Protein AF-A0A0F8Z3S2-F1 (afdb_monomer)

Secondary structure (DSSP, 8-state):
--SSS-HHHHHTT--EEES-TTT----EEE--EEEETTEEEP---EE--TT-HHHHHHHHHHHHHH--TT--EE-SS-EES--EEE-BSS-B-HHHHHTT---TTEEEEEEE-----S----HHHHTT-----EEEEEEGGGGSBTT-SS----TT-SSB-HHHHTSTTSHHHHHHHHHHHHHHHHHHHHTT--GGGS-HHHHHHHHHHTTSS-THHHHPPP------HHHHHHHHHH--S-S-GGGGG---TT----S--HHHHHHHTGGGGHHHHHHHHHH--HHHHHHHHHHHHHTT-GGGHHHHHHHHHHHHTTSSPPP--S--TT--STTGGG---HHHHHHHHHHHTT-TTHHHHHHHHHHHHHT--HHHHHSS--S-HHHHHHHHH--S----PPPP--S-HHHHHHHHHHHHHHH-

Mean predicted aligned error: 8.07 Å

Organism: NCBI:txid412755

Sequence (424 aa):
DATGDGDVAAFAGADNVLGSDREHLVMYAYMPEAEKPGRYRNIKTSMLDVSNVEDYTRMILAERRRRKDGDHDHGVYLAPRESRHVFGEVTMTLTDQLLQRCWPDVVYIAFSNCDIKGDTTSDWHRMGLQCPNLEIEIPYRALLPRGLDGILVAGKAYSATHDAIAGPRMQPDLENLGGVVGHAAAMAVRNGTTPRRIDVQSLQAELVEKTLLPESALSRTLVPLRFDQNELQALIDSLDGEKPLHSYSNMQVGDYFEGRIPIVDILCAGPRVVGLLEKALAEATGPKQLLLARALAAVGSSAGVPVLVSAIERHLSAGRLPERTAEIRHAGLPPNQCAAPDAAYLLYSLGMARDDRALPVWRRVVDLLADTTEQDVVGRYVGDPRILIWDIMNEPSSMGMPKLAKGDPEFAYNFARDMADYVR

InterPro domains:
  IPR017853 Glycoside hydrolase superfamily [SSF51445] (375-424)
  IPR018087 Glycoside hydrolase, family 5, conserved site [PS00659] (388-397)
  IPR039650 H(2):CoB-CoM heterodisulfide,ferredoxin reductase subunit A-like [PTHR43498] (73-218)

Solvent-accessible surface area (backbone atoms only — not comparable to full-atom values): 23738 Å² total; per-residue (Å²): 62,73,77,40,48,32,57,61,47,44,76,73,67,32,56,64,38,58,30,26,83,90,74,64,46,43,23,28,20,35,50,36,38,16,56,41,94,96,42,71,47,92,65,88,70,38,66,60,53,86,88,39,69,66,48,46,50,48,48,56,55,50,48,69,68,67,62,56,95,74,50,67,50,62,50,98,53,75,48,59,74,46,48,27,23,32,43,21,73,37,65,46,40,46,66,45,49,71,66,57,50,82,52,98,50,44,62,38,67,26,77,33,55,58,54,48,45,19,64,72,82,44,68,54,45,41,54,33,36,35,62,39,23,38,67,39,59,41,38,52,46,20,26,31,40,41,97,58,79,76,56,49,39,29,52,69,7,26,15,34,38,50,63,28,46,25,27,65,52,46,72,71,40,31,54,52,46,41,51,46,51,50,52,48,50,50,51,7,60,76,69,76,48,41,58,90,67,50,62,62,66,62,49,40,51,56,31,30,77,66,69,59,38,63,69,60,76,79,72,63,83,88,72,84,90,78,74,58,73,67,55,47,48,52,44,59,67,68,54,60,42,76,76,58,52,45,57,53,35,66,63,60,93,90,52,66,67,83,85,82,52,56,71,59,58,50,60,71,60,42,77,81,40,50,70,59,47,53,55,49,37,74,75,42,59,71,49,28,23,52,48,40,18,38,52,34,7,70,73,51,36,61,84,19,46,69,58,43,51,56,53,40,51,62,51,46,65,80,77,40,80,58,64,45,80,73,90,56,68,92,44,63,71,64,33,19,61,48,51,48,16,68,55,54,24,46,51,45,20,45,58,49,22,74,47,77,81,46,54,66,57,50,52,52,52,48,61,39,50,61,77,55,49,48,61,54,55,72,71,62,28,57,38,52,62,74,53,60,57,52,68,74,64,70,67,98,71,89,78,96,71,82,92,79,84,84,86,48,63,70,51,57,38,53,49,49,47,53,49,44,63,68,74,103

Foldseek 3Di:
DAPQACVVVVVVPFDKAFAAPQQSWFAFKAWWFALDVPDTDDDLFDTAQPVDPVRVVLRVVVRVVVDDPNTDGTHPDTGGPTTMAGAFQDAAEVLCFQQVPDDLQFQAWFWFAQFLSTADPDLCVLLVQFAATTTHTDGQRQQHGPPDWQGGDAALHGRYHNRGSSTQHPPVSRVLRVVLVVLLNVQCVVVVHISVPGDSLVSQVVCCVVVRHPPCSNVDDDDDDDDDPVRLLVLLVPDPLPDGSLCSHVDDTVDHDDDHDSLSSLLVNAPVSLVSLLVSLVVDDDSSNQSSLLSNLLNQHCSSLVVLLVVLCVQCVVVAHHFQPDDRPPDDQPPGSPRARNSSSSLSSNVSNVDPSSVVSVVSVLVNLLPADLCCRGVGHDRDVVSVVVSVPDPPDDDDDDDDDPGDSVSSSVVSNVVSVVVD

pLDDT: mean 84.96, std 18.99, range [25.11, 98.69]

Nearest PDB structures (foldseek):
  5n3u-assembly1_B-2  TM=4.602E-01  e=9.125E-01  Nostoc sp. PCC 7120 = FACHB-418
  2xes-assembly1_A  TM=2.481E-01  e=9.444E-02  Homo sapiens
  6u1s-assembly1_A  TM=1.481E-01  e=7.390E-01  synthetic construct
  4zmh-assembly1_A  TM=2.020E-01  e=6.095E+00  Saccharophagus degradans 2-40

Structure (mmCIF, N/CA/C/O backbone):
data_AF-A0A0F8Z3S2-F1
#
_entry.id   AF-A0A0F8Z3S2-F1
#
loop_
_atom_site.group_PDB
_atom_site.id
_atom_site.type_symbol
_atom_site.label_atom_id
_atom_site.label_alt_id
_atom_site.label_comp_id
_atom_site.label_asym_id
_atom_site.label_entity_id
_atom_site.label_seq_id
_atom_site.pdbx_PDB_ins_code
_atom_site.Cartn_x
_atom_site.Cartn_y
_atom_site.Cartn_z
_atom_site.occupancy
_ato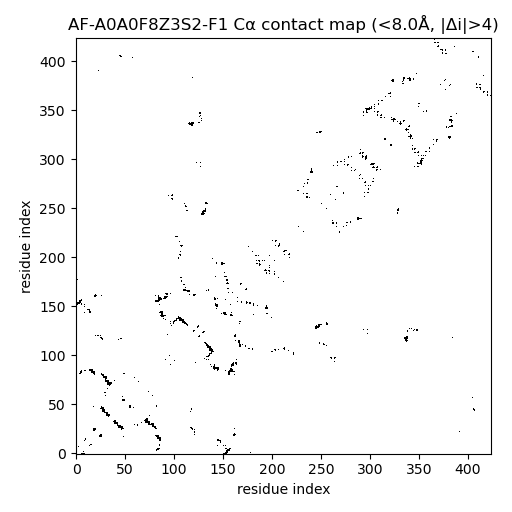m_site.B_iso_or_equiv
_atom_site.auth_seq_id
_atom_site.auth_comp_id
_atom_site.auth_asym_id
_atom_site.auth_atom_id
_atom_site.pdbx_PDB_model_num
ATOM 1 N N . ASP A 1 1 ? -12.580 -5.724 18.716 1.00 96.00 1 ASP A N 1
ATOM 2 C CA . ASP A 1 1 ? -11.514 -6.671 18.384 1.00 96.00 1 ASP A CA 1
ATOM 3 C C . ASP A 1 1 ? -10.185 -5.936 18.373 1.00 96.00 1 ASP A C 1
ATOM 5 O O . ASP A 1 1 ? -9.935 -5.129 17.487 1.00 96.00 1 ASP A O 1
ATOM 9 N N . ALA A 1 2 ? -9.381 -6.166 19.408 1.00 94.44 2 ALA A N 1
ATOM 10 C CA . ALA A 1 2 ? -8.023 -5.640 19.534 1.00 94.44 2 ALA A CA 1
ATOM 11 C C . ALA A 1 2 ? -7.011 -6.788 19.703 1.00 94.44 2 ALA A C 1
ATOM 13 O O . ALA A 1 2 ? -5.969 -6.614 20.324 1.00 94.44 2 ALA A O 1
ATOM 14 N N . THR A 1 3 ? -7.335 -7.977 19.179 1.00 92.56 3 THR A N 1
ATOM 15 C CA . THR A 1 3 ? -6.461 -9.165 19.236 1.00 92.56 3 THR A CA 1
ATOM 16 C C . THR A 1 3 ? -5.168 -8.989 18.440 1.00 92.56 3 THR A C 1
ATOM 18 O O . THR A 1 3 ? -4.205 -9.711 18.662 1.00 92.56 3 THR A O 1
ATOM 21 N N . GLY A 1 4 ? -5.134 -8.013 17.528 1.00 88.00 4 GLY A N 1
ATOM 22 C CA . GLY A 1 4 ? -4.025 -7.770 16.609 1.00 88.00 4 GLY A CA 1
ATOM 23 C C . GLY A 1 4 ? -4.174 -8.507 15.278 1.00 88.00 4 GLY A C 1
ATOM 24 O O . GLY A 1 4 ? -3.698 -7.977 14.277 1.00 88.00 4 GLY A O 1
ATOM 25 N N . ASP A 1 5 ? -4.895 -9.635 15.273 1.00 91.06 5 ASP A N 1
ATOM 26 C CA . ASP A 1 5 ? -5.076 -10.537 14.124 1.00 91.06 5 ASP A CA 1
ATOM 27 C C . ASP A 1 5 ? -6.537 -10.651 13.647 1.00 91.06 5 ASP A C 1
ATOM 29 O O . ASP A 1 5 ? -6.847 -11.444 12.756 1.00 91.06 5 ASP A O 1
ATOM 33 N N . GLY A 1 6 ? -7.440 -9.856 14.232 1.00 94.38 6 GLY A N 1
ATOM 34 C CA . GLY A 1 6 ? -8.851 -9.810 13.843 1.00 94.38 6 GLY A CA 1
ATOM 35 C C . GLY A 1 6 ? -9.634 -11.076 14.204 1.00 94.38 6 GLY A C 1
ATOM 36 O O . GLY A 1 6 ? -10.643 -11.365 13.562 1.00 94.38 6 GLY A O 1
ATOM 37 N N . ASP A 1 7 ? -9.175 -11.852 15.193 1.00 94.56 7 ASP A N 1
ATOM 38 C CA . ASP A 1 7 ? -9.728 -13.176 15.499 1.00 94.56 7 ASP A CA 1
ATOM 39 C C . ASP A 1 7 ? -11.192 -13.127 15.952 1.00 94.56 7 ASP A C 1
ATOM 41 O O . ASP A 1 7 ? -11.976 -14.001 15.591 1.00 94.56 7 ASP A O 1
ATOM 45 N N . VAL A 1 8 ? -11.597 -12.106 16.718 1.00 96.56 8 VAL A N 1
ATOM 46 C CA . VAL A 1 8 ? -12.992 -11.982 17.175 1.00 96.56 8 VAL A CA 1
ATOM 47 C C . VAL A 1 8 ? -13.906 -11.695 15.992 1.00 96.56 8 VAL A C 1
ATOM 49 O O . VAL A 1 8 ? -14.967 -12.305 15.884 1.00 96.56 8 VAL A O 1
ATOM 52 N N . ALA A 1 9 ? -13.505 -10.791 15.097 1.00 97.12 9 ALA A N 1
ATOM 53 C CA . ALA A 1 9 ? -14.273 -10.490 13.895 1.00 97.12 9 ALA A CA 1
ATOM 54 C C . ALA A 1 9 ? -14.326 -11.700 12.949 1.00 97.12 9 ALA A C 1
ATOM 56 O O . ALA A 1 9 ? -15.407 -12.064 12.488 1.00 97.12 9 ALA A O 1
ATOM 57 N N . ALA A 1 10 ? -13.191 -12.364 12.715 1.00 95.88 10 ALA A N 1
ATOM 58 C CA . ALA A 1 10 ? -13.114 -13.548 11.864 1.00 95.88 10 ALA A CA 1
ATOM 59 C C . ALA A 1 10 ? -13.969 -14.705 12.412 1.00 95.88 10 ALA A C 1
ATOM 61 O O . ALA A 1 10 ? -14.762 -15.285 11.673 1.00 95.88 10 ALA A O 1
ATOM 62 N N . PHE A 1 11 ? -13.892 -15.007 13.713 1.00 96.12 11 PHE A N 1
ATOM 63 C CA . PHE A 1 11 ? -14.729 -16.041 14.339 1.00 96.12 11 PHE A CA 1
ATOM 64 C C . PHE A 1 11 ? -16.210 -15.670 14.410 1.00 96.12 11 PHE A C 1
ATOM 66 O O . PHE A 1 11 ? -17.058 -16.560 14.421 1.00 96.12 11 PHE A O 1
ATOM 73 N N . ALA A 1 12 ? -16.538 -14.377 14.414 1.00 97.31 12 ALA A N 1
ATOM 74 C CA . ALA A 1 12 ? -17.909 -13.898 14.269 1.00 97.31 12 ALA A CA 1
ATOM 75 C C . ALA A 1 12 ? -18.426 -13.959 12.815 1.00 97.31 12 ALA A C 1
ATOM 77 O O . ALA A 1 12 ? -19.587 -13.631 12.579 1.00 97.31 12 ALA A O 1
ATOM 78 N N . GLY A 1 13 ? -17.600 -14.398 11.857 1.00 97.00 13 GLY A N 1
ATOM 79 C CA . GLY A 1 13 ? -17.979 -14.591 10.458 1.00 97.00 13 GLY A CA 1
ATOM 80 C C . GLY A 1 13 ? -17.691 -13.400 9.543 1.00 97.00 13 GLY A C 1
ATOM 81 O O . GLY A 1 13 ? -18.286 -13.325 8.473 1.00 97.00 13 GLY A O 1
ATOM 82 N N . ALA A 1 14 ? -16.821 -12.463 9.936 1.00 97.56 14 ALA A N 1
ATOM 83 C CA . ALA A 1 14 ? -16.386 -11.396 9.037 1.00 97.56 14 ALA A CA 1
ATOM 84 C C . ALA A 1 14 ? -15.488 -11.945 7.923 1.00 97.56 14 ALA A C 1
ATOM 86 O O . ALA A 1 14 ? -14.523 -12.669 8.196 1.00 97.56 14 ALA A O 1
ATOM 87 N N . ASP A 1 15 ? -15.740 -11.506 6.691 1.00 97.19 15 ASP A N 1
ATOM 88 C CA . ASP A 1 15 ? -14.824 -11.741 5.579 1.00 97.19 15 ASP A CA 1
ATOM 89 C C . ASP A 1 15 ? -13.464 -11.091 5.875 1.00 97.19 15 ASP A C 1
ATOM 91 O O . ASP A 1 15 ? -13.370 -9.974 6.397 1.00 97.19 15 ASP A O 1
ATOM 95 N N . ASN A 1 16 ? -12.390 -11.800 5.543 1.00 96.31 16 ASN A N 1
ATOM 96 C CA . ASN A 1 16 ? -11.022 -11.365 5.789 1.00 96.31 16 ASN A CA 1
ATOM 97 C C . ASN A 1 16 ? -10.054 -12.031 4.809 1.00 96.31 16 ASN A C 1
ATOM 99 O O . ASN A 1 16 ? -10.388 -13.030 4.173 1.00 96.31 16 ASN A O 1
ATOM 103 N N . VAL A 1 17 ? -8.847 -11.481 4.725 1.00 95.31 17 VAL A N 1
ATOM 104 C CA . VAL A 1 17 ? -7.742 -12.018 3.926 1.00 95.31 17 VAL A CA 1
ATOM 105 C C . VAL A 1 17 ? -6.452 -12.003 4.736 1.00 95.31 17 VAL A C 1
ATOM 107 O O . VAL A 1 17 ? -6.260 -11.118 5.564 1.00 95.31 17 VAL A O 1
ATOM 110 N N . LEU A 1 18 ? -5.566 -12.979 4.534 1.00 92.88 18 LEU A N 1
ATOM 111 C CA . LEU A 1 18 ? -4.241 -13.003 5.156 1.00 92.88 18 LEU A CA 1
ATOM 112 C C . LEU A 1 18 ? -3.212 -12.380 4.204 1.00 92.88 18 LEU A C 1
ATOM 114 O O . LEU A 1 18 ? -2.904 -12.971 3.172 1.00 92.88 18 LEU A O 1
ATOM 118 N N . GLY A 1 19 ? -2.669 -11.215 4.566 1.00 92.12 19 GLY A N 1
ATOM 119 C CA . GLY A 1 19 ? -1.708 -10.501 3.722 1.00 92.12 19 GLY A CA 1
ATOM 120 C C . GLY A 1 19 ? -2.318 -9.971 2.421 1.00 92.12 19 GLY A C 1
ATOM 121 O O . GLY A 1 19 ? -3.399 -9.378 2.433 1.00 92.12 19 GLY A O 1
ATOM 122 N N . SER A 1 20 ? -1.619 -10.151 1.299 1.00 91.00 20 SER A N 1
ATOM 123 C CA . SER A 1 20 ? -2.137 -9.814 -0.031 1.00 91.00 20 SER A CA 1
ATOM 124 C C . SER A 1 20 ? -3.195 -10.813 -0.489 1.00 91.00 20 SER A C 1
ATOM 126 O O . SER A 1 20 ? -2.997 -12.024 -0.428 1.00 91.00 20 SER A O 1
ATOM 128 N N . ASP A 1 21 ? -4.291 -10.289 -1.029 1.00 84.88 21 ASP A N 1
ATOM 129 C CA . ASP A 1 21 ? -5.360 -11.081 -1.638 1.00 84.88 21 ASP A CA 1
ATOM 130 C C . ASP A 1 21 ? -4.925 -11.752 -2.946 1.00 84.88 21 ASP A C 1
ATOM 132 O O . ASP A 1 21 ? -5.261 -12.906 -3.192 1.00 84.88 21 ASP A O 1
ATOM 136 N N . ARG A 1 22 ? -4.125 -11.056 -3.765 1.00 82.94 22 ARG A N 1
ATOM 137 C CA . ARG A 1 22 ? -3.726 -11.546 -5.092 1.00 82.94 22 ARG A CA 1
ATOM 138 C C . ARG A 1 22 ? -2.590 -12.570 -5.015 1.00 82.94 22 ARG A C 1
ATOM 140 O O . ARG A 1 22 ? -2.609 -13.538 -5.767 1.00 82.94 22 ARG A O 1
ATOM 147 N N . GLU A 1 23 ? -1.625 -12.381 -4.115 1.00 81.56 23 GLU A N 1
ATOM 148 C CA . GLU A 1 23 ? -0.404 -13.201 -4.054 1.00 81.56 23 GLU A CA 1
ATOM 149 C C . GLU A 1 23 ? -0.240 -14.009 -2.763 1.00 81.56 23 GLU A C 1
ATOM 151 O O . GLU A 1 23 ? 0.718 -14.770 -2.634 1.00 81.56 23 GLU A O 1
ATOM 156 N N . HIS A 1 24 ? -1.136 -13.850 -1.783 1.00 85.25 24 HIS A N 1
ATOM 157 C CA . HIS A 1 24 ? -1.041 -14.518 -0.476 1.00 85.25 24 HIS A CA 1
ATOM 158 C C . HIS A 1 24 ? 0.315 -14.295 0.222 1.00 85.25 24 HIS A C 1
ATOM 160 O O . HIS A 1 24 ? 0.845 -15.161 0.924 1.00 85.25 24 HIS A O 1
ATOM 166 N N . LEU A 1 25 ? 0.895 -13.110 0.008 1.00 86.25 25 LEU A N 1
ATOM 167 C CA . LEU A 1 25 ? 2.145 -12.673 0.619 1.00 86.25 25 LEU A CA 1
ATOM 168 C C . LEU A 1 25 ? 1.871 -11.878 1.887 1.00 86.25 25 LEU A C 1
ATOM 170 O O . LEU A 1 25 ? 0.937 -11.087 1.941 1.00 86.25 25 LEU A O 1
ATOM 174 N N . VAL A 1 26 ? 2.732 -12.061 2.885 1.00 90.50 26 VAL A N 1
ATOM 175 C CA . VAL A 1 26 ? 2.691 -11.312 4.142 1.00 90.50 26 VAL A CA 1
ATOM 176 C C . VAL A 1 26 ? 4.008 -10.586 4.387 1.00 90.50 26 VAL A C 1
ATOM 178 O O . VAL A 1 26 ? 5.061 -10.975 3.876 1.00 90.50 26 VAL A O 1
ATOM 181 N N . MET A 1 27 ? 3.979 -9.562 5.232 1.00 91.06 27 MET A N 1
ATOM 182 C CA . MET A 1 27 ? 5.187 -8.928 5.757 1.00 91.06 27 MET A CA 1
ATOM 183 C C . MET A 1 27 ? 5.992 -9.888 6.646 1.00 91.06 27 MET A C 1
ATOM 185 O O . MET A 1 27 ? 5.515 -10.920 7.123 1.00 91.06 27 MET A O 1
ATOM 189 N N . TYR A 1 28 ? 7.245 -9.531 6.914 1.00 89.38 28 TYR A N 1
ATOM 190 C CA . TYR A 1 28 ? 8.124 -10.299 7.783 1.00 89.38 28 TYR A CA 1
ATOM 191 C C . TYR A 1 28 ? 7.562 -10.411 9.200 1.00 89.38 28 TYR A C 1
ATOM 193 O O . TYR A 1 28 ? 7.096 -9.442 9.797 1.00 89.38 28 TYR A O 1
ATOM 201 N N . ALA A 1 29 ? 7.698 -11.597 9.764 1.00 88.88 29 ALA A N 1
ATOM 202 C CA . ALA A 1 29 ? 7.621 -11.875 11.181 1.00 88.88 29 ALA A CA 1
ATOM 203 C C . ALA A 1 29 ? 9.034 -12.101 11.727 1.00 88.88 29 ALA A C 1
ATOM 205 O O . ALA A 1 29 ? 9.968 -12.365 10.970 1.00 88.88 29 ALA A O 1
ATOM 206 N N . TYR A 1 30 ? 9.192 -12.004 13.042 1.00 86.62 30 TYR A N 1
ATOM 207 C CA . TYR A 1 30 ? 10.432 -12.378 13.716 1.00 86.62 30 TYR A CA 1
ATOM 208 C C . TYR A 1 30 ? 10.164 -12.773 15.164 1.00 86.62 30 TYR A C 1
ATOM 210 O O . TYR A 1 30 ? 9.189 -12.331 15.770 1.00 86.62 30 TYR A O 1
ATOM 218 N N . MET A 1 31 ? 11.041 -13.596 15.732 1.00 87.75 31 MET A N 1
ATOM 219 C CA . MET A 1 31 ? 11.064 -13.872 17.165 1.00 87.75 31 MET A CA 1
ATOM 220 C C . MET A 1 31 ? 12.256 -13.096 17.738 1.00 87.75 31 MET A C 1
ATOM 222 O O . MET A 1 31 ? 13.383 -13.345 17.318 1.00 87.75 31 MET A O 1
ATOM 226 N N . PRO A 1 32 ? 12.048 -12.099 18.613 1.00 85.62 32 PRO A N 1
ATOM 227 C CA . PRO A 1 32 ? 13.129 -11.202 19.012 1.00 85.62 32 PRO A CA 1
ATOM 228 C C . PRO A 1 32 ? 14.221 -11.959 19.775 1.00 85.62 32 PRO A C 1
ATOM 230 O O . PRO A 1 32 ? 13.948 -12.504 20.838 1.00 85.62 32 PRO A O 1
ATOM 233 N N . GLU A 1 33 ? 15.459 -11.969 19.284 1.00 86.38 33 GLU A N 1
ATOM 234 C CA . GLU A 1 33 ? 16.596 -12.509 20.047 1.00 86.38 33 GLU A CA 1
ATOM 235 C C . GLU A 1 33 ? 16.938 -11.567 21.207 1.00 86.38 33 GLU A C 1
ATOM 237 O O . GLU A 1 33 ? 16.945 -10.343 21.053 1.00 86.38 33 GLU A O 1
ATOM 242 N N . ALA A 1 34 ? 17.257 -12.124 22.368 1.00 86.12 34 ALA A N 1
ATOM 243 C CA . ALA A 1 34 ? 17.749 -11.397 23.526 1.00 86.12 34 ALA A CA 1
ATOM 244 C C . ALA A 1 34 ? 19.259 -11.613 23.650 1.00 86.12 34 ALA A C 1
ATOM 246 O O . ALA A 1 34 ? 19.711 -12.648 24.132 1.00 86.12 34 ALA A O 1
ATOM 247 N N . GLU A 1 35 ? 20.052 -10.617 23.253 1.00 82.62 35 GLU A N 1
ATOM 248 C CA . GLU A 1 35 ? 21.515 -10.668 23.402 1.00 82.62 35 GLU A CA 1
ATOM 249 C C . GLU A 1 35 ? 21.916 -10.702 24.885 1.00 82.62 35 GLU A C 1
ATOM 251 O O . GLU A 1 35 ? 22.868 -11.363 25.284 1.00 82.62 35 GLU A O 1
ATOM 256 N N . LYS A 1 36 ? 21.168 -9.975 25.721 1.00 84.19 36 LYS A N 1
ATOM 257 C CA . LYS A 1 36 ? 21.302 -9.947 27.182 1.00 84.19 36 LYS A CA 1
ATOM 258 C C . LYS A 1 36 ? 19.908 -9.865 27.805 1.00 84.19 36 LYS A C 1
ATOM 260 O O . LYS A 1 36 ? 18.992 -9.372 27.140 1.00 84.19 36 LYS A O 1
ATOM 265 N N . PRO A 1 37 ? 19.734 -10.269 29.077 1.00 84.12 37 PRO A N 1
ATOM 266 C CA . PRO A 1 37 ? 18.466 -10.100 29.780 1.00 84.12 37 PRO A CA 1
ATOM 267 C C . PRO A 1 37 ? 17.912 -8.676 29.627 1.00 84.12 37 PRO A C 1
ATOM 269 O O . PRO A 1 37 ? 18.609 -7.698 29.897 1.00 84.12 37 PRO A O 1
ATOM 272 N N . GLY A 1 38 ? 16.671 -8.563 29.151 1.00 80.75 38 GLY A N 1
ATOM 273 C CA . GLY A 1 38 ? 15.978 -7.284 28.963 1.00 80.75 38 GLY A CA 1
ATOM 274 C C . GLY A 1 38 ? 16.370 -6.473 27.721 1.00 80.75 38 GLY A C 1
ATOM 275 O O . GLY A 1 38 ? 15.790 -5.411 27.506 1.00 80.75 38 GLY A O 1
ATOM 276 N N . ARG A 1 39 ? 17.309 -6.938 26.882 1.00 82.00 39 ARG A N 1
ATOM 277 C CA . ARG A 1 39 ? 17.698 -6.244 25.643 1.00 82.00 39 ARG A CA 1
ATOM 278 C C . ARG A 1 39 ? 17.466 -7.120 24.418 1.00 82.00 39 ARG A C 1
ATOM 280 O O . ARG A 1 39 ? 18.250 -8.024 24.134 1.00 82.00 39 ARG A O 1
ATOM 287 N N . TYR A 1 40 ? 16.428 -6.778 23.660 1.00 81.25 40 TYR A N 1
ATOM 288 C CA . TYR A 1 40 ? 16.098 -7.449 22.409 1.00 81.25 40 TYR A CA 1
ATOM 289 C C . TYR A 1 40 ? 16.818 -6.832 21.210 1.00 81.25 40 TYR A C 1
ATOM 291 O O . TYR A 1 40 ? 16.981 -5.612 21.110 1.00 81.25 40 TYR A O 1
ATOM 299 N N . ARG A 1 41 ? 17.213 -7.691 20.274 1.00 79.44 41 ARG A N 1
ATOM 300 C CA . ARG A 1 41 ? 17.695 -7.330 18.946 1.00 79.44 41 ARG A CA 1
ATOM 301 C C . ARG A 1 41 ? 16.507 -7.323 17.990 1.00 79.44 41 ARG A C 1
ATOM 303 O O . ARG A 1 41 ? 15.692 -8.240 17.979 1.00 79.44 41 ARG A O 1
ATOM 310 N N . ASN A 1 42 ? 16.410 -6.277 17.177 1.00 71.12 42 ASN A N 1
ATOM 311 C CA . ASN A 1 42 ? 15.440 -6.236 16.092 1.00 71.12 42 ASN A CA 1
ATOM 312 C C . ASN A 1 42 ? 16.008 -7.000 14.893 1.00 71.12 42 ASN A C 1
ATOM 314 O O . ASN A 1 42 ? 17.070 -6.639 14.381 1.00 71.12 42 ASN A O 1
ATOM 318 N N . ILE A 1 43 ? 15.308 -8.043 14.458 1.00 70.38 43 ILE A N 1
ATOM 319 C CA . ILE A 1 43 ? 15.748 -8.931 13.383 1.00 70.38 43 ILE A CA 1
ATOM 320 C C . ILE A 1 43 ? 14.641 -8.986 12.350 1.00 70.38 43 ILE A C 1
ATOM 322 O O . ILE A 1 43 ? 13.463 -9.037 12.681 1.00 70.38 43 ILE A O 1
ATOM 326 N N . LYS A 1 44 ? 15.024 -8.902 11.082 1.00 67.88 44 LYS A N 1
ATOM 327 C CA . LYS A 1 44 ? 14.103 -8.838 9.948 1.00 67.88 44 LYS A CA 1
ATOM 328 C C . LYS A 1 44 ? 14.318 -10.105 9.143 1.00 67.88 44 LYS A C 1
ATOM 330 O O . LYS A 1 44 ? 15.271 -10.157 8.370 1.00 67.88 44 LYS A O 1
ATOM 335 N N . THR A 1 45 ? 13.522 -11.133 9.404 1.00 67.81 45 THR A N 1
ATOM 336 C CA . THR A 1 45 ? 13.910 -12.490 9.022 1.00 67.81 45 THR A CA 1
ATOM 337 C C . THR A 1 45 ? 13.071 -13.081 7.906 1.00 67.81 45 THR A C 1
ATOM 339 O O . THR A 1 45 ? 13.610 -13.360 6.836 1.00 67.81 45 THR A O 1
ATOM 342 N N . SER A 1 46 ? 11.792 -13.383 8.136 1.00 79.69 46 SER A N 1
ATOM 343 C CA . SER A 1 46 ? 11.036 -14.228 7.204 1.00 79.69 46 SER A CA 1
ATOM 344 C C . SER A 1 46 ? 9.533 -14.007 7.281 1.00 79.69 46 SER A C 1
ATOM 346 O O . SER A 1 46 ? 9.008 -13.530 8.277 1.00 79.69 46 SER A O 1
ATOM 348 N N . MET A 1 47 ? 8.838 -14.385 6.215 1.00 86.12 47 MET A N 1
ATOM 349 C CA . MET A 1 47 ? 7.377 -14.429 6.167 1.00 86.12 47 MET A CA 1
ATOM 350 C C . MET A 1 47 ? 6.851 -15.656 6.921 1.00 86.12 47 MET A C 1
ATOM 352 O O . MET A 1 47 ? 7.557 -16.665 7.045 1.00 86.12 47 MET A O 1
ATOM 356 N N . LEU A 1 48 ? 5.617 -15.555 7.405 1.00 88.00 48 LEU A N 1
ATOM 357 C CA . LEU A 1 48 ? 4.948 -16.573 8.206 1.00 88.00 48 LEU A CA 1
ATOM 358 C C . LEU A 1 48 ? 3.445 -16.551 7.930 1.00 88.00 48 LEU A C 1
ATOM 360 O O . LEU A 1 48 ? 2.805 -15.521 8.123 1.00 88.00 48 LEU A O 1
ATOM 364 N N . ASP A 1 49 ? 2.873 -17.704 7.613 1.00 88.94 49 ASP A N 1
ATOM 365 C CA . ASP A 1 49 ? 1.430 -17.900 7.665 1.00 88.94 49 ASP A CA 1
ATOM 366 C C . ASP A 1 49 ? 0.986 -1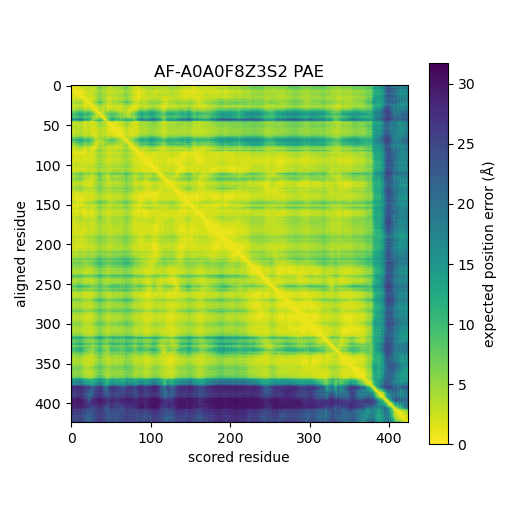8.171 9.113 1.00 88.94 49 ASP A C 1
ATOM 368 O O . ASP A 1 49 ? 1.175 -19.261 9.659 1.00 88.94 49 ASP A O 1
ATOM 372 N N . VAL A 1 50 ? 0.376 -17.164 9.747 1.00 89.00 50 VAL A N 1
ATOM 373 C CA . VAL A 1 50 ? -0.109 -17.259 11.136 1.00 89.00 50 VAL A CA 1
ATOM 374 C C . VAL A 1 50 ? -1.308 -18.195 11.304 1.00 89.00 50 VAL A C 1
ATOM 376 O O . VAL A 1 50 ? -1.600 -18.611 12.422 1.00 89.00 50 VAL A O 1
ATOM 379 N N . SER A 1 51 ? -2.000 -18.546 10.217 1.00 85.81 51 SER A N 1
ATOM 380 C CA . SER A 1 51 ? -3.131 -19.478 10.247 1.00 85.81 51 SER A CA 1
ATOM 381 C C . SER A 1 51 ? -2.692 -20.947 10.212 1.00 85.81 51 SER A C 1
ATOM 383 O O . SER A 1 51 ? -3.468 -21.842 10.549 1.00 85.81 51 SER A O 1
ATOM 385 N N . ASN A 1 52 ? -1.432 -21.204 9.853 1.00 90.38 52 ASN A N 1
ATOM 386 C CA . ASN A 1 52 ? -0.876 -22.538 9.703 1.00 90.38 52 ASN A CA 1
ATOM 387 C C . ASN A 1 52 ? 0.055 -22.879 10.874 1.00 90.38 52 ASN A C 1
ATOM 389 O O . ASN A 1 52 ? 1.204 -22.444 10.942 1.00 90.38 52 ASN A O 1
ATOM 393 N N . VAL A 1 53 ? -0.425 -23.733 11.781 1.00 92.69 53 VAL A N 1
ATOM 394 C CA . VAL A 1 53 ? 0.321 -24.150 12.982 1.00 92.69 53 VAL A CA 1
ATOM 395 C C . VAL A 1 53 ? 1.666 -24.817 12.667 1.00 92.69 53 VAL A C 1
ATOM 397 O O . VAL A 1 53 ? 2.619 -24.670 13.436 1.00 92.69 53 VAL A O 1
ATOM 400 N N . GLU A 1 54 ? 1.782 -25.517 11.535 1.00 95.31 54 GLU A N 1
ATOM 401 C CA . GLU A 1 54 ? 3.050 -26.117 11.108 1.00 95.31 54 GLU A CA 1
ATOM 402 C C . GLU A 1 54 ? 4.044 -25.035 10.684 1.00 95.31 54 GLU A C 1
ATOM 404 O O . GLU A 1 54 ? 5.218 -25.118 11.042 1.00 95.31 54 GLU A O 1
ATOM 409 N N . ASP A 1 55 ? 3.580 -23.998 9.978 1.00 91.38 55 ASP A N 1
ATOM 410 C CA . ASP A 1 55 ? 4.431 -22.886 9.543 1.00 91.38 55 ASP A CA 1
ATOM 411 C C . ASP A 1 55 ? 4.856 -22.005 10.726 1.00 91.38 55 ASP A C 1
ATOM 413 O O . ASP A 1 55 ? 6.027 -21.639 10.850 1.00 91.38 55 ASP A O 1
ATOM 417 N N . TYR A 1 56 ? 3.941 -21.774 11.671 1.00 91.75 56 TYR A N 1
ATOM 418 C CA . TYR A 1 56 ? 4.227 -21.109 12.943 1.00 91.75 56 TYR A CA 1
ATOM 419 C C . TYR A 1 56 ? 5.282 -21.868 13.754 1.00 91.75 56 TYR A C 1
ATOM 421 O O . TYR A 1 56 ? 6.272 -21.289 14.211 1.00 91.75 56 TYR A O 1
ATOM 429 N N . THR A 1 57 ? 5.130 -23.192 13.866 1.00 93.00 57 THR A N 1
ATOM 430 C CA . THR A 1 57 ? 6.100 -24.060 14.550 1.00 93.00 57 THR A CA 1
ATOM 431 C C . THR A 1 57 ? 7.446 -24.064 13.824 1.00 93.00 57 THR A C 1
ATOM 433 O O . THR A 1 57 ? 8.489 -23.906 14.464 1.00 93.00 57 THR A O 1
ATOM 436 N N . ARG A 1 58 ? 7.447 -24.184 12.488 1.00 93.12 58 ARG A N 1
ATOM 437 C CA . ARG A 1 58 ? 8.654 -24.101 11.653 1.00 93.12 58 ARG A CA 1
ATOM 438 C C . ARG A 1 58 ? 9.399 -22.799 11.918 1.00 93.12 58 ARG A C 1
ATOM 440 O O . ARG A 1 58 ? 10.614 -22.834 12.104 1.00 93.12 58 ARG A O 1
ATOM 447 N N . MET A 1 59 ? 8.693 -21.672 11.944 1.00 90.12 59 MET A N 1
ATOM 448 C CA . MET A 1 59 ? 9.300 -20.360 12.138 1.00 90.12 59 MET A CA 1
ATOM 449 C C . MET A 1 59 ? 9.934 -20.228 13.527 1.00 90.12 59 MET A C 1
ATOM 451 O O . MET A 1 59 ? 11.086 -19.817 13.615 1.00 90.12 59 MET A O 1
ATOM 455 N N . ILE A 1 60 ? 9.268 -20.673 14.600 1.00 90.38 60 ILE A N 1
ATOM 456 C CA . ILE A 1 60 ? 9.865 -20.697 15.952 1.00 90.38 60 ILE A CA 1
ATOM 457 C C . ILE A 1 60 ? 11.165 -21.513 15.971 1.00 90.38 60 ILE A C 1
ATOM 459 O O . ILE A 1 60 ? 12.172 -21.082 16.537 1.00 90.38 60 ILE A O 1
ATOM 463 N N . LEU A 1 61 ? 11.161 -22.701 15.359 1.00 90.56 61 LEU A N 1
ATOM 464 C CA . LEU A 1 61 ? 12.349 -23.553 15.297 1.00 90.56 61 LEU A CA 1
ATOM 465 C C . LEU A 1 61 ? 13.466 -22.915 14.464 1.00 90.56 61 LEU A C 1
ATOM 467 O O . LEU A 1 61 ? 14.632 -23.018 14.843 1.00 90.56 61 LEU A O 1
ATOM 471 N N . ALA A 1 62 ? 13.124 -22.258 13.353 1.00 88.25 62 ALA A N 1
ATOM 472 C CA . ALA A 1 62 ? 14.079 -21.565 12.498 1.00 88.25 62 ALA A CA 1
ATOM 473 C C . ALA A 1 62 ? 14.735 -20.385 13.227 1.00 88.25 62 ALA A C 1
ATOM 475 O O . ALA A 1 62 ? 15.959 -20.301 13.243 1.00 88.25 62 ALA A O 1
ATOM 476 N N . GLU A 1 63 ? 13.953 -19.528 13.886 1.00 86.50 63 GLU A N 1
ATOM 477 C CA . GLU A 1 63 ? 14.473 -18.398 14.669 1.00 86.50 63 GLU A CA 1
ATOM 478 C C . GLU A 1 63 ? 15.415 -18.872 15.781 1.00 86.50 63 GLU A C 1
ATOM 480 O O . GLU A 1 63 ? 16.551 -18.421 15.864 1.00 86.50 63 GLU A O 1
ATOM 485 N N . ARG A 1 64 ? 15.029 -19.899 16.551 1.00 86.00 64 ARG A N 1
ATOM 486 C CA . ARG A 1 64 ? 15.894 -20.456 17.610 1.00 86.00 64 ARG A CA 1
ATOM 487 C C . ARG A 1 64 ? 17.219 -21.028 17.099 1.00 86.00 64 ARG A C 1
ATOM 489 O O . ARG A 1 64 ? 18.189 -21.089 17.856 1.00 86.00 64 ARG A O 1
ATOM 496 N N . ARG A 1 65 ? 17.264 -21.484 15.842 1.00 86.44 65 ARG A N 1
ATOM 497 C CA . ARG A 1 65 ? 18.494 -21.956 15.183 1.00 86.44 65 ARG A CA 1
ATOM 498 C C . ARG A 1 65 ? 19.356 -20.811 14.649 1.00 86.44 65 ARG A C 1
ATOM 500 O O . ARG A 1 65 ? 20.555 -21.015 14.510 1.00 86.44 65 ARG A O 1
ATOM 507 N N . ARG A 1 66 ? 18.773 -19.638 14.371 1.00 81.88 66 ARG A N 1
ATOM 508 C CA . ARG A 1 66 ? 19.484 -18.432 13.898 1.00 81.88 66 ARG A CA 1
ATOM 509 C C . ARG A 1 66 ? 20.242 -17.692 15.002 1.00 81.88 66 ARG A C 1
ATOM 511 O O . ARG A 1 66 ? 21.015 -16.790 14.682 1.00 81.88 66 ARG A O 1
ATOM 518 N N . ARG A 1 67 ? 20.072 -18.117 16.261 1.00 80.44 67 ARG A N 1
ATOM 519 C CA . ARG A 1 67 ? 20.811 -17.609 17.422 1.00 80.44 67 ARG A CA 1
ATOM 520 C C . ARG A 1 67 ? 22.307 -17.488 17.134 1.00 80.44 67 ARG A C 1
ATOM 522 O O . ARG A 1 67 ? 22.913 -18.382 16.539 1.00 80.44 67 ARG A O 1
ATOM 529 N N . LYS A 1 68 ? 22.919 -16.421 17.630 1.00 82.31 68 LYS A N 1
ATOM 530 C CA . LYS A 1 68 ? 24.368 -16.217 17.569 1.00 82.31 68 LYS A CA 1
ATOM 531 C C . LYS A 1 68 ? 25.025 -16.652 18.871 1.00 82.31 68 LYS A C 1
ATOM 533 O O . LYS A 1 68 ? 24.389 -16.716 19.926 1.00 82.31 68 LYS A O 1
ATOM 538 N N . ASP A 1 69 ? 26.322 -16.933 18.803 1.00 82.31 69 ASP A N 1
ATOM 539 C CA . ASP A 1 69 ? 27.114 -17.191 20.001 1.00 82.31 69 ASP A CA 1
ATOM 540 C C . ASP A 1 69 ? 27.051 -15.981 20.941 1.00 82.31 69 ASP A C 1
ATOM 542 O O . ASP A 1 69 ? 27.357 -14.852 20.555 1.00 82.31 69 ASP A O 1
ATOM 546 N N . GLY A 1 70 ? 26.632 -16.229 22.182 1.00 81.94 70 GLY A N 1
ATOM 547 C CA . GLY A 1 70 ? 26.444 -15.198 23.201 1.00 81.94 70 GLY A CA 1
ATOM 548 C C . GLY A 1 70 ? 25.016 -14.665 23.344 1.00 81.94 70 GLY A C 1
ATOM 549 O O . GLY A 1 70 ? 24.774 -13.941 24.306 1.00 81.94 70 GLY A O 1
ATOM 550 N N . ASP A 1 71 ? 24.070 -15.039 22.473 1.00 84.12 71 ASP A N 1
ATOM 551 C CA . ASP A 1 71 ? 22.656 -14.714 22.700 1.00 84.12 71 ASP A CA 1
ATOM 552 C C . ASP A 1 71 ? 22.121 -15.480 23.925 1.00 84.12 71 ASP A C 1
ATOM 554 O O . ASP A 1 71 ? 22.369 -16.677 24.097 1.00 84.12 71 ASP A O 1
ATOM 558 N N . HIS A 1 72 ? 21.404 -14.772 24.800 1.00 85.62 72 HIS A N 1
ATOM 559 C CA . HIS A 1 72 ? 20.894 -15.296 26.065 1.00 85.62 72 HIS A CA 1
ATOM 560 C C . HIS A 1 72 ? 19.598 -16.092 25.887 1.00 85.62 72 HIS A C 1
ATOM 562 O O . HIS A 1 72 ? 19.461 -17.169 26.462 1.00 85.62 72 HIS A O 1
ATOM 568 N N . ASP A 1 73 ? 18.647 -15.552 25.117 1.00 86.94 73 ASP A N 1
ATOM 569 C CA . ASP A 1 73 ? 17.326 -16.156 24.903 1.00 86.94 73 ASP A CA 1
ATOM 570 C C . ASP A 1 73 ? 16.643 -15.598 23.636 1.00 86.94 73 ASP A C 1
ATOM 572 O O . ASP A 1 73 ? 17.244 -14.840 22.878 1.00 86.94 73 ASP A O 1
ATOM 576 N N . HIS A 1 74 ? 15.382 -15.960 23.404 1.00 86.75 74 HIS A N 1
ATOM 577 C CA . HIS A 1 74 ? 14.469 -15.361 22.432 1.00 86.75 74 HIS A CA 1
ATOM 578 C C . HIS A 1 74 ? 13.176 -14.939 23.142 1.00 86.75 74 HIS A C 1
ATOM 580 O O . HIS A 1 74 ? 12.775 -15.536 24.138 1.00 86.75 74 HIS A O 1
ATOM 586 N N . GLY A 1 75 ? 12.479 -13.930 22.627 1.00 83.12 75 GLY A N 1
ATOM 587 C CA . GLY A 1 75 ? 11.185 -13.524 23.162 1.00 83.12 75 GLY A CA 1
ATOM 588 C C . GLY A 1 75 ? 10.127 -14.604 22.969 1.00 83.12 75 GLY A C 1
ATOM 589 O O . GLY A 1 75 ? 10.173 -15.385 22.029 1.00 83.12 75 GLY A O 1
ATOM 590 N N . VAL A 1 76 ? 9.139 -14.629 23.856 1.00 83.19 76 VAL A N 1
ATOM 591 C CA . VAL A 1 76 ? 8.123 -15.695 23.925 1.00 83.19 76 VAL A CA 1
ATOM 592 C C . VAL A 1 76 ? 7.069 -15.649 22.813 1.00 83.19 76 VAL A C 1
ATOM 594 O O . VAL A 1 76 ? 6.289 -16.587 22.675 1.00 83.19 76 VAL A O 1
ATOM 597 N N . TYR A 1 77 ? 7.036 -14.569 22.034 1.00 86.06 77 TYR A N 1
ATOM 598 C CA . TYR A 1 77 ? 6.050 -14.322 20.990 1.00 86.06 77 TYR A CA 1
ATOM 599 C C . TYR A 1 77 ? 6.747 -14.161 19.641 1.00 86.06 77 TYR A C 1
ATOM 601 O O . TYR A 1 77 ? 7.687 -13.373 19.502 1.00 86.06 77 TYR A O 1
ATOM 609 N N . LEU A 1 78 ? 6.264 -14.902 18.648 1.00 88.50 78 LEU A N 1
ATOM 610 C CA . LEU A 1 78 ? 6.604 -14.668 17.256 1.00 88.50 78 LEU A CA 1
ATOM 611 C C . LEU A 1 78 ? 5.791 -13.458 16.801 1.00 88.50 78 LEU A C 1
ATOM 613 O O . LEU A 1 78 ? 4.567 -13.500 16.842 1.00 88.50 78 LEU A O 1
ATOM 617 N N . ALA A 1 79 ? 6.479 -12.382 16.429 1.00 88.38 79 ALA A N 1
ATOM 618 C CA . ALA A 1 79 ? 5.898 -11.077 16.154 1.00 88.38 79 ALA A CA 1
ATOM 619 C C . ALA A 1 79 ? 5.691 -10.867 14.645 1.00 88.38 79 ALA A C 1
ATOM 621 O O . ALA A 1 79 ? 6.599 -10.363 13.972 1.00 88.38 79 ALA A O 1
ATOM 622 N N . PRO A 1 80 ? 4.523 -11.236 14.082 1.00 89.94 80 PRO A N 1
ATOM 623 C CA . PRO A 1 80 ? 4.184 -10.906 12.709 1.00 89.94 80 PRO A CA 1
ATOM 624 C C . PRO A 1 80 ? 3.971 -9.399 12.558 1.00 89.94 80 PRO A C 1
ATOM 626 O O . PRO A 1 80 ? 3.260 -8.767 13.347 1.00 89.94 80 PRO A O 1
ATOM 629 N N . ARG A 1 81 ? 4.549 -8.799 11.514 1.00 90.44 81 ARG A N 1
ATOM 630 C CA . ARG A 1 81 ? 4.236 -7.408 11.136 1.00 90.44 81 ARG A CA 1
ATOM 631 C C . ARG A 1 81 ? 2.878 -7.275 10.468 1.00 90.44 81 ARG A C 1
ATOM 633 O O . ARG A 1 81 ? 2.324 -6.184 10.453 1.00 90.44 81 ARG A O 1
ATOM 640 N N . GLU A 1 82 ? 2.340 -8.380 9.981 1.00 92.50 82 GLU A N 1
ATOM 641 C CA . GLU A 1 82 ? 1.067 -8.450 9.289 1.00 92.50 82 GLU A CA 1
ATOM 642 C C . GLU A 1 82 ? 0.412 -9.805 9.532 1.00 92.50 82 GLU A C 1
ATOM 644 O O . GLU A 1 82 ? 1.090 -10.822 9.661 1.00 92.50 82 GLU A O 1
ATOM 649 N N . SER A 1 83 ? -0.908 -9.788 9.605 1.00 90.75 83 SER A N 1
ATOM 650 C CA . SER A 1 83 ? -1.750 -10.965 9.734 1.00 90.75 83 SER A CA 1
ATOM 651 C C . SER A 1 83 ? -3.002 -10.748 8.883 1.00 90.75 83 SER A C 1
ATOM 653 O O . SER A 1 83 ? -2.877 -10.392 7.709 1.00 90.75 83 SER A O 1
ATOM 655 N N . ARG A 1 84 ? -4.200 -10.983 9.423 1.00 93.81 84 ARG A N 1
ATOM 656 C CA . ARG A 1 84 ? -5.435 -10.793 8.663 1.00 93.81 84 ARG A CA 1
ATOM 657 C C . ARG A 1 84 ? -5.758 -9.319 8.494 1.00 93.81 84 ARG A C 1
ATOM 659 O O . ARG A 1 84 ? -5.589 -8.547 9.430 1.00 93.81 84 ARG A O 1
ATOM 666 N N . HIS A 1 85 ? -6.353 -8.996 7.357 1.00 96.62 85 HIS A N 1
ATOM 667 C CA . HIS A 1 85 ? -7.094 -7.768 7.107 1.00 96.62 85 HIS A CA 1
ATOM 668 C C . HIS A 1 85 ? -8.577 -8.105 7.064 1.00 96.62 85 HIS A C 1
ATOM 670 O O . HIS A 1 85 ? -9.022 -8.868 6.205 1.00 96.62 85 HIS A O 1
ATOM 676 N N . VAL A 1 86 ? -9.349 -7.567 8.006 1.00 97.94 86 VAL A N 1
ATOM 677 C CA . VAL A 1 86 ? -10.806 -7.742 8.039 1.00 97.94 86 VAL A CA 1
ATOM 678 C C . VAL A 1 86 ? -11.438 -6.772 7.045 1.00 97.94 86 VAL A C 1
ATOM 680 O O . VAL A 1 86 ? -11.153 -5.572 7.066 1.00 97.94 86 VAL A O 1
ATOM 683 N N . PHE A 1 87 ? -12.317 -7.262 6.169 1.00 98.25 87 PHE A N 1
ATOM 684 C CA . PHE A 1 87 ? -13.004 -6.397 5.216 1.00 98.25 87 PHE A CA 1
ATOM 685 C C . PHE A 1 87 ? -14.046 -5.539 5.931 1.00 98.25 87 PHE A C 1
ATOM 687 O O . PHE A 1 87 ? -15.015 -6.035 6.508 1.00 98.25 87 PHE A O 1
ATOM 694 N N . GLY A 1 88 ? -13.836 -4.226 5.890 1.00 97.94 88 GLY A N 1
ATOM 695 C CA . GLY A 1 88 ? -14.732 -3.239 6.458 1.00 97.94 88 GLY A CA 1
ATOM 696 C C . GLY A 1 88 ? -15.737 -2.693 5.447 1.00 97.94 88 GLY A C 1
ATOM 697 O O . GLY A 1 88 ? -15.846 -3.148 4.301 1.00 97.94 88 GLY A O 1
ATOM 698 N N . GLU A 1 89 ? -16.458 -1.656 5.861 1.00 98.06 89 GLU A N 1
ATOM 699 C CA . GLU A 1 89 ? -17.307 -0.866 4.958 1.00 98.06 89 GLU A CA 1
ATOM 700 C C . GLU A 1 89 ? -16.484 -0.115 3.900 1.00 98.06 89 GLU A C 1
ATOM 702 O O . GLU A 1 89 ? -16.969 0.162 2.805 1.00 98.06 89 GLU A O 1
ATOM 707 N N . VAL A 1 90 ? -15.223 0.189 4.214 1.00 98.25 90 VAL A N 1
ATOM 708 C CA . VAL A 1 90 ? -14.220 0.722 3.286 1.00 98.25 90 VAL A CA 1
ATOM 709 C C . VAL A 1 90 ? -12.921 -0.041 3.504 1.00 98.25 90 VAL A C 1
ATOM 711 O O . VAL A 1 90 ? -12.522 -0.219 4.647 1.00 98.25 90 VAL A O 1
ATOM 714 N N . THR A 1 91 ? -12.247 -0.430 2.423 1.00 98.19 91 THR A N 1
ATOM 715 C CA . THR A 1 91 ? -10.883 -0.974 2.466 1.00 98.19 91 THR A CA 1
ATOM 716 C C . THR A 1 91 ? -9.924 0.068 1.918 1.00 98.19 91 THR A C 1
ATOM 718 O O . THR A 1 91 ? -10.050 0.472 0.763 1.00 98.19 91 THR A O 1
ATOM 721 N N . MET A 1 92 ? -8.988 0.521 2.749 1.00 97.88 92 MET A N 1
ATOM 722 C CA . MET A 1 92 ? -7.972 1.486 2.332 1.00 97.88 92 MET A CA 1
ATOM 723 C C . MET A 1 92 ? -6.943 0.831 1.412 1.00 97.88 92 MET A C 1
ATOM 725 O O . MET A 1 92 ? -6.440 -0.249 1.714 1.00 97.88 92 MET A O 1
ATOM 729 N N . THR A 1 93 ? -6.584 1.507 0.326 1.00 97.25 93 THR A N 1
ATOM 730 C CA . THR A 1 93 ? -5.565 1.042 -0.623 1.00 97.25 93 THR A CA 1
ATOM 731 C C . THR A 1 93 ? -4.319 1.923 -0.586 1.00 97.25 93 THR A C 1
ATOM 733 O O . THR A 1 93 ? -4.369 3.075 -0.150 1.00 97.25 93 THR A O 1
ATOM 736 N N . LEU A 1 94 ? -3.191 1.420 -1.102 1.00 96.62 94 LEU A N 1
ATOM 737 C CA . LEU A 1 94 ? -2.004 2.260 -1.293 1.00 96.62 94 LEU A CA 1
ATOM 738 C C . LEU A 1 94 ? -2.303 3.428 -2.249 1.00 96.62 94 LEU A C 1
ATOM 740 O O . LEU A 1 94 ? -1.783 4.522 -2.065 1.00 96.62 94 LEU A O 1
ATOM 744 N N . THR A 1 95 ? -3.186 3.230 -3.232 1.00 96.94 95 THR A N 1
ATOM 745 C CA . THR A 1 95 ? -3.630 4.300 -4.135 1.00 96.94 95 THR A CA 1
ATOM 746 C C . THR A 1 95 ? -4.328 5.429 -3.376 1.00 96.94 95 THR A C 1
ATOM 748 O O . THR A 1 95 ? -4.044 6.592 -3.648 1.00 96.94 95 THR A O 1
ATOM 751 N N . ASP A 1 96 ? -5.186 5.120 -2.394 1.00 97.12 96 ASP A N 1
ATOM 752 C CA . ASP A 1 96 ? -5.810 6.150 -1.548 1.00 97.12 96 ASP A CA 1
ATOM 753 C C . ASP A 1 96 ? -4.748 6.972 -0.798 1.00 97.12 96 ASP A C 1
ATOM 755 O O . ASP A 1 96 ? -4.883 8.189 -0.686 1.00 97.12 96 ASP A O 1
ATOM 759 N N . GLN A 1 97 ? -3.671 6.329 -0.335 1.00 96.62 97 GLN A N 1
ATOM 760 C CA . GLN A 1 97 ? -2.567 6.996 0.365 1.00 96.62 97 GLN A CA 1
ATOM 761 C C . GLN A 1 97 ? -1.723 7.857 -0.577 1.00 96.62 97 GLN A C 1
ATOM 763 O O . GLN A 1 97 ? -1.474 9.021 -0.281 1.00 96.62 97 GLN A O 1
ATOM 768 N N . LEU A 1 98 ? -1.336 7.335 -1.745 1.00 97.06 98 LEU A N 1
ATOM 769 C CA . LEU A 1 98 ? -0.565 8.085 -2.745 1.00 97.06 98 LEU A CA 1
ATOM 770 C C . LEU A 1 98 ? -1.342 9.290 -3.296 1.00 97.06 98 LEU A C 1
ATOM 772 O O . LEU A 1 98 ? -0.745 10.319 -3.611 1.00 97.06 98 LEU A O 1
ATOM 776 N N . LEU A 1 99 ? -2.672 9.183 -3.378 1.00 95.94 99 LEU A N 1
ATOM 777 C CA . LEU A 1 99 ? -3.570 10.294 -3.697 1.00 95.94 99 LEU A CA 1
ATOM 778 C C . LEU A 1 99 ? -3.832 11.225 -2.502 1.00 95.94 99 LEU A C 1
ATOM 780 O O . LEU A 1 99 ? -4.547 12.210 -2.692 1.00 95.94 99 LEU A O 1
ATOM 784 N N . GLN A 1 100 ? -3.301 10.925 -1.311 1.00 95.00 100 GLN A N 1
ATOM 785 C CA . GLN A 1 100 ? -3.562 11.632 -0.051 1.00 95.00 100 GLN A CA 1
ATOM 786 C C . GLN A 1 100 ? -5.061 11.866 0.160 1.00 95.00 100 GLN A C 1
ATOM 788 O O . GLN A 1 100 ? -5.536 12.987 0.343 1.00 95.00 100 GLN A O 1
ATOM 793 N N . ARG A 1 101 ? -5.841 10.790 0.026 1.00 95.69 101 ARG A N 1
ATOM 794 C CA . ARG A 1 101 ? -7.295 10.850 0.100 1.00 95.69 101 ARG A CA 1
ATOM 795 C C . ARG A 1 101 ? -7.746 11.287 1.490 1.00 95.69 101 ARG A C 1
ATOM 797 O O . ARG A 1 101 ? -7.480 10.610 2.477 1.00 95.69 101 ARG A O 1
ATOM 804 N N . CYS A 1 102 ? -8.539 12.352 1.520 1.00 96.31 102 CYS A N 1
ATOM 805 C CA . CYS A 1 102 ? -9.240 12.788 2.718 1.00 96.31 102 CYS A CA 1
ATOM 806 C C . CYS A 1 102 ? -10.607 12.095 2.845 1.00 96.31 102 CYS A C 1
ATOM 808 O O . CYS A 1 102 ? -11.345 11.969 1.858 1.00 96.31 102 CYS A O 1
ATOM 810 N N . TRP A 1 103 ? -10.982 11.692 4.058 1.00 97.31 103 TRP A N 1
ATOM 811 C CA . TRP A 1 103 ? -12.228 10.979 4.342 1.00 97.31 103 TRP A CA 1
ATOM 812 C C . TRP A 1 103 ? -13.227 11.836 5.126 1.00 97.31 103 TRP A C 1
ATOM 814 O O . TRP A 1 103 ? -12.860 12.462 6.122 1.00 97.31 103 TRP A O 1
ATOM 824 N N . PRO A 1 104 ? -14.520 11.851 4.751 1.00 96.56 104 PRO A N 1
ATOM 825 C CA . PRO A 1 104 ? -15.528 12.591 5.516 1.00 96.56 104 PRO A CA 1
ATOM 826 C C . PRO A 1 104 ? -15.673 12.046 6.944 1.00 96.56 104 PRO A C 1
ATOM 828 O O . PRO A 1 104 ? -15.971 12.788 7.871 1.00 96.56 104 PRO A O 1
ATOM 831 N N . ASP A 1 105 ? -15.410 10.755 7.121 1.00 97.94 105 ASP A N 1
ATOM 832 C CA . ASP A 1 105 ? -15.466 10.022 8.376 1.00 97.94 105 ASP A CA 1
ATOM 833 C C . ASP A 1 105 ? -14.072 9.728 8.952 1.00 97.94 105 ASP A C 1
ATOM 835 O O . ASP A 1 105 ? -13.886 8.691 9.581 1.00 97.94 105 ASP A O 1
ATOM 839 N N . VAL A 1 106 ? -13.076 10.596 8.726 1.00 98.56 106 VAL A N 1
ATOM 840 C CA . VAL A 1 106 ? -11.747 10.449 9.349 1.00 98.56 106 VAL A CA 1
ATOM 841 C C . VAL A 1 106 ? -11.864 10.414 10.873 1.00 98.56 106 VAL A C 1
ATOM 843 O O . VAL A 1 106 ? -12.582 11.221 11.462 1.00 98.56 106 VAL A O 1
ATOM 846 N N . VAL A 1 107 ? -11.155 9.488 11.512 1.00 98.00 107 VAL A N 1
ATOM 847 C CA . VAL A 1 107 ? -11.091 9.384 12.981 1.00 98.00 107 VAL A CA 1
ATOM 848 C C . VAL A 1 107 ? -9.665 9.293 13.509 1.00 98.00 107 VAL A C 1
ATOM 850 O O . VAL A 1 107 ? -9.449 9.375 14.711 1.00 98.00 107 VAL A O 1
ATOM 853 N N . TYR A 1 108 ? -8.683 9.142 12.624 1.00 96.62 108 TYR A N 1
ATOM 854 C CA . TYR A 1 108 ? -7.274 9.174 12.978 1.00 96.62 10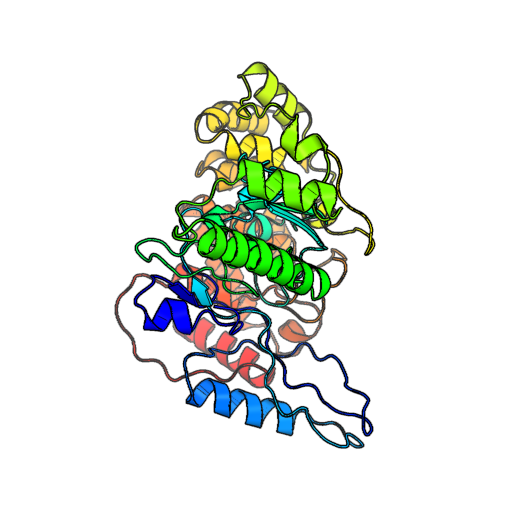8 TYR A CA 1
ATOM 855 C C . TYR A 1 108 ? -6.436 9.597 11.768 1.00 96.62 108 TYR A C 1
ATOM 857 O O . TYR A 1 108 ? -6.807 9.298 10.632 1.00 96.62 108 TYR A O 1
ATOM 865 N N . ILE A 1 109 ? -5.317 10.277 12.014 1.00 96.50 109 ILE A N 1
ATOM 866 C CA . ILE A 1 109 ? -4.318 10.616 10.998 1.00 96.50 109 ILE A CA 1
ATOM 867 C C . ILE A 1 109 ? -3.003 9.982 11.440 1.00 96.50 109 ILE A C 1
ATOM 869 O O . ILE A 1 109 ? -2.401 10.407 12.425 1.00 96.50 109 ILE A O 1
ATOM 873 N N . ALA A 1 110 ? -2.595 8.932 10.736 1.00 94.62 110 ALA A N 1
ATOM 874 C CA . ALA A 1 110 ? -1.320 8.272 10.958 1.00 94.62 110 ALA A CA 1
ATOM 875 C C . ALA A 1 110 ? -0.194 9.058 10.284 1.00 94.62 110 ALA A C 1
ATOM 877 O O . ALA A 1 110 ? -0.388 9.644 9.215 1.00 94.62 110 ALA A O 1
ATOM 878 N N . PHE A 1 111 ? 0.992 9.015 10.885 1.00 91.00 111 PHE A N 1
ATOM 879 C CA . PHE A 1 111 ? 2.190 9.653 10.354 1.00 91.00 111 PHE A CA 1
ATOM 880 C C . PHE A 1 111 ? 3.327 8.645 10.345 1.00 91.00 111 PHE A C 1
ATOM 882 O O . PHE A 1 111 ? 3.863 8.290 11.397 1.00 91.00 111 PHE A O 1
ATOM 889 N N . SER A 1 112 ? 3.695 8.151 9.166 1.00 84.69 112 SER A N 1
ATOM 890 C CA . SER A 1 112 ? 4.660 7.059 9.107 1.00 84.69 112 SER A CA 1
ATOM 891 C C . SER A 1 112 ? 5.334 6.929 7.747 1.00 84.69 112 SER A C 1
ATOM 893 O O . SER A 1 112 ? 4.803 7.312 6.701 1.00 84.69 112 SER A O 1
ATOM 895 N N . ASN A 1 113 ? 6.534 6.354 7.771 1.00 87.88 113 ASN A N 1
ATOM 896 C CA . ASN A 1 113 ? 7.200 5.882 6.571 1.00 87.88 113 ASN A CA 1
ATOM 897 C C . ASN A 1 113 ? 6.563 4.568 6.097 1.00 87.88 113 ASN A C 1
ATOM 899 O O . ASN A 1 113 ? 6.187 3.725 6.911 1.00 87.88 113 ASN A O 1
ATOM 903 N N . CYS A 1 114 ? 6.525 4.333 4.784 1.00 87.31 114 CYS A N 1
ATOM 904 C CA . CYS A 1 114 ? 6.122 3.026 4.271 1.00 87.31 114 CYS A CA 1
ATOM 905 C C . CYS A 1 114 ? 7.155 1.960 4.680 1.00 87.31 114 CYS A C 1
ATOM 907 O O . CYS A 1 114 ? 8.330 1.996 4.292 1.00 87.31 114 CYS A O 1
ATOM 909 N N . ASP A 1 115 ? 6.735 1.019 5.524 1.00 87.75 115 ASP A N 1
ATOM 910 C CA . ASP A 1 115 ? 7.611 0.032 6.145 1.00 87.75 115 ASP A CA 1
ATOM 911 C C . ASP A 1 115 ? 7.200 -1.399 5.787 1.00 87.75 115 ASP A C 1
ATOM 913 O O . ASP A 1 115 ? 7.041 -2.222 6.682 1.00 87.75 115 ASP A O 1
ATOM 917 N N . ILE A 1 116 ? 7.030 -1.724 4.499 1.00 87.12 116 ILE A N 1
ATOM 918 C CA . ILE A 1 116 ? 6.480 -3.024 4.058 1.00 87.12 116 ILE A CA 1
ATOM 919 C C . ILE A 1 116 ? 7.235 -4.224 4.649 1.00 87.12 116 ILE A C 1
ATOM 921 O O . ILE A 1 116 ? 6.609 -5.189 5.060 1.00 87.12 116 ILE A O 1
ATOM 925 N N . LYS A 1 117 ? 8.569 -4.146 4.801 1.00 85.31 117 LYS A N 1
ATOM 926 C CA . LYS A 1 117 ? 9.396 -5.209 5.420 1.00 85.31 117 LYS A CA 1
ATOM 927 C C . LYS A 1 117 ? 9.000 -6.603 4.942 1.00 85.31 117 LYS A C 1
ATOM 929 O O . LYS A 1 117 ? 8.513 -7.422 5.707 1.00 85.31 117 LYS A O 1
ATOM 934 N N . GLY A 1 118 ? 9.225 -6.842 3.668 1.00 81.06 118 GLY A N 1
ATOM 935 C CA . GLY A 1 118 ? 8.733 -7.990 2.931 1.00 81.06 118 GLY A CA 1
ATOM 936 C C . GLY A 1 118 ? 8.798 -7.648 1.457 1.00 81.06 118 GLY A C 1
ATOM 937 O O . GLY A 1 118 ? 9.489 -6.689 1.092 1.00 81.06 118 GLY A O 1
ATOM 938 N N . ASP A 1 119 ? 8.069 -8.410 0.654 1.00 82.88 119 ASP A N 1
ATOM 939 C CA . ASP A 1 119 ? 7.767 -7.980 -0.704 1.00 82.88 119 ASP A CA 1
ATOM 940 C C . ASP A 1 119 ? 6.453 -7.192 -0.736 1.00 82.88 119 ASP A C 1
ATOM 942 O O . ASP A 1 119 ? 5.693 -7.223 0.225 1.00 82.88 119 ASP A O 1
ATOM 946 N N . THR A 1 120 ? 6.235 -6.461 -1.821 1.00 86.12 120 THR A N 1
ATOM 947 C CA . THR A 1 120 ? 5.017 -5.703 -2.116 1.00 86.12 120 THR A CA 1
ATOM 948 C C . THR A 1 120 ? 4.173 -6.443 -3.143 1.00 86.12 120 THR A C 1
ATOM 950 O O . THR A 1 120 ? 4.671 -7.194 -3.986 1.00 86.12 120 THR A O 1
ATOM 953 N N . THR A 1 121 ? 2.889 -6.129 -3.152 1.00 85.94 121 THR A N 1
ATOM 954 C CA . THR A 1 121 ? 1.959 -6.599 -4.182 1.00 85.94 121 THR A CA 1
ATOM 955 C C . THR A 1 121 ? 1.367 -5.461 -4.994 1.00 85.94 121 THR A C 1
ATOM 957 O O . THR A 1 121 ? 0.605 -5.673 -5.930 1.00 85.94 121 THR A O 1
ATOM 960 N N . SER A 1 122 ? 1.758 -4.225 -4.694 1.00 90.69 122 SER A N 1
ATOM 961 C CA . SER A 1 122 ? 1.236 -3.068 -5.392 1.00 90.69 122 SER A CA 1
ATOM 962 C C . SER A 1 122 ? 1.910 -2.875 -6.741 1.00 90.69 122 SER A C 1
ATOM 964 O O . SER A 1 122 ? 3.137 -2.800 -6.843 1.00 90.69 122 SER A O 1
ATOM 966 N N . ASP A 1 123 ? 1.087 -2.655 -7.762 1.00 91.25 123 ASP A N 1
ATOM 967 C CA . ASP A 1 123 ? 1.554 -2.270 -9.088 1.00 91.25 123 ASP A CA 1
ATOM 968 C C . ASP A 1 123 ? 2.374 -0.965 -9.049 1.00 91.25 123 ASP A C 1
ATOM 970 O O . ASP A 1 123 ? 3.322 -0.835 -9.817 1.00 91.25 123 ASP A O 1
ATOM 974 N N . TRP A 1 124 ? 2.125 -0.060 -8.089 1.00 94.69 124 TRP A N 1
ATOM 975 C CA . TRP A 1 124 ? 2.935 1.147 -7.868 1.00 94.69 124 TRP A CA 1
ATOM 976 C C . TRP A 1 124 ? 4.394 0.817 -7.542 1.00 94.69 124 TRP A C 1
ATOM 978 O O . TRP A 1 124 ? 5.309 1.287 -8.219 1.00 94.69 124 TRP A O 1
ATOM 988 N N . HIS A 1 125 ? 4.623 -0.038 -6.544 1.00 90.62 125 HIS A N 1
ATOM 989 C CA . HIS A 1 125 ? 5.975 -0.438 -6.164 1.00 90.62 125 HIS A CA 1
ATOM 990 C C . HIS A 1 125 ? 6.631 -1.314 -7.237 1.00 90.62 125 HIS A C 1
ATOM 992 O O . HIS A 1 125 ? 7.821 -1.157 -7.507 1.00 90.62 125 HIS A O 1
ATOM 998 N N . ARG A 1 126 ? 5.859 -2.180 -7.907 1.00 88.44 126 ARG A N 1
ATOM 999 C CA . ARG A 1 126 ? 6.333 -3.012 -9.027 1.00 88.44 126 ARG A CA 1
ATOM 1000 C C . ARG A 1 126 ? 6.746 -2.180 -10.234 1.00 88.44 126 ARG A C 1
ATOM 1002 O O . ARG A 1 126 ? 7.737 -2.492 -10.884 1.00 88.44 126 ARG A O 1
ATOM 1009 N N . MET A 1 127 ? 6.067 -1.064 -10.488 1.00 89.31 127 MET A N 1
ATOM 1010 C CA . MET A 1 127 ? 6.523 -0.054 -11.439 1.00 89.31 127 MET A CA 1
ATOM 1011 C C . MET A 1 127 ? 7.538 0.914 -10.820 1.00 89.31 127 MET A C 1
ATOM 1013 O O . MET A 1 127 ? 7.762 1.977 -11.382 1.00 89.31 127 MET A O 1
ATOM 1017 N N . GLY A 1 128 ? 8.176 0.589 -9.696 1.00 89.69 128 GLY A N 1
ATOM 1018 C CA . GLY A 1 128 ? 9.276 1.337 -9.086 1.00 89.69 128 GLY A CA 1
ATOM 1019 C C . GLY A 1 128 ? 8.892 2.593 -8.306 1.00 89.69 128 GLY A C 1
ATOM 1020 O O . GLY A 1 128 ? 9.794 3.266 -7.812 1.00 89.69 128 GLY A O 1
ATOM 1021 N N . LEU A 1 129 ? 7.606 2.934 -8.177 1.00 93.88 129 LEU A N 1
ATOM 1022 C CA . LEU A 1 129 ? 7.154 4.005 -7.288 1.00 93.88 129 LEU A CA 1
ATOM 10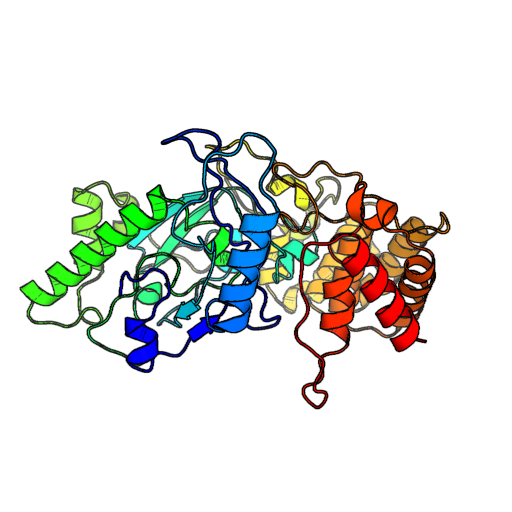23 C C . LEU A 1 129 ? 7.130 3.497 -5.854 1.00 93.88 129 LEU A C 1
ATOM 1025 O O . LEU A 1 129 ? 6.191 2.835 -5.421 1.00 93.88 129 LEU A O 1
ATOM 1029 N N . GLN A 1 130 ? 8.178 3.839 -5.115 1.00 89.62 130 GLN A N 1
ATOM 1030 C CA . GLN A 1 130 ? 8.210 3.573 -3.690 1.00 89.62 130 GLN A CA 1
ATOM 1031 C C . GLN A 1 130 ? 7.490 4.669 -2.926 1.00 89.62 130 GLN A C 1
ATOM 1033 O O . GLN A 1 130 ? 7.742 5.855 -3.145 1.00 89.62 130 GLN A O 1
ATOM 1038 N N . CYS A 1 131 ? 6.592 4.254 -2.036 1.00 91.12 131 CYS A N 1
ATOM 1039 C CA . CYS A 1 131 ? 5.757 5.179 -1.291 1.00 91.12 131 CYS A CA 1
ATOM 1040 C C . CYS A 1 131 ? 6.615 6.141 -0.442 1.00 91.12 131 CYS A C 1
ATOM 1042 O O . CYS A 1 131 ? 7.498 5.674 0.289 1.00 91.12 131 CYS A O 1
ATOM 1044 N N . PRO A 1 132 ? 6.369 7.463 -0.515 1.00 93.56 132 PRO A N 1
ATOM 1045 C CA . PRO A 1 132 ? 6.969 8.420 0.406 1.00 93.56 132 PRO A CA 1
ATOM 1046 C C . PRO A 1 132 ? 6.445 8.234 1.837 1.00 93.56 132 PRO A C 1
ATOM 1048 O O . PRO A 1 132 ? 5.526 7.450 2.089 1.00 93.56 132 PRO A O 1
ATOM 1051 N N . ASN A 1 133 ? 7.010 8.990 2.778 1.00 94.06 133 ASN A N 1
ATOM 1052 C CA . ASN A 1 133 ? 6.388 9.179 4.085 1.00 94.06 133 ASN A CA 1
ATOM 1053 C C . ASN A 1 133 ? 5.150 10.064 3.913 1.00 94.06 133 ASN A C 1
ATOM 1055 O O . ASN A 1 133 ? 5.236 11.115 3.274 1.00 94.06 133 ASN A O 1
ATOM 1059 N N . LEU A 1 134 ? 4.014 9.649 4.467 1.00 94.50 134 LEU A N 1
ATOM 1060 C CA . LEU A 1 134 ? 2.725 10.299 4.237 1.00 94.50 134 LEU A CA 1
ATOM 1061 C C . LEU A 1 134 ? 1.969 10.516 5.545 1.00 94.50 134 LEU A C 1
ATOM 1063 O O . LEU A 1 134 ? 2.084 9.726 6.486 1.00 94.50 134 LEU A O 1
ATOM 1067 N N . GLU A 1 135 ? 1.135 11.552 5.543 1.00 94.25 135 GLU A N 1
ATOM 1068 C CA . GLU A 1 135 ? -0.014 11.651 6.436 1.00 94.25 135 GLU A CA 1
ATOM 1069 C C . GLU A 1 135 ? -1.160 10.818 5.859 1.00 94.25 135 GLU A C 1
ATOM 1071 O O . GLU A 1 135 ? -1.535 10.966 4.693 1.00 94.25 135 GLU A O 1
ATOM 1076 N N . ILE A 1 136 ? -1.688 9.897 6.661 1.00 96.31 136 ILE A N 1
ATOM 1077 C CA . ILE A 1 136 ? -2.648 8.896 6.201 1.00 96.31 136 ILE A CA 1
ATOM 1078 C C . ILE A 1 136 ? -3.889 8.955 7.076 1.00 96.31 136 ILE A C 1
ATOM 1080 O O . ILE A 1 136 ? -3.877 8.569 8.244 1.00 96.31 136 ILE A O 1
ATOM 1084 N N . GLU A 1 137 ? -4.992 9.391 6.487 1.00 97.31 137 GLU A N 1
ATOM 1085 C CA . GLU A 1 137 ? -6.275 9.405 7.170 1.00 97.31 137 GLU A CA 1
ATOM 1086 C C . GLU A 1 137 ? -6.907 8.017 7.228 1.00 97.31 137 GLU A C 1
ATOM 1088 O O . GLU A 1 137 ? -7.118 7.375 6.197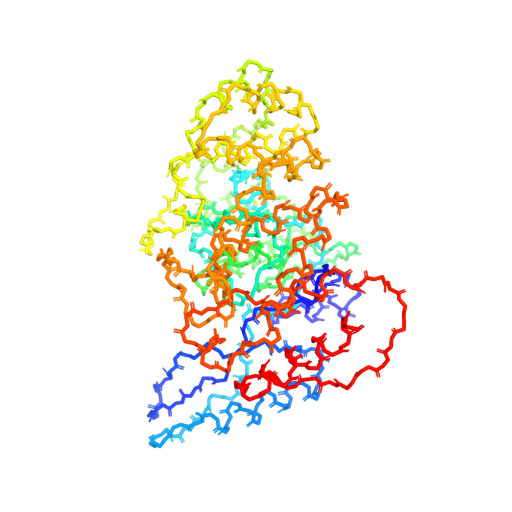 1.00 97.31 137 GLU A O 1
ATOM 1093 N N . ILE A 1 138 ? -7.284 7.595 8.433 1.00 98.06 138 ILE A N 1
ATOM 1094 C CA . ILE A 1 138 ? -8.035 6.365 8.670 1.00 98.06 138 ILE A CA 1
ATOM 1095 C C . ILE A 1 138 ? -9.523 6.713 8.833 1.00 98.06 138 ILE A C 1
ATOM 1097 O O . ILE A 1 138 ? -9.892 7.398 9.799 1.00 98.06 138 ILE A O 1
ATOM 1101 N N . PRO A 1 139 ? -10.400 6.262 7.915 1.00 98.38 139 PRO A N 1
ATOM 1102 C CA . PRO A 1 139 ? -11.836 6.459 8.037 1.00 98.38 139 PRO A CA 1
ATOM 1103 C C . PRO A 1 139 ? -12.440 5.500 9.064 1.00 98.38 139 PRO A C 1
ATOM 1105 O O . PRO A 1 139 ? -12.059 4.332 9.150 1.00 98.38 139 PRO A O 1
ATOM 1108 N N . TYR A 1 140 ? -13.470 5.952 9.777 1.00 98.69 140 TYR A N 1
ATOM 1109 C CA . TYR A 1 140 ? -14.213 5.143 10.742 1.00 98.69 140 TYR A CA 1
ATOM 1110 C C . TYR A 1 140 ? -14.759 3.855 10.117 1.00 98.69 140 TYR A C 1
ATOM 1112 O O . TYR A 1 140 ? -14.717 2.785 10.722 1.00 98.69 140 TYR A O 1
ATOM 1120 N N . ARG A 1 141 ? -15.213 3.933 8.862 1.00 98.56 141 ARG A N 1
ATOM 1121 C CA . ARG A 1 141 ? -15.710 2.781 8.101 1.00 98.56 141 ARG A CA 1
ATOM 1122 C C . ARG A 1 141 ? -14.678 1.680 7.849 1.00 98.56 141 ARG A C 1
ATOM 1124 O O . ARG A 1 141 ? -15.091 0.540 7.645 1.00 98.56 141 ARG A O 1
ATOM 1131 N N . ALA A 1 142 ? -13.376 1.965 7.911 1.00 98.50 142 ALA A N 1
ATOM 1132 C CA . ALA A 1 142 ? -12.347 0.921 7.846 1.00 98.50 142 ALA A CA 1
ATOM 1133 C C . ALA A 1 142 ? -12.270 0.081 9.135 1.00 98.50 142 ALA A C 1
ATOM 1135 O O . ALA A 1 142 ? -11.731 -1.024 9.124 1.00 98.50 142 ALA A O 1
ATOM 1136 N N . LEU A 1 143 ? -12.840 0.579 10.238 1.00 98.50 143 LEU A N 1
ATOM 1137 C CA . LEU A 1 143 ? -12.854 -0.077 11.549 1.00 98.50 143 LEU A CA 1
ATOM 1138 C C . LEU A 1 143 ? -14.118 -0.919 11.776 1.00 98.50 143 LEU A C 1
ATOM 1140 O O . LEU A 1 143 ? -14.213 -1.619 12.782 1.00 98.50 143 LEU A O 1
ATOM 1144 N N . LEU A 1 144 ? -15.097 -0.836 10.868 1.00 98.44 144 LEU A N 1
ATOM 1145 C CA . LEU A 1 144 ? -16.390 -1.518 10.943 1.00 98.44 144 LEU A CA 1
ATOM 1146 C C . LEU A 1 144 ? -16.392 -2.741 10.016 1.00 98.44 144 LEU A C 1
ATOM 1148 O O . LEU A 1 144 ? -16.536 -2.545 8.808 1.00 98.44 144 LEU A O 1
ATOM 1152 N N . PRO A 1 145 ? -16.287 -3.984 10.527 1.00 98.12 145 PRO A N 1
ATOM 1153 C CA . PRO A 1 145 ? -16.370 -5.186 9.697 1.00 98.12 145 PRO A CA 1
ATOM 1154 C C . PRO A 1 145 ? -17.673 -5.225 8.905 1.00 98.12 145 PRO A C 1
ATOM 1156 O O . PRO A 1 145 ? -18.751 -4.998 9.463 1.00 98.12 145 PRO A O 1
ATOM 1159 N N . ARG A 1 146 ? -17.599 -5.516 7.608 1.00 97.44 146 ARG A N 1
ATOM 1160 C CA . ARG A 1 146 ? -18.781 -5.605 6.748 1.00 97.44 146 ARG A CA 1
ATOM 1161 C C . ARG A 1 146 ? -19.698 -6.725 7.233 1.00 97.44 146 ARG A C 1
ATOM 1163 O O . ARG A 1 146 ? -19.243 -7.811 7.572 1.00 97.44 146 ARG A O 1
ATOM 1170 N N . GLY A 1 147 ? -21.001 -6.460 7.266 1.00 95.12 147 GLY A N 1
ATOM 1171 C CA . GLY A 1 147 ? -22.010 -7.474 7.597 1.00 95.12 147 GLY A CA 1
ATOM 1172 C C . GLY A 1 147 ? -22.118 -7.850 9.080 1.00 95.12 147 GLY A C 1
ATOM 1173 O O . GLY A 1 147 ? -23.062 -8.547 9.439 1.00 95.12 147 GLY A O 1
ATOM 1174 N N . LEU A 1 148 ? -21.234 -7.354 9.954 1.00 95.88 148 LEU A N 1
ATOM 1175 C CA . LEU A 1 148 ? -21.337 -7.541 11.405 1.00 95.88 148 LEU A CA 1
ATOM 1176 C C . LEU A 1 148 ? -21.738 -6.246 12.106 1.00 95.88 148 LEU A C 1
ATOM 1178 O O . LEU A 1 148 ? -21.368 -5.156 11.684 1.00 95.88 148 LEU A O 1
ATOM 1182 N N . ASP A 1 149 ? -22.463 -6.344 13.213 1.00 94.94 149 ASP A N 1
ATOM 1183 C CA . ASP A 1 149 ? -22.719 -5.199 14.088 1.00 94.94 149 ASP A CA 1
ATOM 1184 C C . ASP A 1 149 ? -22.207 -5.485 15.505 1.00 94.94 149 ASP A C 1
ATOM 1186 O O . ASP A 1 149 ? -22.008 -6.637 15.886 1.00 94.94 149 ASP A O 1
ATOM 1190 N N . GLY A 1 150 ? -21.941 -4.435 16.281 1.00 95.75 150 GLY A N 1
ATOM 1191 C CA . GLY A 1 150 ? -21.410 -4.563 17.645 1.00 95.75 150 GLY A CA 1
ATOM 1192 C C . GLY A 1 150 ? -19.904 -4.843 17.747 1.00 95.75 150 GLY A C 1
ATOM 1193 O O . GLY A 1 150 ? -19.392 -4.947 18.860 1.00 95.75 150 GLY A O 1
ATOM 1194 N N . ILE A 1 151 ? -19.176 -4.922 16.627 1.00 97.00 151 ILE A N 1
ATOM 1195 C CA . ILE A 1 151 ? -17.723 -5.152 16.595 1.00 97.00 151 ILE A CA 1
ATOM 1196 C C . ILE A 1 151 ? -17.025 -3.979 15.899 1.00 97.00 151 ILE A C 1
ATOM 1198 O O . ILE A 1 151 ? -17.411 -3.574 14.808 1.00 97.00 151 ILE A O 1
ATOM 1202 N N . LEU A 1 152 ? -15.970 -3.464 16.533 1.00 98.19 152 LEU A N 1
ATOM 1203 C CA . LEU A 1 152 ? -14.962 -2.591 15.922 1.00 98.19 152 LEU A CA 1
ATOM 1204 C C . LEU A 1 152 ? -13.640 -3.347 15.837 1.00 98.19 152 LEU A C 1
ATOM 1206 O O . LEU A 1 152 ? -13.318 -4.075 16.777 1.00 98.19 152 LEU A O 1
ATOM 1210 N N . VAL A 1 153 ? -12.866 -3.163 14.773 1.00 98.06 153 VAL A N 1
ATOM 1211 C CA . VAL A 1 153 ? -11.532 -3.763 14.617 1.00 98.06 153 VAL A CA 1
ATOM 1212 C C . VAL A 1 153 ? -10.461 -2.689 14.775 1.00 98.06 153 VAL A C 1
ATOM 1214 O O . VAL A 1 153 ? -10.537 -1.628 14.163 1.00 98.06 153 VAL A O 1
ATOM 1217 N N . ALA A 1 154 ? -9.474 -2.978 15.619 1.00 94.38 154 ALA A N 1
ATOM 1218 C CA . ALA A 1 154 ? -8.310 -2.142 15.891 1.00 94.38 154 ALA A CA 1
ATOM 1219 C C . ALA A 1 154 ? -7.011 -2.934 15.649 1.00 94.38 154 ALA A C 1
ATOM 1221 O O . ALA A 1 154 ? -7.031 -4.104 15.261 1.00 94.38 154 ALA A O 1
ATOM 1222 N N . GLY A 1 155 ? -5.863 -2.313 15.924 1.00 92.50 155 GLY A N 1
ATOM 1223 C CA . GLY A 1 155 ? -4.561 -2.943 15.716 1.00 92.50 155 GLY A CA 1
ATOM 1224 C C . GLY A 1 155 ? -4.193 -2.971 14.236 1.00 92.50 155 GLY A C 1
ATOM 1225 O O . GLY A 1 155 ? -4.464 -2.017 13.523 1.00 92.50 155 GLY A O 1
ATOM 1226 N N . LYS A 1 156 ? -3.559 -4.046 13.767 1.00 93.81 156 LYS A N 1
ATOM 1227 C CA . LYS A 1 156 ? -3.107 -4.160 12.369 1.00 93.81 156 LYS A CA 1
ATOM 1228 C C . LYS A 1 156 ? -4.160 -4.767 11.436 1.00 93.81 156 LYS A C 1
ATOM 1230 O O . LYS A 1 156 ? -3.927 -4.803 10.239 1.00 93.81 156 LYS A O 1
ATOM 1235 N N . ALA A 1 157 ? -5.273 -5.252 11.993 1.00 96.31 157 ALA A N 1
ATOM 1236 C CA . ALA A 1 157 ? -6.252 -6.065 11.276 1.00 96.31 157 ALA A CA 1
ATOM 1237 C C . ALA A 1 157 ? -7.455 -5.287 10.722 1.00 96.31 157 ALA A C 1
ATOM 1239 O O . ALA A 1 157 ? -8.371 -5.894 10.164 1.00 96.31 157 ALA A O 1
ATOM 1240 N N . TYR A 1 158 ? -7.499 -3.961 10.908 1.00 97.25 158 TYR A N 1
ATOM 1241 C CA . TYR A 1 158 ? -8.559 -3.138 10.321 1.00 97.25 158 TYR A CA 1
ATOM 1242 C C . TYR A 1 158 ? -8.448 -3.112 8.793 1.00 97.25 158 TYR A C 1
ATOM 1244 O O . TYR A 1 158 ? -7.464 -3.567 8.214 1.00 97.25 158 TYR A O 1
ATOM 1252 N N . SER A 1 159 ? -9.474 -2.592 8.123 1.00 97.88 159 SER A N 1
ATOM 1253 C CA . SER A 1 159 ? -9.605 -2.764 6.681 1.00 97.88 159 SER A CA 1
ATOM 1254 C C . SER A 1 159 ? -8.647 -1.895 5.861 1.00 97.88 159 SER A C 1
ATOM 1256 O O . SER A 1 159 ? -8.947 -0.756 5.492 1.00 97.88 159 SER A O 1
ATOM 1258 N N . ALA A 1 160 ? -7.505 -2.479 5.516 1.00 97.31 160 ALA A N 1
ATOM 1259 C CA . ALA A 1 160 ? -6.512 -1.943 4.599 1.00 97.31 160 ALA A CA 1
ATOM 1260 C C . ALA A 1 160 ? -5.934 -3.082 3.742 1.00 97.31 160 ALA A C 1
ATOM 1262 O O . ALA A 1 160 ? -5.945 -4.239 4.149 1.00 97.31 160 ALA A O 1
ATOM 1263 N N . THR A 1 161 ? -5.445 -2.782 2.540 1.00 97.06 161 THR A N 1
ATOM 1264 C CA . THR A 1 161 ? -4.708 -3.769 1.737 1.00 97.06 161 THR A CA 1
ATOM 1265 C C . THR A 1 161 ? -3.310 -3.999 2.311 1.00 97.06 161 THR A C 1
ATOM 1267 O O . THR A 1 161 ? -2.769 -3.122 2.989 1.00 97.06 161 THR A O 1
ATOM 1270 N N . HIS A 1 162 ? -2.684 -5.124 1.952 1.00 94.94 162 HIS A N 1
ATOM 1271 C CA . HIS A 1 162 ? -1.299 -5.466 2.302 1.00 94.94 162 HIS A CA 1
ATOM 1272 C C . HIS A 1 162 ? -0.324 -4.286 2.183 1.00 94.94 162 HIS A C 1
ATOM 1274 O O . HIS A 1 162 ? 0.360 -3.907 3.132 1.00 94.94 162 HIS A O 1
ATOM 1280 N N . ASP A 1 163 ? -0.323 -3.629 1.024 1.00 95.06 163 ASP A N 1
ATOM 1281 C CA . ASP A 1 163 ? 0.581 -2.507 0.781 1.00 95.06 163 ASP A CA 1
ATOM 1282 C C . ASP A 1 163 ? 0.169 -1.217 1.503 1.00 95.06 163 ASP A C 1
ATOM 1284 O O . ASP A 1 163 ? 1.017 -0.378 1.794 1.00 95.06 163 ASP A O 1
ATOM 1288 N N . ALA A 1 164 ? -1.121 -1.048 1.804 1.00 96.12 164 ALA A N 1
ATOM 1289 C CA . ALA A 1 164 ? -1.635 0.138 2.478 1.00 96.12 164 ALA A CA 1
ATOM 1290 C C . ALA A 1 164 ? -1.308 0.102 3.972 1.00 96.12 164 ALA A C 1
ATOM 1292 O O . ALA A 1 164 ? -0.886 1.108 4.533 1.00 96.12 164 ALA A O 1
ATOM 1293 N N . ILE A 1 165 ? -1.453 -1.051 4.629 1.00 95.56 165 ILE A N 1
ATOM 1294 C CA . ILE A 1 165 ? -1.214 -1.168 6.074 1.00 95.56 165 ILE A CA 1
ATOM 1295 C C . ILE A 1 165 ? 0.263 -0.953 6.447 1.00 95.56 165 ILE A C 1
ATOM 1297 O O . ILE A 1 165 ? 0.579 -0.732 7.610 1.00 95.56 165 ILE A O 1
ATOM 1301 N N . ALA A 1 166 ? 1.180 -0.982 5.473 1.00 93.12 166 ALA A N 1
ATOM 1302 C CA . ALA A 1 166 ? 2.619 -0.814 5.670 1.00 93.12 166 ALA A CA 1
ATOM 1303 C C . ALA A 1 166 ? 3.017 0.538 6.284 1.00 93.12 166 ALA A C 1
ATOM 1305 O O . ALA A 1 166 ? 4.063 0.615 6.932 1.00 93.12 166 ALA A O 1
ATOM 1306 N N . GLY A 1 167 ? 2.212 1.580 6.066 1.00 92.69 167 GLY A N 1
ATOM 1307 C CA . GLY A 1 167 ? 2.377 2.901 6.677 1.00 92.69 167 GLY A CA 1
ATOM 1308 C C . GLY A 1 167 ? 1.743 2.999 8.074 1.00 92.69 167 GLY A C 1
ATOM 1309 O O . GLY A 1 167 ? 2.478 3.066 9.062 1.00 92.69 167 GLY A O 1
ATOM 1310 N N . PRO A 1 168 ? 0.399 2.985 8.180 1.00 94.69 168 PRO A N 1
ATOM 1311 C CA . PRO A 1 168 ? -0.377 3.333 9.375 1.00 94.69 168 PRO A CA 1
ATOM 1312 C C . PRO A 1 168 ? -0.480 2.176 10.387 1.00 94.69 168 PRO A C 1
ATOM 1314 O O . PRO A 1 168 ? -1.575 1.735 10.756 1.00 94.69 168 PRO A O 1
ATOM 1317 N N . ARG A 1 169 ? 0.671 1.637 10.802 1.00 93.31 169 ARG A N 1
ATOM 1318 C CA . ARG A 1 169 ? 0.759 0.505 11.741 1.00 93.31 169 ARG A CA 1
ATOM 1319 C C . ARG A 1 169 ? 1.925 0.575 12.723 1.00 93.31 169 ARG A C 1
ATOM 1321 O O . ARG A 1 169 ? 2.264 -0.440 13.343 1.00 93.31 169 ARG A O 1
ATOM 1328 N N . MET A 1 170 ? 2.612 1.708 12.817 1.00 90.06 170 MET A N 1
ATOM 1329 C CA . MET A 1 170 ? 3.668 1.867 13.812 1.00 90.06 170 MET A CA 1
ATOM 1330 C C . MET A 1 170 ? 3.059 1.849 15.213 1.00 90.06 170 MET A C 1
ATOM 1332 O O . MET A 1 170 ? 1.863 2.062 15.383 1.00 90.06 170 MET A O 1
ATOM 1336 N N . GLN A 1 171 ? 3.868 1.566 16.236 1.00 91.06 171 GLN A N 1
ATOM 1337 C CA . GLN A 1 171 ? 3.358 1.453 17.609 1.00 91.06 171 GLN A CA 1
ATOM 1338 C C . GLN A 1 171 ? 2.528 2.680 18.041 1.00 91.06 171 GLN A C 1
ATOM 1340 O O . GLN A 1 171 ? 1.405 2.462 18.494 1.00 91.06 171 GLN A O 1
ATOM 1345 N N . PRO A 1 172 ? 2.971 3.935 17.795 1.00 91.81 172 PRO A N 1
ATOM 1346 C CA . PRO A 1 172 ? 2.148 5.106 18.097 1.00 91.81 172 PRO A CA 1
ATOM 1347 C C . PRO A 1 172 ? 0.829 5.134 17.315 1.00 91.81 172 PRO A C 1
ATOM 1349 O O . PRO A 1 172 ? -0.193 5.540 17.861 1.00 91.81 172 PRO A O 1
ATOM 1352 N N . ASP A 1 173 ? 0.823 4.671 16.060 1.00 93.19 173 ASP A N 1
ATOM 1353 C CA . ASP A 1 173 ? -0.395 4.620 15.244 1.00 93.19 173 ASP A CA 1
ATOM 1354 C C . ASP A 1 173 ? -1.429 3.675 15.860 1.00 93.19 173 ASP A C 1
ATOM 1356 O O . ASP A 1 173 ? -2.601 4.019 16.010 1.00 93.19 173 ASP A O 1
ATOM 1360 N N . LEU A 1 174 ? -0.986 2.483 16.266 1.00 93.31 174 LEU A N 1
ATOM 1361 C CA . LEU A 1 174 ? -1.861 1.458 16.830 1.00 93.31 174 LEU A CA 1
ATOM 1362 C C . LEU A 1 174 ? -2.379 1.835 18.223 1.00 93.31 174 LEU A C 1
ATOM 1364 O O . LEU A 1 174 ? -3.536 1.552 18.538 1.00 93.31 174 LEU A O 1
ATOM 1368 N N . GLU A 1 175 ? -1.546 2.478 19.043 1.00 94.12 175 GLU A N 1
ATOM 1369 C CA . GLU A 1 175 ? -1.935 2.992 20.361 1.00 94.12 175 GLU A CA 1
ATOM 1370 C C . GLU A 1 175 ? -3.032 4.058 20.235 1.00 94.12 175 GLU A C 1
ATOM 1372 O O . GLU A 1 175 ? -4.083 3.950 20.877 1.00 94.12 175 GLU A O 1
ATOM 1377 N N . ASN A 1 176 ? -2.833 5.040 19.351 1.00 94.31 176 ASN A N 1
ATOM 1378 C CA . ASN A 1 176 ? -3.809 6.102 19.110 1.00 94.31 176 ASN A CA 1
ATOM 1379 C C . ASN A 1 176 ? -5.106 5.559 18.501 1.00 94.31 176 ASN A C 1
ATOM 1381 O O . ASN A 1 176 ? -6.197 5.905 18.964 1.00 94.31 176 ASN A O 1
ATOM 1385 N N . LEU A 1 177 ? -5.010 4.651 17.523 1.00 95.75 177 LEU A N 1
ATOM 1386 C CA . LEU A 1 177 ? -6.178 4.003 16.930 1.00 95.75 177 LEU A CA 1
ATOM 1387 C C . LEU A 1 177 ? -6.976 3.201 17.972 1.00 95.75 177 LEU A C 1
ATOM 1389 O O . LEU A 1 177 ? -8.208 3.219 17.960 1.00 95.75 177 LEU A O 1
ATOM 1393 N N . GLY A 1 178 ? -6.293 2.534 18.907 1.00 96.31 178 GLY A N 1
ATOM 1394 C CA . GLY A 1 178 ? -6.929 1.860 20.039 1.00 96.31 178 GLY A CA 1
ATOM 1395 C C . GLY A 1 178 ? -7.731 2.824 20.919 1.00 96.31 178 GLY A C 1
ATOM 1396 O O . GLY A 1 178 ? -8.873 2.524 21.275 1.00 96.31 178 GLY A O 1
ATOM 1397 N N . GLY A 1 179 ? -7.176 4.006 21.207 1.00 96.06 179 GLY A N 1
ATOM 1398 C CA . GLY A 1 179 ? -7.881 5.085 21.905 1.00 96.06 179 GLY A CA 1
ATOM 1399 C C . GLY A 1 179 ? -9.138 5.540 21.160 1.00 96.06 179 GLY A C 1
ATOM 1400 O O . GLY A 1 179 ? -10.225 5.567 21.740 1.00 96.06 179 GLY A O 1
ATOM 1401 N N . VAL A 1 180 ? -9.018 5.811 19.857 1.00 97.50 180 VAL A N 1
ATOM 1402 C CA . VAL A 1 180 ? -10.135 6.196 18.973 1.00 97.50 180 VAL A CA 1
ATOM 1403 C C . VAL A 1 180 ? -11.260 5.157 18.996 1.00 97.50 180 VAL A C 1
ATOM 1405 O O . VAL A 1 180 ? -12.427 5.499 19.207 1.00 97.50 180 VAL A O 1
ATOM 1408 N N . VAL A 1 181 ? -10.920 3.874 18.840 1.00 97.81 181 VAL A N 1
ATOM 1409 C CA . VAL A 1 181 ? -11.886 2.766 18.907 1.00 97.81 181 VAL A CA 1
ATOM 1410 C C . VAL A 1 181 ? -12.543 2.683 20.286 1.00 97.81 181 VAL A C 1
ATOM 1412 O O . VAL A 1 181 ? -13.750 2.451 20.374 1.00 97.81 181 VAL A O 1
ATOM 1415 N N . GLY A 1 182 ? -11.787 2.926 21.360 1.00 97.44 182 GLY A N 1
ATOM 1416 C CA . GLY A 1 182 ? -12.312 3.007 22.723 1.00 97.44 182 GLY A CA 1
ATOM 1417 C C . GLY A 1 182 ? -13.355 4.115 22.897 1.00 97.44 182 GLY A C 1
ATOM 1418 O O . GLY A 1 182 ? -14.427 3.862 23.451 1.00 97.44 182 GLY A O 1
ATOM 1419 N N . HIS A 1 183 ? -13.092 5.315 22.372 1.00 98.00 183 HIS A N 1
ATOM 1420 C CA . HIS A 1 183 ? -1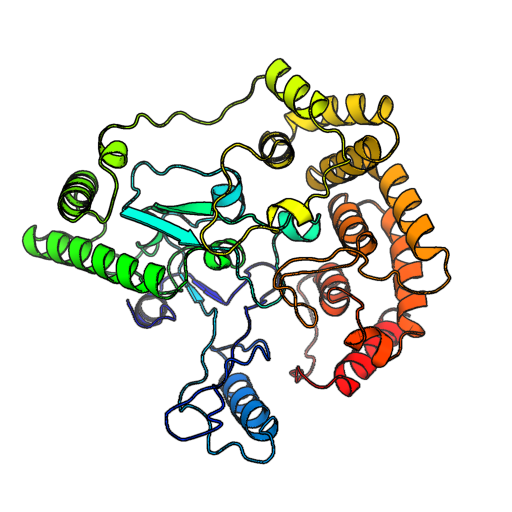4.044 6.433 22.391 1.00 98.00 183 HIS A CA 1
ATOM 1421 C C . HIS A 1 183 ? -15.319 6.118 21.604 1.00 98.00 183 HIS A C 1
ATOM 1423 O O . HIS A 1 183 ? -16.425 6.303 22.119 1.00 98.00 183 HIS A O 1
ATOM 1429 N N . ALA A 1 184 ? -15.177 5.561 20.400 1.00 98.38 184 ALA A N 1
ATOM 1430 C CA . ALA A 1 184 ? -16.308 5.145 19.577 1.00 98.38 184 ALA A CA 1
ATOM 1431 C C . ALA A 1 184 ? -17.174 4.078 20.274 1.00 98.38 184 ALA A C 1
ATOM 1433 O O . ALA A 1 184 ? -18.402 4.185 20.303 1.00 98.38 184 ALA A O 1
ATOM 1434 N N . ALA A 1 185 ? -16.545 3.072 20.889 1.00 98.12 185 ALA A N 1
ATOM 1435 C CA . ALA A 1 185 ? -17.243 2.037 21.648 1.00 98.12 185 ALA A CA 1
ATOM 1436 C C . ALA A 1 185 ? -17.968 2.617 22.874 1.00 98.12 185 ALA A C 1
ATOM 1438 O O . ALA A 1 185 ? -19.129 2.287 23.124 1.00 98.12 185 ALA A O 1
ATOM 1439 N N . ALA A 1 186 ? -17.322 3.520 23.617 1.00 97.94 186 ALA A N 1
ATOM 1440 C CA . ALA A 1 186 ? -17.934 4.178 24.765 1.00 97.94 186 ALA A CA 1
ATOM 1441 C C . ALA A 1 186 ? -19.134 5.048 24.353 1.00 97.94 186 ALA A C 1
ATOM 1443 O O . ALA A 1 186 ? -20.160 5.033 25.032 1.00 97.94 186 ALA A O 1
ATOM 1444 N N . MET A 1 187 ? -19.038 5.763 23.229 1.00 98.44 187 MET A N 1
ATOM 1445 C CA . MET A 1 187 ? -20.150 6.527 22.659 1.00 98.44 187 MET A CA 1
ATOM 1446 C C . MET A 1 187 ? -21.329 5.622 22.287 1.00 98.44 187 MET A C 1
ATOM 1448 O O . MET A 1 187 ? -22.467 5.941 22.633 1.00 98.44 187 MET A O 1
ATOM 1452 N N . ALA A 1 188 ? -21.064 4.478 21.648 1.00 98.31 188 ALA A N 1
ATOM 1453 C CA . ALA A 1 188 ? -22.098 3.504 21.306 1.00 98.31 188 ALA A CA 1
ATOM 1454 C C . ALA A 1 188 ? -22.863 3.033 22.555 1.00 98.31 188 ALA A C 1
ATOM 1456 O O . ALA A 1 188 ? -24.091 3.119 22.604 1.00 98.31 188 ALA A O 1
ATOM 1457 N N . VAL A 1 189 ? -22.133 2.637 23.604 1.00 98.12 189 VAL A N 1
ATOM 1458 C CA . VAL A 1 189 ? -22.720 2.183 24.875 1.00 98.12 189 VAL A CA 1
ATOM 1459 C C . VAL A 1 189 ? -23.527 3.289 25.560 1.00 98.12 189 VAL A C 1
ATOM 1461 O O . VAL A 1 189 ? -24.671 3.048 25.943 1.00 98.12 189 VAL A O 1
ATOM 1464 N N . ARG A 1 190 ? -22.974 4.505 25.694 1.00 98.06 190 ARG A N 1
ATOM 1465 C CA . ARG A 1 190 ? -23.663 5.638 26.347 1.00 98.06 190 ARG A CA 1
ATOM 1466 C C . ARG A 1 190 ? -24.978 5.996 25.659 1.00 98.06 190 ARG A C 1
ATOM 1468 O O . ARG A 1 190 ? -25.948 6.323 26.335 1.00 98.06 190 ARG A O 1
ATOM 1475 N N . ASN A 1 191 ? -25.006 5.908 24.333 1.00 97.50 191 ASN A N 1
ATOM 1476 C CA . ASN A 1 191 ? -26.167 6.277 23.531 1.00 97.50 191 ASN A CA 1
ATOM 1477 C C . ASN A 1 191 ? -27.141 5.106 23.312 1.00 97.50 191 ASN A C 1
ATOM 1479 O O . ASN A 1 191 ? -28.124 5.268 22.593 1.00 97.50 191 ASN A O 1
ATOM 1483 N N . GLY A 1 192 ? -26.878 3.925 23.891 1.00 97.31 192 GLY A N 1
ATOM 1484 C CA . GLY A 1 192 ? -27.708 2.735 23.687 1.00 97.31 192 GLY A CA 1
ATOM 1485 C C . GLY A 1 192 ? -27.788 2.307 22.218 1.00 97.31 192 GLY A C 1
ATOM 1486 O O . GLY A 1 192 ? -28.828 1.831 21.767 1.00 97.31 192 GLY A O 1
ATOM 1487 N N . THR A 1 193 ? -26.710 2.521 21.462 1.00 97.50 193 THR A N 1
ATOM 1488 C CA . THR A 1 193 ? -26.627 2.254 20.023 1.00 97.50 193 THR A CA 1
ATOM 1489 C C . THR A 1 193 ? -25.484 1.287 19.712 1.00 97.50 193 THR A C 1
ATOM 1491 O O . THR A 1 193 ? -24.724 0.887 20.594 1.00 97.50 193 THR A O 1
ATOM 1494 N N . THR A 1 194 ? -25.359 0.874 18.455 1.00 97.75 194 THR A N 1
ATOM 1495 C CA . THR A 1 194 ? -24.251 0.028 17.996 1.00 97.75 194 THR A CA 1
ATOM 1496 C C . THR A 1 194 ? -23.128 0.881 17.402 1.00 97.75 194 THR A C 1
ATOM 1498 O O . THR A 1 194 ? -23.391 2.014 16.992 1.00 97.75 194 THR A O 1
ATOM 1501 N N . PRO A 1 195 ? -21.876 0.383 17.318 1.00 97.38 195 PRO A N 1
ATOM 1502 C CA . PRO A 1 195 ? -20.770 1.138 16.724 1.00 97.38 195 PRO A CA 1
ATOM 1503 C C . PRO A 1 195 ? -21.099 1.696 15.336 1.00 97.38 195 PRO A C 1
ATOM 1505 O O . PRO A 1 195 ? -20.825 2.850 15.037 1.00 97.38 195 PRO A O 1
ATOM 1508 N N . ARG A 1 196 ? -21.803 0.921 14.509 1.00 97.25 196 ARG A N 1
ATOM 1509 C CA . ARG A 1 196 ? -22.231 1.333 13.167 1.00 97.25 196 ARG A CA 1
ATOM 1510 C C . ARG A 1 196 ? -23.196 2.524 13.150 1.00 97.25 196 ARG A C 1
ATOM 1512 O O . ARG A 1 196 ? -23.368 3.160 12.116 1.00 97.25 196 ARG A O 1
ATOM 1519 N N . ARG A 1 197 ? -23.867 2.789 14.269 1.00 97.31 197 ARG A N 1
ATOM 1520 C CA . ARG A 1 197 ? -24.941 3.776 14.415 1.00 97.31 197 ARG A CA 1
ATOM 1521 C C . ARG A 1 197 ? -24.547 4.964 15.293 1.00 97.31 197 ARG A C 1
ATOM 1523 O O . ARG A 1 197 ? -25.429 5.721 15.699 1.00 97.31 197 ARG A O 1
ATOM 1530 N N . ILE A 1 198 ? -23.269 5.116 15.634 1.00 97.88 198 ILE A N 1
ATOM 1531 C CA . ILE A 1 198 ? -22.816 6.324 16.328 1.00 97.88 198 ILE A CA 1
ATOM 1532 C C . ILE A 1 198 ? -22.835 7.525 15.382 1.00 97.88 198 ILE A C 1
ATOM 1534 O O . ILE A 1 198 ? -22.710 7.382 14.165 1.00 97.88 198 ILE A O 1
ATOM 1538 N N . ASP A 1 199 ? -22.948 8.717 15.958 1.00 97.94 199 ASP A N 1
ATOM 1539 C CA . ASP A 1 199 ? -22.721 9.951 15.220 1.00 97.94 199 ASP A CA 1
ATOM 1540 C C . ASP A 1 199 ? -21.213 10.209 15.099 1.00 97.94 199 ASP A C 1
ATOM 1542 O O . ASP A 1 199 ? -20.549 10.617 16.054 1.00 97.94 199 ASP A O 1
ATOM 1546 N N . VAL A 1 200 ? -20.669 9.951 13.908 1.00 98.06 200 VAL A N 1
ATOM 1547 C CA . VAL A 1 200 ? -19.239 10.125 13.628 1.00 98.06 200 VAL A CA 1
ATOM 1548 C C . VAL A 1 200 ? -18.816 11.591 13.744 1.00 98.06 200 VAL A C 1
ATOM 1550 O O . VAL A 1 200 ? -17.686 11.843 14.147 1.00 98.06 200 VAL A O 1
ATOM 1553 N N . GLN A 1 201 ? -19.701 12.560 13.483 1.00 97.50 201 GLN A N 1
ATOM 1554 C CA . GLN A 1 201 ? -19.363 13.979 13.651 1.00 97.50 201 GLN A CA 1
ATOM 1555 C C . GLN A 1 201 ? -19.177 14.330 15.129 1.00 97.50 201 GLN A C 1
ATOM 1557 O O . GLN A 1 201 ? -18.206 14.994 15.492 1.00 97.50 201 GLN A O 1
ATOM 1562 N N . SER A 1 202 ? -20.051 13.815 15.999 1.00 98.12 202 SER A N 1
ATOM 1563 C CA . SER A 1 202 ? -19.867 13.920 17.450 1.00 98.12 202 SER A CA 1
ATOM 1564 C C . SER A 1 202 ? -18.575 13.239 17.913 1.00 98.12 202 SER A C 1
ATOM 1566 O O . SER A 1 202 ? -17.873 13.781 18.767 1.00 98.12 202 SER A O 1
ATOM 1568 N N . LEU A 1 203 ? -18.221 12.078 17.342 1.00 98.56 203 LEU A N 1
ATOM 1569 C CA . LEU A 1 203 ? -16.943 11.419 17.640 1.00 98.56 203 LEU A CA 1
ATOM 1570 C C . LEU A 1 203 ? -15.759 12.288 17.204 1.00 98.56 203 LEU A C 1
ATOM 1572 O O . LEU A 1 203 ? -14.840 12.489 17.987 1.00 98.56 203 LEU A O 1
ATOM 1576 N N . GLN A 1 204 ? -15.784 12.837 15.990 1.00 98.62 204 GLN A N 1
ATOM 1577 C CA . GLN A 1 204 ? -14.745 13.741 15.495 1.00 98.62 204 GLN A CA 1
ATOM 1578 C C . GLN A 1 204 ? -14.587 14.964 16.404 1.00 98.62 204 GLN A C 1
ATOM 1580 O O . GLN A 1 204 ? -13.460 15.335 16.715 1.00 98.62 204 GLN A O 1
ATOM 1585 N N . ALA A 1 205 ? -15.686 15.548 16.889 1.00 98.50 205 ALA A N 1
ATOM 1586 C CA . ALA A 1 205 ? -15.636 16.666 17.828 1.00 98.50 205 ALA A CA 1
ATOM 1587 C C . ALA A 1 205 ? -14.962 16.276 19.156 1.00 98.50 205 ALA A C 1
ATOM 1589 O O . ALA A 1 205 ? -14.084 16.997 19.630 1.00 98.50 205 ALA A O 1
ATOM 1590 N N . GLU A 1 206 ? -15.297 15.103 19.712 1.00 98.12 206 GLU A N 1
ATOM 1591 C CA . GLU A 1 206 ? -14.646 14.561 20.916 1.00 98.12 206 GLU A CA 1
ATOM 1592 C C . GLU A 1 206 ? -13.141 14.306 20.686 1.00 98.12 206 GLU A C 1
ATOM 1594 O O . GLU A 1 206 ? -12.319 14.563 21.567 1.00 98.12 206 GLU A O 1
ATOM 1599 N N . LEU A 1 207 ? -12.757 13.826 19.499 1.00 98.19 207 LEU A N 1
ATOM 1600 C CA . LEU A 1 207 ? -11.356 13.582 19.140 1.00 98.19 207 LEU A CA 1
ATOM 1601 C C . LEU A 1 207 ? -10.563 14.883 18.941 1.00 98.19 207 LEU A C 1
ATOM 1603 O O . LEU A 1 207 ? -9.396 14.938 19.334 1.00 98.19 207 LEU A O 1
ATOM 1607 N N . VAL A 1 208 ? -11.186 15.933 18.395 1.00 98.00 208 VAL A N 1
ATOM 1608 C CA . VAL A 1 208 ? -10.587 17.274 18.284 1.00 98.00 208 VAL A CA 1
ATOM 1609 C C . VAL A 1 208 ? -10.356 17.887 19.663 1.00 98.00 208 VAL A C 1
ATOM 1611 O O . VAL A 1 208 ? -9.255 18.358 19.939 1.00 98.00 208 VAL A O 1
ATOM 1614 N N . GLU A 1 209 ? -11.338 17.812 20.566 1.00 97.50 209 GLU A N 1
ATOM 1615 C CA . GLU A 1 209 ? -11.187 18.277 21.956 1.00 97.50 209 GLU A CA 1
ATOM 1616 C C . GLU A 1 209 ? -10.016 17.576 22.667 1.00 97.50 209 GLU A C 1
ATOM 1618 O O . GLU A 1 209 ? -9.299 18.176 23.467 1.00 97.50 209 GLU A O 1
ATOM 1623 N N . LYS A 1 210 ? -9.783 16.302 22.332 1.00 95.25 210 LYS A N 1
ATOM 1624 C CA . LYS A 1 210 ? -8.693 15.478 22.871 1.00 95.25 210 LYS A CA 1
ATOM 1625 C C . LYS A 1 210 ? -7.375 15.622 22.126 1.00 95.25 210 LYS A C 1
ATOM 1627 O O . LYS A 1 210 ? -6.430 14.911 22.459 1.00 95.25 210 LYS A O 1
ATOM 1632 N N . THR A 1 211 ? -7.284 16.514 21.141 1.00 93.94 211 THR A N 1
ATOM 1633 C CA . THR A 1 211 ? -6.087 16.737 20.311 1.00 93.94 211 THR A CA 1
ATOM 1634 C C . THR A 1 211 ? -5.633 15.507 19.505 1.00 93.94 211 THR A C 1
ATOM 1636 O O . THR A 1 211 ? -4.495 15.447 19.054 1.00 93.94 211 THR A O 1
ATOM 1639 N N . LEU A 1 212 ? -6.526 14.528 19.301 1.00 93.25 212 LEU A N 1
ATOM 1640 C CA . LEU A 1 212 ? -6.282 13.322 18.492 1.00 93.25 212 LEU A CA 1
ATOM 1641 C C . LEU A 1 212 ? -6.583 13.535 17.002 1.00 93.25 212 LEU A C 1
ATOM 1643 O O . LEU A 1 212 ? -6.178 12.733 16.162 1.00 93.25 212 LEU A O 1
ATOM 1647 N N . LEU A 1 213 ? -7.313 14.601 16.681 1.00 96.56 213 LEU A N 1
ATOM 1648 C CA . LEU A 1 213 ? -7.682 14.992 15.328 1.00 96.56 213 LEU A CA 1
ATOM 1649 C C . LEU A 1 213 ? -7.569 16.524 15.210 1.00 96.56 213 LEU A C 1
ATOM 1651 O O . LEU A 1 213 ? -7.880 17.221 16.178 1.00 96.56 213 LEU A O 1
ATOM 1655 N N . PRO A 1 214 ? -7.125 17.085 14.073 1.00 95.94 214 PRO A N 1
ATOM 1656 C CA . PRO A 1 214 ? -7.075 18.534 13.899 1.00 95.94 214 PRO A CA 1
ATOM 1657 C C . PRO A 1 214 ? -8.478 19.136 13.725 1.00 95.94 214 PRO A C 1
ATOM 1659 O O . PRO A 1 214 ? -9.362 18.520 13.132 1.00 95.94 214 PRO A O 1
ATOM 1662 N N . GLU A 1 215 ? -8.668 20.388 14.155 1.00 96.31 215 GLU A N 1
ATOM 1663 C CA . GLU A 1 215 ? -9.939 21.128 14.005 1.00 96.31 215 GLU A CA 1
ATOM 1664 C C . GLU A 1 215 ? -10.389 21.250 12.535 1.00 96.31 215 GLU A C 1
ATOM 1666 O O . GLU A 1 215 ? -11.585 21.282 12.229 1.00 96.31 215 GLU A O 1
ATOM 1671 N N . SER A 1 216 ? -9.435 21.241 11.598 1.00 94.56 216 SER A N 1
ATOM 1672 C CA . SER A 1 216 ? -9.711 21.226 10.159 1.00 94.56 216 SER A CA 1
ATOM 1673 C C . SER A 1 216 ? -10.565 20.028 9.729 1.00 94.56 216 SER A C 1
ATOM 1675 O O . SER A 1 216 ? -11.309 20.141 8.756 1.00 94.56 216 SER A O 1
ATOM 1677 N N . ALA A 1 217 ? -10.538 18.906 10.457 1.00 95.19 217 ALA A N 1
ATOM 1678 C CA . ALA A 1 217 ? -11.370 17.745 10.155 1.00 95.19 217 ALA A CA 1
ATOM 1679 C C . ALA A 1 217 ? -12.878 18.030 10.291 1.00 95.19 217 ALA A C 1
ATOM 1681 O O . ALA A 1 217 ? -13.664 17.425 9.565 1.00 95.19 217 ALA A O 1
ATOM 1682 N N . LEU A 1 218 ? -13.273 18.975 11.156 1.00 95.19 218 LEU A N 1
ATOM 1683 C CA . LEU A 1 218 ? -14.673 19.373 11.367 1.00 95.19 218 LEU A CA 1
ATOM 1684 C C . LEU A 1 218 ? -15.161 20.426 10.368 1.00 95.19 218 LEU A C 1
ATOM 1686 O O . LEU A 1 218 ? -16.355 20.511 10.089 1.00 95.19 218 LEU A O 1
ATOM 1690 N N . SER A 1 219 ? -14.252 21.262 9.865 1.00 92.88 219 SER A N 1
ATOM 1691 C CA . SER A 1 219 ? -14.588 22.463 9.086 1.00 92.88 219 SER A CA 1
ATOM 1692 C C . SER A 1 219 ? -14.289 22.346 7.591 1.00 92.88 219 SER A C 1
ATOM 1694 O O . SER A 1 219 ? -14.764 23.158 6.794 1.00 92.88 219 SER A O 1
ATOM 1696 N N . ARG A 1 220 ? -13.506 21.345 7.177 1.00 94.00 220 ARG A N 1
ATOM 1697 C CA . ARG A 1 220 ? -13.119 21.163 5.776 1.00 94.00 220 ARG A CA 1
ATOM 1698 C C . ARG A 1 220 ? -14.292 20.807 4.870 1.00 94.00 220 ARG A C 1
ATOM 1700 O O . ARG A 1 220 ? -15.186 20.045 5.223 1.00 94.00 220 ARG A O 1
ATOM 1707 N N . THR A 1 221 ? -14.207 21.279 3.630 1.00 94.44 221 THR A N 1
ATOM 1708 C CA . THR A 1 221 ? -15.074 20.838 2.534 1.00 94.44 221 THR A CA 1
ATOM 1709 C C . THR A 1 221 ? -14.288 19.902 1.628 1.00 94.44 221 THR A C 1
ATOM 1711 O O . THR A 1 221 ? -13.270 20.294 1.063 1.00 94.44 221 THR A O 1
ATOM 1714 N N . LEU A 1 222 ? -14.754 18.661 1.489 1.00 95.19 222 LEU A N 1
ATOM 1715 C CA . LEU A 1 222 ? -14.129 17.681 0.604 1.00 95.19 222 LEU A CA 1
ATOM 1716 C C . LEU A 1 222 ? -14.705 17.803 -0.806 1.00 95.19 222 LEU A C 1
ATOM 1718 O O . LEU A 1 222 ? -15.921 17.763 -0.993 1.00 95.19 222 LEU A O 1
ATOM 1722 N N . VAL A 1 223 ? -13.824 17.909 -1.799 1.00 94.06 223 VAL A N 1
ATOM 1723 C CA . VAL A 1 223 ? -14.193 17.932 -3.218 1.00 94.06 223 VAL A CA 1
ATOM 1724 C C . VAL A 1 223 ? -13.611 16.709 -3.926 1.00 94.06 223 VAL A C 1
ATOM 1726 O O . VAL A 1 223 ? -12.473 16.328 -3.645 1.00 94.06 223 VAL A O 1
ATOM 1729 N N . PRO A 1 224 ? -14.358 16.060 -4.838 1.00 91.50 224 PRO A N 1
ATOM 1730 C CA . PRO A 1 224 ? -13.799 14.994 -5.652 1.00 91.50 224 PRO A CA 1
ATOM 1731 C C . PRO A 1 224 ? -12.618 15.507 -6.473 1.00 91.50 224 PRO A C 1
ATOM 1733 O O . PRO A 1 224 ? -12.750 16.496 -7.194 1.00 91.50 224 PRO A O 1
ATOM 1736 N N . LEU A 1 225 ? -11.495 14.798 -6.415 1.00 90.44 225 LEU A N 1
ATOM 1737 C CA . LEU A 1 225 ? -10.361 15.081 -7.279 1.00 90.44 225 LEU A CA 1
ATOM 1738 C C . LEU A 1 225 ? -10.725 14.731 -8.727 1.00 90.44 225 LEU A C 1
ATOM 1740 O O . LEU A 1 225 ? -11.006 13.574 -9.047 1.00 90.44 225 LEU A O 1
ATOM 1744 N N . ARG A 1 226 ? -10.750 15.738 -9.598 1.00 91.38 226 ARG A N 1
ATOM 1745 C CA . ARG A 1 226 ? -11.030 15.588 -11.026 1.00 91.38 226 ARG A CA 1
ATOM 1746 C C . ARG A 1 226 ? -10.095 16.494 -11.799 1.00 91.38 226 ARG A C 1
ATOM 1748 O O . ARG A 1 226 ? -9.971 17.658 -11.451 1.00 91.38 226 ARG A O 1
ATOM 1755 N N . PHE A 1 227 ? -9.520 15.947 -12.859 1.00 94.69 227 PHE A N 1
ATOM 1756 C CA . PHE A 1 227 ? -8.748 16.705 -13.830 1.00 94.69 227 PHE A CA 1
ATOM 1757 C C . PHE A 1 227 ? -9.543 16.800 -15.125 1.00 94.69 227 PHE A C 1
ATOM 1759 O O . PHE A 1 227 ? -10.177 15.818 -15.538 1.00 94.69 227 PHE A O 1
ATOM 1766 N N . ASP A 1 228 ? -9.523 17.945 -15.789 1.00 95.44 228 ASP A N 1
ATOM 1767 C CA . ASP A 1 228 ? -9.957 18.082 -17.175 1.00 95.44 228 ASP A CA 1
ATOM 1768 C C . ASP A 1 228 ? -8.853 17.626 -18.154 1.00 95.44 228 ASP A C 1
ATOM 1770 O O . ASP A 1 228 ? -7.833 17.059 -17.759 1.00 95.44 228 ASP A O 1
ATOM 1774 N N . GLN A 1 229 ? -9.093 17.735 -19.460 1.00 96.06 229 GLN A N 1
ATOM 1775 C CA . GLN A 1 229 ? -8.119 17.290 -20.459 1.00 96.06 229 GLN A CA 1
ATOM 1776 C C . GLN A 1 229 ? -6.859 18.171 -20.494 1.00 96.06 229 GLN A C 1
ATOM 1778 O O . GLN A 1 229 ? -5.769 17.644 -20.709 1.00 96.06 229 GLN A O 1
ATOM 1783 N N . ASN A 1 230 ? -6.996 19.479 -20.273 1.00 97.12 230 ASN A N 1
ATOM 1784 C CA . ASN A 1 230 ? -5.878 20.420 -20.288 1.00 97.12 230 ASN A CA 1
ATOM 1785 C C . ASN A 1 230 ? -5.000 20.235 -19.048 1.00 97.12 230 ASN A C 1
ATOM 1787 O O . ASN A 1 230 ? -3.778 20.243 -19.158 1.00 97.12 230 ASN A O 1
ATOM 1791 N N . GLU A 1 231 ? -5.612 20.007 -17.887 1.00 97.50 231 GLU A N 1
ATOM 1792 C CA . GLU A 1 231 ? -4.907 19.711 -16.639 1.00 97.50 231 GLU A CA 1
ATOM 1793 C C . GLU A 1 231 ? -4.140 18.386 -16.730 1.00 97.50 231 GLU A C 1
ATOM 1795 O O . GLU A 1 231 ? -2.971 18.327 -16.352 1.00 97.50 231 GLU A O 1
ATOM 1800 N N . LEU A 1 232 ? -4.745 17.334 -17.299 1.00 97.56 232 LEU A N 1
ATOM 1801 C CA . LEU A 1 232 ? -4.031 16.076 -17.550 1.00 97.56 232 LEU A CA 1
ATOM 1802 C C . LEU A 1 232 ? -2.872 16.256 -18.531 1.00 97.56 232 LEU A C 1
ATOM 1804 O O . LEU A 1 232 ? -1.801 15.698 -18.304 1.00 97.56 232 LEU A O 1
ATOM 1808 N N . GLN A 1 233 ? -3.066 17.031 -19.601 1.00 97.88 233 GLN A N 1
ATOM 1809 C CA . GLN A 1 233 ? -1.986 17.334 -20.537 1.00 97.88 233 GLN A CA 1
ATOM 1810 C C . GLN A 1 233 ? -0.847 18.077 -19.828 1.00 97.88 233 GLN A C 1
ATOM 1812 O O . GLN A 1 233 ? 0.301 17.671 -19.959 1.00 97.88 233 GLN A O 1
ATOM 1817 N N . ALA A 1 234 ? -1.153 19.079 -19.000 1.00 98.00 234 ALA A N 1
ATOM 1818 C CA . ALA A 1 234 ? -0.152 19.810 -18.226 1.00 98.00 234 ALA A CA 1
ATOM 1819 C C . ALA A 1 234 ? 0.615 18.902 -17.245 1.00 98.00 234 ALA A C 1
ATOM 1821 O O . ALA A 1 234 ? 1.833 19.026 -17.112 1.00 98.00 234 ALA A O 1
ATOM 1822 N N . LEU A 1 235 ? -0.068 17.950 -16.597 1.00 97.75 235 LEU A N 1
ATOM 1823 C CA . LEU A 1 235 ? 0.584 16.944 -15.753 1.00 97.75 235 LEU A CA 1
ATOM 1824 C C . LEU A 1 235 ? 1.536 16.057 -16.569 1.00 97.75 235 LEU A C 1
ATOM 1826 O O . LEU A 1 235 ? 2.666 15.838 -16.139 1.00 97.75 235 LEU A O 1
ATOM 1830 N N . ILE A 1 236 ? 1.122 15.581 -17.747 1.00 98.12 236 ILE A N 1
ATOM 1831 C CA . ILE A 1 236 ? 1.968 14.775 -18.649 1.00 98.12 236 ILE A CA 1
ATOM 1832 C C . ILE A 1 236 ? 3.171 15.590 -19.145 1.00 98.12 236 ILE A C 1
ATOM 1834 O O . ILE A 1 236 ? 4.299 15.089 -19.196 1.00 98.12 236 ILE A O 1
ATOM 1838 N N . ASP A 1 237 ? 2.958 16.862 -19.470 1.00 97.12 237 ASP A N 1
ATOM 1839 C CA . ASP A 1 237 ? 4.006 17.773 -19.919 1.00 97.12 237 ASP A CA 1
ATOM 1840 C C . ASP A 1 237 ? 5.037 18.014 -18.807 1.00 97.12 237 ASP A C 1
ATOM 1842 O O . ASP A 1 237 ? 6.234 18.050 -19.099 1.00 97.12 237 ASP A O 1
ATOM 1846 N N . SER A 1 238 ? 4.595 18.059 -17.542 1.00 96.44 238 SER A N 1
ATOM 1847 C CA . SER A 1 238 ? 5.458 18.214 -16.361 1.00 96.44 238 SER A CA 1
ATOM 1848 C C . SER A 1 238 ? 6.357 17.010 -16.057 1.00 96.44 238 SER A C 1
ATOM 1850 O O . SER A 1 238 ? 7.318 17.147 -15.303 1.00 96.44 238 SER A O 1
ATOM 1852 N N . LEU A 1 239 ? 6.080 15.834 -16.633 1.00 96.44 239 LEU A N 1
ATOM 1853 C CA . LEU A 1 239 ? 6.943 14.665 -16.469 1.00 96.44 239 LEU A CA 1
ATOM 1854 C C . LEU A 1 239 ? 8.249 14.865 -17.251 1.00 96.44 239 LEU A C 1
ATOM 1856 O O . LEU A 1 239 ? 8.217 15.004 -18.475 1.00 96.44 239 LEU A O 1
ATOM 1860 N N . ASP A 1 240 ? 9.390 14.818 -16.564 1.00 92.00 240 ASP A N 1
ATOM 1861 C CA . ASP A 1 240 ? 10.729 14.829 -17.177 1.00 92.00 240 ASP A CA 1
ATOM 1862 C C . ASP A 1 240 ? 11.348 13.421 -17.289 1.00 92.00 240 ASP A C 1
ATOM 1864 O O . ASP A 1 240 ? 12.140 13.154 -18.189 1.00 92.00 240 ASP A O 1
ATOM 1868 N N . GLY A 1 241 ? 10.946 12.494 -16.413 1.00 91.44 241 GLY A N 1
ATOM 1869 C CA . GLY A 1 241 ? 11.545 11.164 -16.292 1.00 91.44 241 GLY A CA 1
ATOM 1870 C C . GLY A 1 241 ? 12.926 11.148 -15.625 1.00 91.44 241 GLY A C 1
ATOM 1871 O O . GLY A 1 241 ? 13.474 10.066 -15.434 1.00 91.44 241 GLY A O 1
ATOM 1872 N N . GLU A 1 242 ? 13.466 12.308 -15.247 1.00 92.38 242 GLU A N 1
ATOM 1873 C CA . GLU A 1 242 ? 14.781 12.460 -14.615 1.00 92.38 242 GLU A CA 1
ATOM 1874 C C . GLU A 1 242 ? 14.731 12.083 -13.136 1.00 92.38 242 GLU A C 1
ATOM 1876 O O . GLU A 1 242 ? 15.659 11.465 -12.619 1.00 92.38 242 GLU A O 1
ATOM 1881 N N . LYS A 1 243 ? 13.629 12.411 -12.447 1.00 91.44 243 LYS A N 1
ATOM 1882 C CA . LYS A 1 243 ? 13.407 11.982 -11.061 1.00 91.44 243 LYS A CA 1
ATOM 1883 C C . LYS A 1 243 ? 13.002 10.498 -11.027 1.00 91.44 243 LYS A C 1
ATOM 1885 O O . LYS A 1 243 ? 11.878 10.173 -11.422 1.00 91.44 243 LYS A O 1
ATOM 1890 N N . PRO A 1 244 ? 13.829 9.580 -10.485 1.00 91.50 244 PRO A N 1
ATOM 1891 C CA . PRO A 1 244 ? 13.456 8.171 -10.397 1.00 91.50 244 PRO A CA 1
ATOM 1892 C C . PRO A 1 244 ? 12.270 7.980 -9.449 1.00 91.50 244 PRO A C 1
ATOM 1894 O O . PRO A 1 244 ? 12.242 8.558 -8.362 1.00 91.50 244 PRO A O 1
ATOM 1897 N N . LEU A 1 245 ? 11.308 7.129 -9.808 1.00 93.88 245 LEU A N 1
ATOM 1898 C CA . LEU A 1 245 ? 10.098 6.917 -9.000 1.00 93.88 245 LEU A CA 1
ATOM 1899 C C . LEU A 1 245 ? 10.397 6.377 -7.590 1.00 93.88 245 LEU A C 1
ATOM 1901 O O . LEU A 1 245 ? 9.704 6.719 -6.637 1.00 93.88 245 LEU A O 1
ATOM 1905 N N . HIS A 1 246 ? 11.466 5.601 -7.416 1.00 91.50 246 HIS A N 1
ATOM 1906 C CA . HIS A 1 246 ? 11.834 5.089 -6.095 1.00 91.50 246 HIS A CA 1
ATOM 1907 C C . HIS A 1 246 ? 12.376 6.197 -5.176 1.00 91.50 246 HIS A C 1
ATOM 1909 O O . HIS A 1 246 ? 12.439 6.014 -3.969 1.00 91.50 246 HIS A O 1
ATOM 1915 N N . SER A 1 247 ? 12.772 7.355 -5.720 1.00 92.31 247 SER A N 1
ATOM 1916 C CA . SER A 1 247 ? 13.332 8.453 -4.922 1.00 92.31 247 SER A CA 1
ATOM 1917 C C . SER A 1 247 ? 12.305 9.131 -4.012 1.00 92.31 247 SER A C 1
ATOM 1919 O O . SER A 1 247 ? 12.705 9.806 -3.068 1.00 92.31 247 SER A O 1
ATOM 1921 N N . TYR A 1 248 ? 11.000 8.935 -4.244 1.00 93.50 248 TYR A N 1
ATOM 1922 C CA . TYR A 1 248 ? 9.956 9.456 -3.358 1.00 93.50 248 TYR A CA 1
ATOM 1923 C C . TYR A 1 248 ? 10.064 8.888 -1.933 1.00 93.50 248 TYR A C 1
ATOM 1925 O O . TYR A 1 248 ? 9.758 9.603 -0.987 1.00 93.50 248 TYR A O 1
ATOM 1933 N N . SER A 1 249 ? 10.585 7.670 -1.749 1.00 91.38 249 SER A N 1
ATOM 1934 C CA . SER A 1 249 ? 10.792 7.070 -0.421 1.00 91.38 249 SER A CA 1
ATOM 1935 C C . SER A 1 249 ? 12.080 7.525 0.284 1.00 91.38 249 SER A C 1
ATOM 1937 O O . SER A 1 249 ? 12.304 7.186 1.448 1.00 91.38 249 SER A O 1
ATOM 1939 N N . ASN A 1 250 ? 12.948 8.305 -0.376 1.00 91.00 250 ASN A N 1
ATOM 1940 C CA . ASN A 1 250 ? 14.242 8.728 0.171 1.00 91.00 250 ASN A CA 1
ATOM 1941 C C . ASN A 1 250 ? 14.112 9.916 1.148 1.00 91.00 250 ASN A C 1
ATOM 1943 O O . ASN A 1 250 ? 14.761 10.946 0.982 1.00 91.00 250 ASN A O 1
ATOM 1947 N N . MET A 1 251 ? 13.314 9.745 2.201 1.00 91.19 251 MET A N 1
ATOM 1948 C CA . MET A 1 251 ? 12.982 10.766 3.205 1.00 91.19 251 MET A CA 1
ATOM 1949 C C . MET A 1 251 ? 13.550 10.407 4.585 1.00 91.19 251 MET A C 1
ATOM 1951 O O . MET A 1 251 ? 13.782 9.230 4.871 1.00 91.19 251 MET A O 1
ATOM 1955 N N . GLN A 1 252 ? 13.817 11.387 5.454 1.00 88.31 252 GLN A N 1
ATOM 1956 C CA . GLN A 1 252 ? 14.213 11.077 6.832 1.00 88.31 252 GLN A CA 1
ATOM 1957 C C . GLN A 1 252 ? 12.998 10.630 7.646 1.00 88.31 252 GLN A C 1
ATOM 1959 O O . GLN A 1 252 ? 11.855 10.971 7.349 1.00 88.31 252 GLN A O 1
ATOM 1964 N N . VAL A 1 253 ? 13.244 9.856 8.702 1.00 81.69 253 VAL A N 1
ATOM 1965 C CA . VAL A 1 253 ? 12.198 9.555 9.685 1.00 81.69 253 VAL A CA 1
ATOM 1966 C C . VAL A 1 253 ? 11.790 10.869 10.352 1.00 81.69 253 VAL A C 1
ATOM 1968 O O . VAL A 1 253 ? 12.649 11.563 10.890 1.00 81.69 253 VAL A O 1
ATOM 1971 N N . GLY A 1 254 ? 10.498 11.193 10.309 1.00 82.62 254 GLY A N 1
ATOM 1972 C CA . GLY A 1 254 ? 9.964 12.475 10.779 1.00 82.62 254 GLY A CA 1
ATOM 1973 C C . GLY A 1 254 ? 9.632 13.463 9.658 1.00 82.62 254 GLY A C 1
ATOM 1974 O O . GLY A 1 254 ? 8.855 14.379 9.899 1.00 82.62 254 GLY A O 1
ATOM 1975 N N . ASP A 1 255 ? 10.145 13.259 8.440 1.00 90.12 255 ASP A N 1
ATOM 1976 C CA . ASP A 1 255 ? 9.720 14.029 7.266 1.00 90.12 255 ASP A CA 1
ATOM 1977 C C . ASP A 1 255 ? 8.421 13.446 6.695 1.00 90.12 255 ASP A C 1
ATOM 1979 O O . ASP A 1 255 ? 8.213 12.229 6.757 1.00 90.12 255 ASP A O 1
ATOM 1983 N N . TYR A 1 256 ? 7.606 14.282 6.049 1.00 90.06 256 TYR A N 1
ATOM 1984 C CA . TYR A 1 256 ? 6.469 13.859 5.230 1.00 90.06 256 TYR A CA 1
ATOM 1985 C C . TYR A 1 256 ? 6.459 14.562 3.882 1.00 90.06 256 TYR A C 1
ATOM 1987 O O . TYR A 1 256 ? 7.006 15.652 3.711 1.00 90.06 256 TYR A O 1
ATOM 1995 N N . PHE A 1 257 ? 5.898 13.879 2.891 1.00 94.69 257 PHE A N 1
ATOM 1996 C CA . PHE A 1 257 ? 5.806 14.391 1.539 1.00 94.69 257 PHE A CA 1
ATOM 1997 C C . PHE A 1 257 ? 4.621 15.341 1.414 1.00 94.69 257 PHE A C 1
ATOM 1999 O O . PHE A 1 257 ? 3.474 14.949 1.619 1.00 94.69 257 PHE A O 1
ATOM 2006 N N . GLU A 1 258 ? 4.916 16.573 1.015 1.00 90.88 258 GLU A N 1
ATOM 2007 C CA . GLU A 1 258 ? 3.917 17.569 0.655 1.00 90.88 258 GLU A CA 1
ATOM 2008 C C . GLU A 1 258 ? 3.734 17.626 -0.865 1.00 90.88 258 GLU A C 1
ATOM 2010 O O . GLU A 1 258 ? 4.697 17.607 -1.637 1.00 90.88 258 GLU A O 1
ATOM 2015 N N . GLY A 1 259 ? 2.482 17.747 -1.304 1.00 92.12 259 GLY A N 1
ATOM 2016 C CA . GLY A 1 259 ? 2.133 17.934 -2.711 1.00 92.12 259 GLY A CA 1
ATOM 2017 C C . GLY A 1 259 ? 1.616 16.670 -3.391 1.00 92.12 259 GLY A C 1
ATOM 2018 O O . GLY A 1 259 ? 1.142 15.741 -2.748 1.00 92.12 259 GLY A O 1
ATOM 2019 N N . ARG A 1 260 ? 1.649 16.654 -4.725 1.00 93.06 260 ARG A N 1
ATOM 2020 C CA . ARG A 1 260 ? 1.099 15.573 -5.559 1.00 93.06 260 ARG A CA 1
ATOM 2021 C C . ARG A 1 260 ? 2.215 14.800 -6.248 1.00 93.06 260 ARG A C 1
ATOM 2023 O O . ARG A 1 260 ? 3.289 15.339 -6.510 1.00 93.06 260 ARG A O 1
ATOM 2030 N N . ILE A 1 261 ? 1.936 13.549 -6.599 1.00 96.25 261 ILE A N 1
ATOM 2031 C CA . ILE A 1 261 ? 2.803 12.736 -7.453 1.00 96.25 261 ILE A CA 1
ATOM 2032 C C . ILE A 1 261 ? 2.148 12.691 -8.842 1.00 96.25 261 ILE A C 1
ATOM 2034 O O . ILE A 1 261 ? 1.187 11.943 -9.012 1.00 96.25 261 ILE A O 1
ATOM 2038 N N . PRO A 1 262 ? 2.624 13.460 -9.845 1.00 96.50 262 PRO A N 1
ATOM 2039 C CA . PRO A 1 262 ? 1.905 13.627 -11.112 1.00 96.50 262 PRO A CA 1
ATOM 2040 C C . PRO A 1 262 ? 1.565 12.312 -11.816 1.00 96.50 262 PRO A C 1
ATOM 2042 O O . PRO A 1 262 ? 0.465 12.156 -12.334 1.00 96.50 262 PRO A O 1
ATOM 2045 N N . ILE A 1 263 ? 2.472 11.327 -11.786 1.00 97.31 263 ILE A N 1
ATOM 2046 C CA . ILE A 1 263 ? 2.212 10.017 -12.396 1.00 97.31 263 ILE A CA 1
ATOM 2047 C C . ILE A 1 263 ? 1.050 9.273 -11.717 1.00 97.31 263 ILE A C 1
ATOM 2049 O O . ILE A 1 263 ? 0.300 8.578 -12.396 1.00 97.31 263 ILE A O 1
ATOM 2053 N N . VAL A 1 264 ? 0.851 9.454 -10.406 1.00 97.56 264 VAL A N 1
ATOM 2054 C CA . VAL A 1 264 ? -0.281 8.855 -9.685 1.00 97.56 264 VAL A CA 1
ATOM 2055 C C . VAL A 1 264 ? -1.589 9.473 -10.170 1.00 97.56 264 VAL A C 1
ATOM 2057 O O . VAL A 1 264 ? -2.528 8.746 -10.489 1.00 97.56 264 VAL A O 1
ATOM 2060 N N . ASP A 1 265 ? -1.620 10.797 -10.313 1.00 97.12 265 ASP A N 1
ATOM 2061 C CA . ASP A 1 265 ? -2.790 11.559 -10.770 1.00 97.12 265 ASP A CA 1
ATOM 2062 C C . ASP A 1 265 ? -3.184 11.191 -12.201 1.00 97.12 265 ASP A C 1
ATOM 2064 O O . ASP A 1 265 ? -4.356 10.940 -12.490 1.00 97.12 265 ASP A O 1
ATOM 2068 N N . ILE A 1 266 ? -2.184 11.090 -13.079 1.00 97.38 266 ILE A N 1
ATOM 2069 C CA . ILE A 1 266 ? -2.329 10.682 -14.479 1.00 97.38 266 ILE A CA 1
ATOM 2070 C C . ILE A 1 266 ? -2.931 9.276 -14.570 1.00 97.38 266 ILE A C 1
ATOM 2072 O O . ILE A 1 266 ? -3.930 9.089 -15.262 1.00 97.38 266 ILE A O 1
ATOM 2076 N N . LEU A 1 267 ? -2.363 8.286 -13.872 1.00 96.56 267 LEU A N 1
ATOM 2077 C CA . LEU A 1 267 ? -2.835 6.899 -13.966 1.00 96.56 267 LEU A CA 1
ATOM 2078 C C . LEU A 1 267 ? -4.204 6.706 -13.293 1.00 96.56 267 LEU A C 1
ATOM 2080 O O . LEU A 1 267 ? -5.035 5.948 -13.795 1.00 96.56 267 LEU A O 1
ATOM 2084 N N . CYS A 1 268 ? -4.498 7.453 -12.224 1.00 95.69 268 CYS A N 1
ATOM 2085 C CA . CYS A 1 268 ? -5.814 7.435 -11.576 1.00 95.69 268 CYS A CA 1
ATOM 2086 C C . CYS A 1 268 ? -6.910 8.136 -12.396 1.00 95.69 268 CYS A C 1
ATOM 2088 O O . CYS A 1 268 ? -8.094 7.951 -12.111 1.00 95.69 268 CYS A O 1
ATOM 2090 N N . ALA A 1 269 ? -6.557 8.895 -13.440 1.00 94.12 269 ALA A N 1
ATOM 2091 C CA . ALA A 1 269 ? -7.534 9.406 -14.398 1.00 94.12 269 ALA A CA 1
ATOM 2092 C C . ALA A 1 269 ? -8.154 8.291 -15.265 1.00 94.12 269 ALA A C 1
ATOM 2094 O O . ALA A 1 269 ? -9.198 8.511 -15.884 1.00 94.12 269 ALA A O 1
ATOM 2095 N N . GLY A 1 270 ? -7.547 7.098 -15.292 1.00 89.81 270 GLY A N 1
ATOM 2096 C CA . GLY A 1 270 ? -8.067 5.920 -15.981 1.00 89.81 270 GLY A CA 1
ATOM 2097 C C . GLY A 1 270 ? -7.941 5.991 -17.512 1.00 89.81 270 GLY A C 1
ATOM 2098 O O . GLY A 1 270 ? -7.140 6.762 -18.038 1.00 89.81 270 GLY A O 1
ATOM 2099 N N . PRO A 1 271 ? -8.748 5.223 -18.270 1.00 90.50 271 PRO A N 1
ATOM 2100 C CA . PRO A 1 271 ? -8.546 5.007 -19.712 1.00 90.50 271 PRO A CA 1
ATOM 2101 C C . PRO A 1 271 ? -8.530 6.269 -20.591 1.00 90.50 271 PRO A C 1
ATOM 2103 O O . PRO A 1 271 ? -7.934 6.268 -21.665 1.00 90.50 271 PRO A O 1
ATOM 2106 N N . ARG A 1 272 ? -9.142 7.375 -20.146 1.00 93.25 272 ARG A N 1
ATOM 2107 C CA . ARG A 1 272 ? -9.147 8.661 -20.878 1.00 93.25 272 ARG A CA 1
ATOM 2108 C C . ARG A 1 272 ? -7.754 9.260 -21.083 1.00 93.25 272 ARG A C 1
ATOM 2110 O O . ARG A 1 272 ? -7.595 10.127 -21.936 1.00 93.25 272 ARG A O 1
ATOM 2117 N N . VAL A 1 273 ? -6.766 8.835 -20.297 1.00 96.62 273 VAL A N 1
ATOM 2118 C CA . VAL A 1 273 ? -5.395 9.349 -20.381 1.00 96.62 273 VAL A CA 1
ATOM 2119 C C . VAL A 1 273 ? -4.573 8.662 -21.475 1.00 96.62 273 VAL A C 1
ATOM 2121 O O . VAL A 1 273 ? -3.571 9.218 -21.914 1.00 96.62 273 VAL A O 1
ATOM 2124 N N . VAL A 1 274 ? -5.016 7.496 -21.967 1.00 97.31 274 VAL A N 1
ATOM 2125 C CA . VAL A 1 274 ? -4.273 6.665 -22.931 1.00 97.31 274 VAL A CA 1
ATOM 2126 C C . VAL A 1 274 ? -3.906 7.458 -24.184 1.00 97.31 274 VAL A C 1
ATOM 2128 O O . VAL A 1 274 ? -2.729 7.559 -24.509 1.00 97.31 274 VAL A O 1
ATOM 2131 N N . GLY A 1 275 ? -4.876 8.111 -24.834 1.00 97.81 275 GLY A N 1
ATOM 2132 C CA . GLY A 1 275 ? -4.608 8.881 -26.056 1.00 97.81 275 GLY A CA 1
ATOM 2133 C C . GLY A 1 275 ? -3.656 10.067 -25.846 1.00 97.81 275 GLY A C 1
ATOM 2134 O O . GLY A 1 275 ? -2.871 10.392 -26.736 1.00 97.81 275 GLY A O 1
ATOM 2135 N N . LEU A 1 276 ? -3.678 10.693 -24.661 1.00 98.25 276 LEU A N 1
ATOM 2136 C CA . LEU A 1 276 ? -2.745 11.773 -24.315 1.00 98.25 276 LEU A CA 1
ATOM 2137 C C . LEU A 1 276 ? -1.327 11.228 -24.104 1.00 98.25 276 LEU A C 1
ATOM 2139 O O . LEU A 1 276 ? -0.362 11.807 -24.600 1.00 98.25 276 LEU A O 1
ATOM 2143 N N . LEU A 1 277 ? -1.202 10.092 -23.412 1.00 98.44 277 LEU A N 1
ATOM 2144 C CA . LEU A 1 277 ? 0.078 9.424 -23.183 1.00 98.44 277 LEU A CA 1
ATOM 2145 C C . LEU A 1 277 ? 0.694 8.887 -24.478 1.00 98.44 277 LEU A C 1
ATOM 2147 O O . LEU A 1 277 ? 1.900 9.012 -24.656 1.00 98.44 277 LEU A O 1
ATOM 2151 N N . GLU A 1 278 ? -0.100 8.319 -25.389 1.00 98.44 278 GLU A N 1
ATOM 2152 C CA . GLU A 1 278 ? 0.385 7.824 -26.687 1.00 98.44 278 GLU A CA 1
ATOM 2153 C C . GLU A 1 278 ? 0.934 8.959 -27.549 1.00 98.44 278 GLU A C 1
ATOM 2155 O O . GLU A 1 278 ? 2.024 8.839 -28.115 1.00 98.44 278 GLU A O 1
ATOM 2160 N N . LYS A 1 279 ? 0.225 10.095 -27.588 1.00 98.19 279 LYS A N 1
ATOM 2161 C CA . LYS A 1 279 ? 0.714 11.299 -28.263 1.00 98.19 279 LYS A CA 1
ATOM 2162 C C . LYS A 1 279 ? 2.021 11.792 -27.635 1.00 98.19 279 LYS A C 1
ATOM 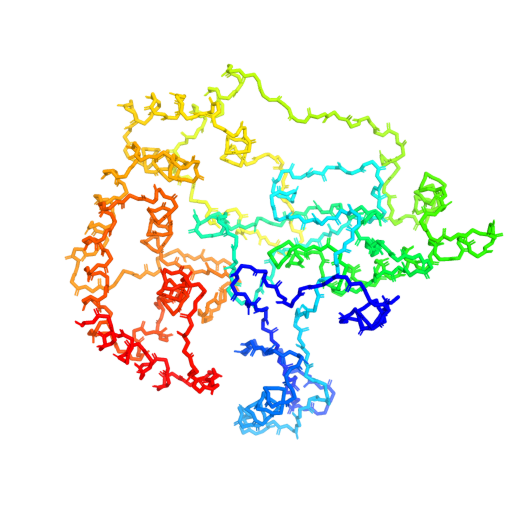2164 O O . LYS A 1 279 ? 2.987 12.031 -28.353 1.00 98.19 279 LYS A O 1
ATOM 2169 N N . ALA A 1 280 ? 2.074 11.893 -26.307 1.00 98.31 280 ALA A N 1
ATOM 2170 C CA . ALA A 1 280 ? 3.278 12.326 -25.602 1.00 98.31 280 ALA A CA 1
ATOM 2171 C C . ALA A 1 280 ? 4.458 11.357 -25.806 1.00 98.31 280 ALA A C 1
ATOM 2173 O O . ALA A 1 280 ? 5.596 11.799 -25.949 1.00 98.31 280 ALA A O 1
ATOM 2174 N N . LEU A 1 281 ? 4.207 10.044 -25.860 1.00 98.50 281 LEU A N 1
ATOM 2175 C CA . LEU A 1 281 ? 5.230 9.025 -26.109 1.00 98.50 281 LEU A CA 1
ATOM 2176 C C . LEU A 1 281 ? 5.867 9.191 -27.496 1.00 98.50 281 LEU A C 1
ATOM 2178 O O . LEU A 1 281 ? 7.079 9.021 -27.625 1.00 98.50 281 LEU A O 1
ATOM 2182 N N . ALA A 1 282 ? 5.062 9.518 -28.513 1.00 97.94 282 ALA A N 1
ATOM 2183 C CA . ALA A 1 282 ? 5.530 9.699 -29.886 1.00 97.94 282 ALA A CA 1
ATOM 2184 C C . ALA A 1 282 ? 6.496 10.889 -30.043 1.00 97.94 282 ALA A C 1
ATOM 2186 O O . ALA A 1 282 ? 7.352 10.872 -30.925 1.00 97.94 282 ALA A O 1
ATOM 2187 N N . GLU A 1 283 ? 6.368 11.904 -29.186 1.00 96.94 283 GLU A N 1
ATOM 2188 C CA . GLU A 1 283 ? 7.183 13.125 -29.208 1.00 96.94 283 GLU A CA 1
ATOM 2189 C C . GLU A 1 283 ? 8.361 13.072 -28.212 1.00 96.94 283 GLU A C 1
ATOM 2191 O O . GLU A 1 283 ? 9.359 13.777 -28.379 1.00 96.94 283 GLU A O 1
ATOM 2196 N N . ALA A 1 284 ? 8.270 12.237 -27.173 1.00 97.56 284 ALA A N 1
ATOM 2197 C CA . ALA A 1 284 ? 9.275 12.141 -26.120 1.00 97.56 284 ALA A CA 1
ATOM 2198 C C . ALA A 1 284 ? 10.499 11.301 -26.521 1.00 97.56 284 ALA A C 1
ATOM 2200 O O . ALA A 1 284 ? 10.414 10.325 -27.263 1.00 97.56 284 ALA A O 1
ATOM 2201 N N . THR A 1 285 ? 11.649 11.629 -25.928 1.00 95.94 285 THR A N 1
ATOM 2202 C CA . THR A 1 285 ? 12.886 10.834 -26.001 1.00 95.94 285 THR A CA 1
ATOM 2203 C C . THR A 1 285 ? 13.489 10.662 -24.603 1.00 95.94 285 THR A C 1
ATOM 2205 O O . THR A 1 285 ? 13.027 11.280 -23.640 1.00 95.94 285 THR A O 1
ATOM 2208 N N . GLY A 1 286 ? 14.496 9.795 -24.467 1.00 95.62 286 GLY A N 1
ATOM 2209 C CA . GLY A 1 286 ? 15.261 9.659 -23.224 1.00 95.62 286 GLY A CA 1
ATOM 2210 C C . GLY A 1 286 ? 14.427 9.180 -22.021 1.00 95.62 286 GLY A C 1
ATOM 2211 O O . GLY A 1 286 ? 13.519 8.359 -22.192 1.00 95.62 286 GLY A O 1
ATOM 2212 N N . PRO A 1 287 ? 14.724 9.663 -20.798 1.00 96.25 287 PRO A N 1
ATOM 2213 C CA . PRO A 1 287 ? 14.045 9.228 -19.574 1.00 96.25 287 PRO A CA 1
ATOM 2214 C C . PRO A 1 287 ? 12.530 9.470 -19.580 1.00 96.25 287 PRO A C 1
ATOM 2216 O O . PRO A 1 287 ? 11.769 8.591 -19.162 1.00 96.25 287 PRO A O 1
ATOM 2219 N N . LYS A 1 288 ? 12.068 10.600 -20.138 1.00 97.62 288 LYS A N 1
ATOM 2220 C CA . LYS A 1 288 ? 10.633 10.894 -20.296 1.00 97.62 288 LYS A CA 1
ATOM 2221 C C . LYS A 1 288 ? 9.918 9.814 -21.103 1.00 97.62 288 LYS A C 1
ATOM 2223 O O . LYS A 1 288 ? 8.866 9.333 -20.686 1.00 97.62 288 LYS A O 1
ATOM 2228 N N . GLN A 1 289 ? 10.495 9.400 -22.233 1.00 98.12 289 GLN A N 1
ATOM 2229 C CA . GLN A 1 289 ? 9.907 8.368 -23.091 1.00 98.12 289 GLN A CA 1
ATOM 2230 C C . GLN A 1 289 ? 9.754 7.037 -22.344 1.00 98.12 289 GLN A C 1
ATOM 2232 O O . GLN A 1 289 ? 8.720 6.379 -22.450 1.00 98.12 289 GLN A O 1
ATOM 2237 N N . LEU A 1 290 ? 10.754 6.661 -21.542 1.00 97.75 290 LEU A N 1
ATOM 2238 C CA . LEU A 1 290 ? 10.707 5.435 -20.748 1.00 97.75 290 LEU A CA 1
ATOM 2239 C C . LEU A 1 290 ? 9.646 5.503 -19.639 1.00 97.75 290 LEU A C 1
ATOM 2241 O O . LEU A 1 290 ? 8.927 4.528 -19.421 1.00 97.75 290 LEU A O 1
ATOM 2245 N N . LEU A 1 291 ? 9.510 6.645 -18.958 1.00 97.81 291 LEU A N 1
ATOM 2246 C CA . LEU A 1 291 ? 8.465 6.847 -17.951 1.00 97.81 291 LEU A CA 1
ATOM 2247 C C . LEU A 1 291 ? 7.059 6.772 -18.568 1.00 97.81 291 LEU A C 1
ATOM 2249 O O . LEU A 1 291 ? 6.196 6.083 -18.026 1.00 97.81 291 LEU A O 1
ATOM 2253 N N . LEU A 1 292 ? 6.842 7.413 -19.720 1.00 98.38 292 LEU A N 1
ATOM 2254 C CA . LEU A 1 292 ? 5.569 7.355 -20.449 1.00 98.38 292 LEU A CA 1
ATOM 2255 C C . LEU A 1 292 ? 5.245 5.937 -20.932 1.00 98.38 292 LEU A C 1
ATOM 2257 O O . LEU A 1 292 ? 4.096 5.510 -20.854 1.00 98.38 292 LEU A O 1
ATOM 2261 N N . ALA A 1 293 ? 6.248 5.176 -21.374 1.00 98.19 293 ALA A N 1
ATOM 2262 C CA . ALA A 1 293 ? 6.063 3.784 -21.769 1.00 98.19 293 ALA A CA 1
ATOM 2263 C C . ALA A 1 293 ? 5.595 2.903 -20.597 1.00 98.19 293 ALA A C 1
ATOM 2265 O O . ALA A 1 293 ? 4.695 2.081 -20.770 1.00 98.19 293 ALA A O 1
ATOM 2266 N N . ARG A 1 294 ? 6.151 3.109 -19.393 1.00 97.12 294 ARG A N 1
ATOM 2267 C CA . ARG A 1 294 ? 5.692 2.437 -18.160 1.00 97.12 294 ARG A CA 1
ATOM 2268 C C . ARG A 1 294 ? 4.276 2.862 -17.785 1.00 97.12 294 ARG A C 1
ATOM 2270 O O . ARG A 1 294 ? 3.470 2.017 -17.418 1.00 97.12 294 ARG A O 1
ATOM 2277 N N . ALA A 1 295 ? 3.971 4.155 -17.912 1.00 97.38 295 ALA A N 1
ATOM 2278 C CA . ALA A 1 295 ? 2.642 4.701 -17.654 1.00 97.38 295 ALA A CA 1
ATOM 2279 C C . ALA A 1 295 ? 1.579 4.049 -18.554 1.00 97.38 295 ALA A C 1
ATOM 2281 O O . ALA A 1 295 ? 0.553 3.591 -18.062 1.00 97.38 295 ALA A O 1
ATOM 2282 N N . LEU A 1 296 ? 1.855 3.955 -19.860 1.00 97.88 296 LEU A N 1
ATOM 2283 C CA . LEU A 1 296 ? 0.983 3.299 -20.838 1.00 97.88 296 LEU A CA 1
ATOM 2284 C C . LEU A 1 296 ? 0.759 1.827 -20.509 1.00 97.88 296 LEU A C 1
ATOM 2286 O O . LEU A 1 296 ? -0.380 1.367 -20.536 1.00 97.88 296 LEU A O 1
ATOM 2290 N N . ALA A 1 297 ? 1.822 1.112 -20.142 1.00 95.06 297 ALA A N 1
ATOM 2291 C CA . ALA A 1 297 ? 1.710 -0.284 -19.755 1.00 95.06 297 ALA A CA 1
ATOM 2292 C C . ALA A 1 297 ? 0.862 -0.475 -18.483 1.00 95.06 297 ALA A C 1
ATOM 2294 O O . ALA A 1 297 ? 0.034 -1.380 -18.440 1.00 95.06 297 ALA A O 1
ATOM 2295 N N . ALA A 1 298 ? 0.990 0.415 -17.492 1.00 93.12 298 ALA A N 1
ATOM 2296 C CA . ALA A 1 298 ? 0.188 0.384 -16.266 1.00 93.12 298 ALA A CA 1
ATOM 2297 C C . ALA A 1 298 ? -1.318 0.624 -16.512 1.00 93.12 298 ALA A C 1
ATOM 2299 O O . ALA A 1 298 ? -2.147 0.095 -15.776 1.00 93.12 298 ALA A O 1
ATOM 2300 N N . VAL A 1 299 ? -1.693 1.371 -17.561 1.00 93.12 299 VAL A N 1
ATOM 2301 C CA . VAL A 1 299 ? -3.101 1.517 -18.003 1.00 93.12 299 VAL A CA 1
ATOM 2302 C C . VAL A 1 299 ? -3.515 0.499 -19.074 1.00 93.12 299 VAL A C 1
ATOM 2304 O O . VAL A 1 299 ? -4.596 0.622 -19.649 1.00 93.12 299 VAL A O 1
ATOM 2307 N N . GLY A 1 300 ? -2.678 -0.506 -19.350 1.00 87.88 300 GLY A N 1
ATOM 2308 C CA . GLY A 1 300 ? -2.974 -1.602 -20.275 1.00 87.88 300 GLY A CA 1
ATOM 2309 C C . GLY A 1 300 ? -2.816 -1.284 -21.769 1.00 87.88 300 GLY A C 1
ATOM 2310 O O . GLY A 1 300 ? -3.317 -2.044 -22.593 1.00 87.88 300 GLY A O 1
ATOM 2311 N N . SER A 1 301 ? -2.145 -0.188 -22.150 1.00 94.31 301 SER A N 1
ATOM 2312 C CA . SER A 1 301 ? -1.808 0.098 -23.557 1.00 94.31 301 SER A CA 1
ATOM 2313 C C . SER A 1 301 ? -0.465 -0.530 -23.934 1.00 94.31 301 SER A C 1
ATOM 2315 O O . SER A 1 301 ? 0.545 -0.366 -23.246 1.00 94.31 301 SER A O 1
ATOM 2317 N N . SER A 1 302 ? -0.427 -1.196 -25.089 1.00 96.12 302 SER A N 1
ATOM 2318 C CA . SER A 1 302 ? 0.787 -1.798 -25.645 1.00 96.12 302 SER A CA 1
ATOM 2319 C C . SER A 1 302 ? 1.650 -0.829 -26.465 1.00 96.12 302 SER A C 1
ATOM 2321 O O . SER A 1 302 ? 2.709 -1.220 -26.972 1.00 96.12 302 SER A O 1
ATOM 2323 N N . ALA A 1 303 ? 1.252 0.443 -26.584 1.00 97.62 303 ALA A N 1
ATOM 2324 C CA . ALA A 1 303 ? 1.990 1.454 -27.344 1.00 97.62 303 ALA A CA 1
ATOM 2325 C C . ALA A 1 303 ? 3.413 1.691 -26.798 1.00 97.62 303 ALA A C 1
ATOM 2327 O O . ALA A 1 303 ? 4.346 1.919 -27.566 1.00 97.62 303 ALA A O 1
ATOM 2328 N N . GLY A 1 304 ? 3.602 1.568 -25.478 1.00 97.62 304 GLY A N 1
ATOM 2329 C CA . GLY A 1 304 ? 4.906 1.693 -24.816 1.00 97.62 304 GLY A CA 1
ATOM 2330 C C . GLY A 1 304 ? 5.813 0.459 -24.917 1.00 97.62 304 GLY A C 1
ATOM 2331 O O . GLY A 1 304 ? 7.008 0.557 -24.640 1.00 97.62 304 GLY A O 1
ATOM 2332 N N . VAL A 1 305 ? 5.290 -0.702 -25.327 1.00 97.94 305 VAL A N 1
ATOM 2333 C CA . VAL A 1 305 ? 6.016 -1.987 -25.277 1.00 97.94 305 VAL A CA 1
ATOM 2334 C C . VAL A 1 305 ? 7.344 -1.975 -26.048 1.00 97.94 305 VAL A C 1
ATOM 2336 O O . VAL A 1 305 ? 8.331 -2.435 -25.475 1.00 97.94 305 VAL A O 1
ATOM 2339 N N . PRO A 1 306 ? 7.457 -1.419 -27.275 1.00 98.38 306 PRO A N 1
ATOM 2340 C CA . PRO A 1 306 ? 8.745 -1.354 -27.975 1.00 98.38 306 PRO A CA 1
ATOM 2341 C C . PRO A 1 306 ? 9.836 -0.623 -27.182 1.00 98.38 306 PRO A C 1
ATOM 2343 O O . PRO A 1 306 ? 10.994 -1.039 -27.183 1.00 98.38 306 PRO A O 1
ATOM 2346 N N . VAL A 1 307 ? 9.460 0.448 -26.475 1.00 98.44 307 VAL A N 1
ATOM 2347 C CA . VAL A 1 307 ? 10.380 1.241 -25.649 1.00 98.44 307 VAL A CA 1
ATOM 2348 C C . VAL A 1 307 ? 10.829 0.433 -24.432 1.00 98.44 307 VAL A C 1
ATOM 2350 O O . VAL A 1 307 ? 12.023 0.404 -24.131 1.00 98.44 307 VAL A O 1
ATOM 2353 N N . LEU A 1 308 ? 9.896 -0.260 -23.765 1.00 97.88 308 LEU A N 1
ATOM 2354 C CA . LEU A 1 308 ? 10.195 -1.119 -22.614 1.00 97.88 308 LEU A CA 1
ATOM 2355 C C . LEU A 1 308 ? 11.116 -2.280 -22.995 1.00 97.88 308 LEU A C 1
ATOM 2357 O O . LEU A 1 308 ? 12.144 -2.466 -22.350 1.00 97.88 308 LEU A O 1
ATOM 2361 N N . VAL A 1 309 ? 10.790 -3.016 -24.063 1.00 97.81 309 VAL A N 1
ATOM 2362 C CA . VAL A 1 309 ? 11.599 -4.143 -24.560 1.00 97.81 309 VAL A CA 1
ATOM 2363 C C . VAL A 1 309 ? 13.019 -3.677 -24.869 1.00 97.81 309 VAL A C 1
ATOM 2365 O O . VAL A 1 309 ? 13.974 -4.223 -24.323 1.00 97.81 309 VAL A O 1
ATOM 2368 N N . SER A 1 310 ? 13.163 -2.599 -25.646 1.00 97.50 310 SER A N 1
ATOM 2369 C CA . SER A 1 310 ? 14.476 -2.051 -25.994 1.00 97.50 310 SER A CA 1
ATOM 2370 C C . SER A 1 310 ? 15.281 -1.619 -24.759 1.00 97.50 310 SER A C 1
ATOM 2372 O O . SER A 1 310 ? 16.499 -1.798 -24.711 1.00 97.50 310 SER A O 1
ATOM 2374 N N . ALA A 1 311 ? 14.626 -1.049 -23.743 1.00 96.62 311 ALA A N 1
ATOM 2375 C CA . ALA A 1 311 ? 15.284 -0.677 -22.493 1.00 96.62 311 ALA A CA 1
ATOM 2376 C C . ALA A 1 311 ? 15.740 -1.897 -21.684 1.00 96.62 311 ALA A C 1
ATOM 2378 O O . ALA A 1 311 ? 16.878 -1.918 -21.214 1.00 96.62 311 ALA A O 1
ATOM 2379 N N . ILE A 1 312 ? 14.899 -2.925 -21.566 1.00 94.06 312 ILE A N 1
ATOM 2380 C CA . ILE A 1 312 ? 15.238 -4.156 -20.846 1.00 94.06 312 ILE A CA 1
ATOM 2381 C C . ILE A 1 312 ? 16.385 -4.888 -21.548 1.00 94.06 312 ILE A C 1
ATOM 2383 O O . ILE A 1 312 ? 17.350 -5.269 -20.893 1.00 94.06 312 ILE A O 1
ATOM 2387 N N . GLU A 1 313 ? 16.355 -5.013 -22.875 1.00 94.12 313 GLU A N 1
ATOM 2388 C CA . GLU A 1 313 ? 17.436 -5.641 -23.644 1.00 94.12 313 GLU A CA 1
ATOM 2389 C C . GLU A 1 313 ? 18.789 -4.952 -23.422 1.00 94.12 313 GLU A C 1
ATOM 2391 O O . GLU A 1 313 ? 19.809 -5.629 -23.279 1.00 94.12 313 GLU A O 1
ATOM 2396 N N . ARG A 1 314 ? 18.814 -3.614 -23.300 1.00 94.00 314 ARG A N 1
ATOM 2397 C CA . ARG A 1 314 ? 20.039 -2.887 -22.923 1.00 94.00 314 ARG A CA 1
ATOM 2398 C C . ARG A 1 314 ? 20.547 -3.301 -21.544 1.00 94.00 314 ARG A C 1
ATOM 2400 O O . ARG A 1 314 ? 21.748 -3.528 -21.401 1.00 94.00 314 ARG A O 1
ATOM 2407 N N . HIS A 1 315 ? 19.666 -3.451 -20.555 1.00 89.44 315 HIS A N 1
ATOM 2408 C CA . HIS A 1 315 ? 20.054 -3.933 -19.224 1.00 89.44 315 HIS A CA 1
ATOM 2409 C C . HIS A 1 315 ? 20.559 -5.383 -19.240 1.00 89.44 315 HIS A C 1
ATOM 2411 O O . HIS A 1 315 ? 21.472 -5.710 -18.487 1.00 89.44 315 HIS A O 1
ATOM 2417 N N . LEU A 1 316 ? 20.011 -6.239 -20.107 1.00 87.44 316 LEU A N 1
ATOM 2418 C CA . LEU A 1 316 ? 20.399 -7.652 -20.225 1.00 87.44 316 LEU A CA 1
ATOM 2419 C C . L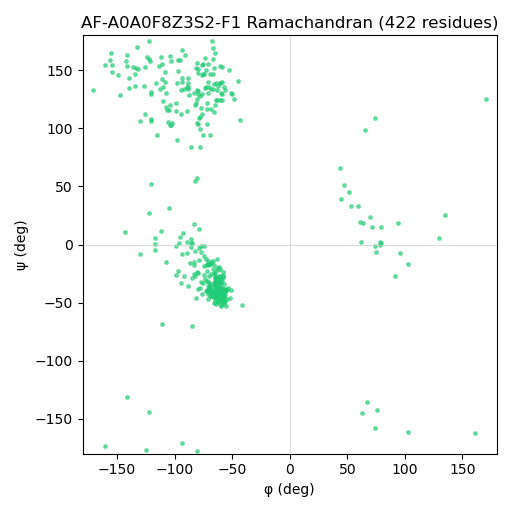EU A 1 316 ? 21.608 -7.890 -21.153 1.00 87.44 316 LEU A C 1
ATOM 2421 O O . LEU A 1 316 ? 22.069 -9.026 -21.300 1.00 87.44 316 LEU A O 1
ATOM 2425 N N . SER A 1 317 ? 22.141 -6.837 -21.782 1.00 88.69 317 SER A N 1
ATOM 2426 C CA . SER A 1 317 ? 23.205 -6.936 -22.793 1.00 88.69 317 SER A CA 1
ATOM 2427 C C . SER A 1 317 ? 24.536 -7.476 -22.256 1.00 88.69 317 SER A C 1
ATOM 2429 O O . SER A 1 317 ? 25.311 -8.058 -23.011 1.00 88.69 317 SER A O 1
ATOM 2431 N N . ALA A 1 318 ? 24.784 -7.346 -20.950 1.00 82.50 318 ALA A N 1
ATOM 2432 C CA . ALA A 1 318 ? 26.018 -7.782 -20.298 1.00 82.50 318 ALA A CA 1
ATOM 2433 C C . ALA A 1 318 ? 26.141 -9.312 -20.125 1.00 82.50 318 ALA A C 1
ATOM 2435 O O . ALA A 1 318 ? 27.143 -9.777 -19.588 1.00 82.50 318 ALA A O 1
ATOM 2436 N N . GLY A 1 319 ? 25.134 -10.094 -20.537 1.00 81.50 319 GLY A N 1
ATOM 2437 C CA . GLY A 1 319 ? 25.153 -11.559 -20.420 1.00 81.50 319 GLY A CA 1
ATOM 2438 C C . GLY A 1 319 ? 25.011 -12.080 -18.986 1.00 81.50 319 GLY A C 1
ATOM 2439 O O . GLY A 1 319 ? 25.277 -13.247 -18.738 1.00 81.50 319 GLY A O 1
ATOM 2440 N N . ARG A 1 320 ? 24.582 -11.219 -18.061 1.00 79.06 320 ARG A N 1
ATOM 2441 C CA . ARG A 1 320 ? 24.227 -11.528 -16.671 1.00 79.06 320 ARG A CA 1
ATOM 2442 C C . ARG A 1 320 ? 23.012 -10.693 -16.274 1.00 79.06 320 ARG A C 1
ATOM 2444 O O . ARG A 1 320 ? 22.708 -9.705 -16.950 1.00 79.06 320 ARG A O 1
ATOM 2451 N N . LEU A 1 321 ? 22.323 -11.066 -15.197 1.00 78.94 321 LEU A N 1
ATOM 2452 C CA . LEU A 1 321 ? 21.264 -10.217 -14.640 1.00 78.94 321 LEU A CA 1
ATOM 2453 C C . LEU A 1 321 ? 21.853 -8.843 -14.251 1.00 78.94 321 LEU A C 1
ATOM 2455 O O . LEU A 1 321 ? 23.037 -8.799 -13.935 1.00 78.94 321 LEU A O 1
ATOM 2459 N N . PRO A 1 322 ? 21.069 -7.741 -14.247 1.00 81.56 322 PRO A N 1
ATOM 2460 C CA . PRO A 1 322 ? 21.519 -6.366 -13.933 1.00 81.56 322 PRO A CA 1
ATOM 2461 C C . PRO A 1 322 ? 21.350 -5.921 -12.460 1.00 81.56 322 PRO A C 1
ATOM 2463 O O . PRO A 1 322 ? 20.333 -6.229 -11.831 1.00 81.56 322 PRO A O 1
ATOM 2466 N N . GLU A 1 323 ? 22.334 -5.195 -11.899 1.00 76.56 323 GLU A N 1
ATOM 2467 C CA . GLU A 1 323 ? 22.404 -4.955 -10.442 1.00 76.56 323 GLU A CA 1
ATOM 2468 C C . GLU A 1 323 ? 21.471 -3.837 -10.034 1.00 76.56 323 GLU A C 1
ATOM 2470 O O . GLU A 1 323 ? 21.173 -2.925 -10.811 1.00 76.56 323 GLU A O 1
ATOM 2475 N N . ARG A 1 324 ? 21.071 -3.851 -8.761 1.00 81.88 324 ARG A N 1
ATOM 2476 C CA . ARG A 1 324 ? 20.456 -2.669 -8.178 1.00 81.88 324 ARG A CA 1
ATOM 2477 C C . ARG A 1 324 ? 21.532 -1.604 -7.972 1.00 81.88 324 ARG A C 1
ATOM 2479 O O . ARG A 1 324 ? 22.309 -1.674 -7.025 1.00 81.88 324 ARG A O 1
ATOM 2486 N N . THR A 1 325 ? 21.531 -0.607 -8.846 1.00 78.00 325 THR A N 1
ATOM 2487 C CA . THR A 1 325 ? 22.397 0.579 -8.765 1.00 78.00 325 THR A CA 1
ATOM 2488 C C . THR A 1 325 ? 21.840 1.644 -7.821 1.00 78.00 325 THR A C 1
ATOM 2490 O O . THR A 1 325 ? 22.600 2.417 -7.245 1.00 78.00 325 THR A O 1
ATOM 2493 N N . ALA A 1 326 ? 20.519 1.678 -7.639 1.00 78.31 326 ALA A N 1
ATOM 2494 C CA . ALA A 1 326 ? 19.842 2.652 -6.799 1.00 78.31 326 ALA A CA 1
ATOM 2495 C C . ALA A 1 326 ? 19.984 2.354 -5.297 1.00 78.31 326 ALA A C 1
ATOM 2497 O O . ALA A 1 326 ? 19.627 1.272 -4.810 1.00 78.31 326 ALA A O 1
ATOM 2498 N N . GLU A 1 327 ? 20.400 3.364 -4.532 1.00 79.94 327 GLU A N 1
ATOM 2499 C CA . GLU A 1 327 ? 20.265 3.354 -3.079 1.00 79.94 327 GLU A CA 1
ATOM 2500 C C . GLU A 1 327 ? 18.826 3.703 -2.689 1.00 79.94 327 GLU A C 1
ATOM 2502 O O . GLU A 1 327 ? 18.363 4.837 -2.820 1.00 79.94 327 GLU A O 1
ATOM 2507 N N . ILE A 1 328 ? 18.114 2.689 -2.205 1.00 82.06 328 ILE A N 1
ATOM 2508 C CA . ILE A 1 328 ? 16.795 2.843 -1.596 1.00 82.06 328 ILE A CA 1
ATOM 2509 C C . ILE A 1 328 ? 16.966 2.849 -0.087 1.00 82.06 328 ILE A C 1
ATOM 2511 O O . ILE A 1 328 ? 17.474 1.886 0.503 1.00 82.06 328 ILE A O 1
ATOM 2515 N N . ARG A 1 329 ? 16.522 3.934 0.542 1.00 84.44 329 ARG A N 1
ATOM 2516 C CA . ARG A 1 329 ? 16.620 4.102 1.986 1.00 84.44 329 ARG A CA 1
ATOM 2517 C C . ARG A 1 329 ? 15.878 2.983 2.727 1.00 84.44 329 ARG A C 1
ATOM 2519 O O . ARG A 1 329 ? 14.800 2.546 2.341 1.00 84.44 329 ARG A O 1
ATOM 2526 N N . HIS A 1 330 ? 16.477 2.498 3.815 1.00 80.50 330 HIS A N 1
ATOM 2527 C CA . HIS A 1 330 ? 15.955 1.406 4.655 1.00 80.50 330 HIS A CA 1
ATOM 2528 C C . HIS A 1 330 ? 15.794 0.036 3.963 1.00 80.50 330 HIS A C 1
ATOM 2530 O O . HIS A 1 330 ? 15.359 -0.920 4.627 1.00 80.50 330 HIS A O 1
ATOM 2536 N N . ALA A 1 331 ? 16.170 -0.090 2.684 1.00 77.62 331 ALA A N 1
ATOM 2537 C CA . ALA A 1 331 ? 16.308 -1.381 2.027 1.00 77.62 331 ALA A CA 1
ATOM 2538 C C . ALA A 1 331 ? 17.423 -2.189 2.699 1.00 77.62 331 ALA A C 1
ATOM 2540 O O . ALA A 1 331 ? 18.467 -1.663 3.084 1.00 77.62 331 ALA A O 1
ATOM 2541 N N . GLY A 1 332 ? 17.164 -3.479 2.871 1.00 68.62 332 GLY A N 1
ATOM 2542 C CA . GLY A 1 332 ? 18.095 -4.439 3.459 1.00 68.62 332 GLY A CA 1
ATOM 2543 C C . GLY A 1 332 ? 18.348 -5.556 2.462 1.00 68.62 332 GLY A C 1
ATOM 2544 O O . GLY A 1 332 ? 18.351 -5.309 1.259 1.00 68.62 332 GLY A O 1
ATOM 2545 N N . LEU A 1 333 ? 18.502 -6.782 2.954 1.00 67.38 333 LEU A N 1
ATOM 2546 C CA . LEU A 1 333 ? 18.534 -7.947 2.075 1.00 67.38 333 LEU A CA 1
ATOM 2547 C C . LEU A 1 333 ? 17.183 -8.101 1.348 1.00 67.38 333 LEU A C 1
ATOM 2549 O O . LEU A 1 333 ? 16.139 -7.983 2.006 1.00 67.38 333 LEU A O 1
ATOM 2553 N N . PRO A 1 334 ? 17.178 -8.333 0.022 1.00 65.12 334 PRO A N 1
ATOM 2554 C CA . PRO A 1 334 ? 15.956 -8.585 -0.736 1.00 65.12 334 PRO A CA 1
ATOM 2555 C C . PRO A 1 334 ? 15.111 -9.720 -0.129 1.00 65.12 334 PRO A C 1
ATOM 2557 O O . PRO A 1 334 ? 15.667 -10.641 0.476 1.00 65.12 334 PRO A O 1
ATOM 2560 N N . PRO A 1 335 ? 13.775 -9.685 -0.281 1.00 69.38 335 PRO A N 1
ATOM 2561 C CA . PRO A 1 335 ? 12.967 -8.667 -0.972 1.00 69.38 335 PRO A CA 1
ATOM 2562 C C . PRO A 1 335 ? 12.706 -7.361 -0.195 1.00 69.38 335 PRO A C 1
ATOM 2564 O O . PRO A 1 335 ? 11.859 -6.577 -0.601 1.00 69.38 335 PRO A O 1
ATOM 2567 N N . ASN A 1 336 ? 13.406 -7.079 0.912 1.00 75.50 336 ASN A N 1
ATOM 2568 C CA . ASN A 1 336 ? 13.051 -5.982 1.822 1.00 75.50 336 ASN A CA 1
ATOM 2569 C C . ASN A 1 336 ? 12.845 -4.612 1.127 1.00 75.50 336 ASN A C 1
ATOM 2571 O O . ASN A 1 336 ? 13.732 -4.123 0.425 1.00 75.50 336 ASN A O 1
ATOM 2575 N N . GLN A 1 337 ? 11.717 -3.958 1.434 1.00 77.75 337 GLN A N 1
ATOM 2576 C CA . GLN A 1 337 ? 11.244 -2.692 0.846 1.00 77.75 337 GLN A CA 1
ATOM 2577 C C . GLN A 1 337 ? 10.938 -2.758 -0.659 1.00 77.75 337 GLN A C 1
ATOM 2579 O O . GLN A 1 337 ? 10.926 -1.717 -1.312 1.00 77.75 337 GLN A O 1
ATOM 2584 N N . CYS A 1 338 ? 10.746 -3.961 -1.215 1.00 75.06 338 CYS A N 1
ATOM 2585 C CA . CYS A 1 338 ? 10.658 -4.203 -2.658 1.00 75.06 338 CYS A CA 1
ATOM 2586 C C . CYS A 1 338 ? 11.749 -3.454 -3.446 1.00 75.06 338 CYS A C 1
ATOM 2588 O O . CYS A 1 338 ? 11.527 -2.848 -4.495 1.00 75.06 338 CYS A O 1
ATOM 2590 N N . ALA A 1 339 ? 12.956 -3.404 -2.885 1.00 81.38 339 ALA A N 1
ATOM 2591 C CA . ALA A 1 339 ? 14.059 -2.745 -3.548 1.00 81.38 339 ALA A CA 1
ATOM 2592 C C . ALA A 1 339 ? 14.598 -3.661 -4.649 1.00 81.38 339 ALA A C 1
ATOM 2594 O O . ALA A 1 339 ? 15.227 -4.678 -4.356 1.00 81.38 339 ALA A O 1
ATOM 2595 N N . ALA A 1 340 ? 14.377 -3.281 -5.904 1.00 79.88 340 ALA A N 1
ATOM 2596 C CA . ALA A 1 340 ? 14.778 -4.064 -7.065 1.00 79.88 340 ALA A CA 1
ATOM 2597 C C . ALA A 1 340 ? 15.682 -3.262 -8.026 1.00 79.88 340 ALA A C 1
ATOM 2599 O O . ALA A 1 340 ? 15.722 -2.029 -7.952 1.00 79.88 340 ALA A O 1
ATOM 2600 N N . PRO A 1 341 ? 16.431 -3.941 -8.916 1.00 83.88 341 PRO A N 1
ATOM 2601 C CA . PRO A 1 341 ? 17.088 -3.302 -10.056 1.00 83.88 341 PRO A CA 1
ATOM 2602 C C . PRO A 1 341 ? 16.084 -2.639 -11.008 1.00 83.88 341 PRO A C 1
ATOM 2604 O O . PRO A 1 341 ? 14.964 -3.128 -11.158 1.00 83.88 341 PRO A O 1
ATOM 2607 N N . ASP A 1 342 ? 16.506 -1.605 -11.739 1.00 86.25 342 ASP A N 1
ATOM 2608 C CA . ASP A 1 342 ? 15.636 -0.898 -12.695 1.00 86.25 342 ASP A CA 1
ATOM 2609 C C . ASP A 1 342 ? 15.016 -1.833 -13.738 1.00 86.25 342 ASP A C 1
ATOM 2611 O O . ASP A 1 342 ? 13.831 -1.726 -14.052 1.00 86.25 342 ASP A O 1
ATOM 2615 N N . ALA A 1 343 ? 15.786 -2.812 -14.218 1.00 88.12 343 ALA A N 1
ATOM 2616 C CA . ALA A 1 343 ? 15.293 -3.808 -15.161 1.00 88.12 343 ALA A CA 1
ATOM 2617 C C . ALA A 1 343 ? 14.114 -4.622 -14.609 1.00 88.12 343 ALA A C 1
ATOM 2619 O O . ALA A 1 343 ? 13.219 -4.968 -15.374 1.00 88.12 343 ALA A O 1
ATOM 2620 N N . ALA A 1 344 ? 14.072 -4.893 -13.299 1.00 86.81 344 ALA A N 1
ATOM 2621 C CA . ALA A 1 344 ? 12.949 -5.589 -12.680 1.00 86.81 344 ALA A CA 1
ATOM 2622 C C . ALA A 1 344 ? 11.683 -4.720 -12.710 1.00 86.81 344 ALA A C 1
ATOM 2624 O O . ALA A 1 344 ? 10.625 -5.205 -13.100 1.00 86.81 344 ALA A O 1
ATOM 2625 N N . TYR A 1 345 ? 11.790 -3.419 -12.409 1.00 89.00 345 TYR A N 1
ATOM 2626 C CA . TYR A 1 345 ? 10.647 -2.505 -12.523 1.00 89.00 345 TYR A CA 1
ATOM 2627 C C . TYR A 1 345 ? 10.138 -2.380 -13.966 1.00 89.00 345 TYR A C 1
ATOM 2629 O O . TYR A 1 345 ? 8.932 -2.260 -14.202 1.00 89.00 345 TYR A O 1
ATOM 2637 N N . LEU A 1 346 ? 11.044 -2.416 -14.949 1.00 93.06 346 LEU A N 1
ATOM 2638 C CA . LEU A 1 346 ? 10.680 -2.420 -16.367 1.00 93.06 346 LEU A CA 1
ATOM 2639 C C . LEU A 1 346 ? 10.015 -3.734 -16.790 1.00 93.06 346 LEU A C 1
ATOM 2641 O O . LEU A 1 346 ? 9.037 -3.684 -17.529 1.00 93.06 346 LEU A O 1
ATOM 2645 N N . LEU A 1 347 ? 10.493 -4.885 -16.306 1.00 91.12 347 LEU A N 1
ATOM 2646 C CA . LEU A 1 347 ? 9.881 -6.197 -16.549 1.00 91.12 347 LEU A CA 1
ATOM 2647 C C . LEU A 1 347 ? 8.464 -6.277 -15.976 1.00 91.12 347 LEU A C 1
ATOM 2649 O O . LEU A 1 347 ? 7.551 -6.704 -16.677 1.00 91.12 347 LEU A O 1
ATOM 2653 N N . TYR A 1 348 ? 8.259 -5.800 -14.745 1.00 89.88 348 TYR A N 1
ATOM 2654 C CA . TYR A 1 348 ? 6.923 -5.681 -14.161 1.00 89.88 348 TYR A CA 1
ATOM 2655 C C . TYR A 1 348 ? 6.018 -4.784 -15.006 1.00 89.88 348 TYR A C 1
ATOM 2657 O O . TYR A 1 348 ? 4.901 -5.175 -15.336 1.00 89.88 348 TYR A O 1
ATOM 2665 N N . SER A 1 349 ? 6.519 -3.609 -15.404 1.00 92.06 349 SER A N 1
ATOM 2666 C CA . SER A 1 349 ? 5.767 -2.689 -16.266 1.00 92.06 349 SER A CA 1
ATOM 2667 C C . SER A 1 349 ? 5.405 -3.365 -17.595 1.00 92.06 349 SER A C 1
ATOM 2669 O O . SER A 1 349 ? 4.267 -3.285 -18.032 1.00 92.06 349 SER A O 1
ATOM 2671 N N . LEU A 1 350 ? 6.336 -4.094 -18.216 1.00 93.19 350 LEU A N 1
ATOM 2672 C CA . LEU A 1 350 ? 6.089 -4.848 -19.447 1.00 93.19 350 LEU A CA 1
ATOM 2673 C C . LEU A 1 350 ? 5.022 -5.939 -19.253 1.00 93.19 350 LEU A C 1
ATOM 2675 O O . LEU A 1 350 ? 4.163 -6.103 -20.116 1.00 93.19 350 LEU A O 1
ATOM 2679 N N . GLY A 1 351 ? 5.030 -6.636 -18.114 1.00 88.25 351 GLY A N 1
ATOM 2680 C CA . GLY A 1 351 ? 3.999 -7.614 -17.754 1.00 88.25 351 GLY A CA 1
ATOM 2681 C C . GLY A 1 351 ? 2.598 -7.001 -17.644 1.00 88.25 351 GLY A C 1
ATOM 2682 O O . GLY A 1 351 ? 1.627 -7.609 -18.094 1.00 88.25 351 GLY A O 1
ATOM 2683 N N . MET A 1 352 ? 2.485 -5.768 -17.137 1.00 89.00 352 MET A N 1
ATOM 2684 C CA . MET A 1 352 ? 1.202 -5.050 -17.040 1.00 89.00 352 MET A CA 1
ATOM 2685 C C . MET A 1 352 ? 0.573 -4.761 -18.411 1.00 89.00 352 MET A C 1
ATOM 2687 O O . MET A 1 352 ? -0.653 -4.741 -18.517 1.00 89.00 352 MET A O 1
ATOM 2691 N N . ALA A 1 353 ? 1.383 -4.617 -19.468 1.00 89.50 353 ALA A N 1
ATOM 2692 C CA . ALA A 1 353 ? 0.886 -4.414 -20.831 1.00 89.50 353 ALA A CA 1
ATOM 2693 C C . ALA A 1 353 ? 0.223 -5.662 -21.442 1.00 89.50 353 ALA A C 1
ATOM 2695 O O . ALA A 1 353 ? -0.502 -5.523 -22.425 1.00 89.50 353 ALA A O 1
ATOM 2696 N N . ARG A 1 354 ? 0.468 -6.863 -20.885 1.00 87.50 354 ARG A N 1
ATOM 2697 C CA . ARG A 1 354 ? -0.085 -8.149 -21.362 1.00 87.50 354 ARG A CA 1
ATOM 2698 C C . ARG A 1 354 ? 0.133 -8.384 -22.865 1.00 87.50 354 ARG A C 1
ATOM 2700 O O . ARG A 1 354 ? -0.783 -8.771 -23.584 1.00 87.50 354 ARG A O 1
ATOM 2707 N N . ASP A 1 355 ? 1.349 -8.115 -23.333 1.00 89.25 355 ASP A N 1
ATOM 2708 C CA . ASP A 1 355 ? 1.725 -8.186 -24.747 1.00 89.25 355 ASP A CA 1
ATOM 2709 C C . ASP A 1 355 ? 2.725 -9.325 -25.003 1.00 89.25 355 ASP A C 1
ATOM 2711 O O . ASP A 1 355 ? 3.725 -9.448 -24.293 1.00 89.25 355 ASP A O 1
ATOM 2715 N N . ASP A 1 356 ? 2.497 -10.125 -26.048 1.00 89.81 356 ASP A N 1
ATOM 2716 C CA . ASP A 1 356 ? 3.317 -11.303 -26.378 1.00 89.81 356 ASP A CA 1
ATOM 2717 C C . ASP A 1 356 ? 4.789 -10.974 -26.667 1.00 89.81 356 ASP A C 1
ATOM 2719 O O . ASP A 1 356 ? 5.664 -11.833 -26.517 1.00 89.81 356 ASP A O 1
ATOM 2723 N N . ARG A 1 357 ? 5.111 -9.720 -27.019 1.00 92.25 357 ARG A N 1
ATOM 2724 C CA . ARG A 1 357 ? 6.504 -9.257 -27.162 1.00 92.25 357 ARG A CA 1
ATOM 2725 C C . ARG A 1 357 ? 7.283 -9.316 -25.846 1.00 92.25 357 ARG A C 1
ATOM 2727 O O . ARG A 1 357 ? 8.507 -9.220 -25.872 1.00 92.25 357 ARG A O 1
ATOM 2734 N N . ALA A 1 358 ? 6.610 -9.505 -24.712 1.00 87.25 358 ALA A N 1
ATOM 2735 C CA . ALA A 1 358 ? 7.259 -9.786 -23.441 1.00 87.25 358 ALA A CA 1
ATOM 2736 C C . ALA A 1 358 ? 7.909 -11.178 -23.399 1.00 87.25 358 ALA A C 1
ATOM 2738 O O . ALA A 1 358 ? 8.947 -11.342 -22.761 1.00 87.25 358 ALA A O 1
ATOM 2739 N N . LEU A 1 359 ? 7.344 -12.180 -24.081 1.00 87.38 359 LEU A N 1
ATOM 2740 C CA . LEU A 1 359 ? 7.763 -13.581 -23.946 1.00 87.38 359 LEU A CA 1
ATOM 2741 C C . LEU A 1 359 ? 9.244 -13.827 -24.304 1.00 87.38 359 LEU A C 1
ATOM 2743 O O . LEU A 1 359 ? 9.921 -14.522 -23.543 1.00 87.38 359 LEU A O 1
ATOM 2747 N N . PRO A 1 360 ? 9.808 -13.261 -25.394 1.00 90.69 360 PRO A N 1
ATOM 2748 C CA . PRO A 1 360 ? 11.234 -13.418 -25.687 1.00 90.69 360 PRO A CA 1
ATOM 2749 C C . PRO A 1 360 ? 12.140 -12.781 -24.627 1.00 90.69 360 PRO A C 1
ATOM 2751 O O . PRO A 1 360 ? 13.182 -13.343 -24.291 1.00 90.69 360 PRO A O 1
ATOM 2754 N N . VAL A 1 361 ? 11.729 -11.637 -24.068 1.00 90.19 361 VAL A N 1
ATOM 2755 C CA . VAL A 1 361 ? 12.460 -10.958 -22.988 1.00 90.19 361 VAL A CA 1
ATOM 2756 C C . VAL A 1 361 ? 12.480 -11.840 -21.741 1.00 90.19 361 VAL A C 1
ATOM 2758 O O . VAL A 1 361 ? 13.533 -12.039 -21.140 1.00 90.19 361 VAL A O 1
ATOM 2761 N N . TRP A 1 362 ? 11.340 -12.436 -21.395 1.00 83.31 362 TRP A N 1
ATOM 2762 C CA . TRP A 1 362 ? 11.224 -13.375 -20.282 1.00 83.31 362 TRP A CA 1
ATOM 2763 C C . TRP A 1 362 ? 12.082 -14.615 -20.452 1.00 83.31 362 TRP A C 1
ATOM 2765 O O . TRP A 1 362 ? 12.802 -14.981 -19.527 1.00 83.31 362 TRP A O 1
ATOM 2775 N N . ARG A 1 363 ? 12.070 -15.222 -21.642 1.00 86.12 363 ARG A N 1
ATOM 2776 C CA . ARG A 1 363 ? 12.946 -16.356 -21.946 1.00 86.12 363 ARG A CA 1
ATOM 2777 C C . ARG A 1 363 ? 14.408 -15.992 -21.710 1.00 86.12 363 ARG A C 1
ATOM 2779 O O . ARG A 1 363 ? 15.118 -16.734 -21.047 1.00 86.12 363 ARG A O 1
ATOM 2786 N N . ARG A 1 364 ? 14.827 -14.801 -22.149 1.00 86.88 364 ARG A N 1
ATOM 2787 C CA . ARG A 1 364 ? 16.189 -14.319 -21.911 1.00 86.88 364 ARG A CA 1
ATOM 2788 C C . ARG A 1 364 ? 16.506 -14.147 -20.424 1.00 86.88 364 ARG A C 1
ATOM 2790 O O . ARG A 1 364 ? 17.614 -14.469 -20.012 1.00 86.88 364 ARG A O 1
ATOM 2797 N N . VAL A 1 365 ? 15.568 -13.642 -19.623 1.00 84.38 365 VAL A N 1
ATOM 2798 C CA . VAL A 1 365 ? 15.741 -13.534 -18.163 1.00 84.38 365 VAL A CA 1
ATOM 2799 C C . VAL A 1 365 ? 15.886 -14.917 -17.527 1.00 84.38 365 VAL A C 1
ATOM 2801 O O . VAL A 1 365 ? 16.773 -15.100 -16.701 1.00 84.38 365 VAL A O 1
ATOM 2804 N N . VAL A 1 366 ? 15.069 -15.892 -17.937 1.00 82.62 366 VAL A N 1
ATOM 2805 C CA . VAL A 1 366 ? 15.152 -17.283 -17.458 1.00 82.62 366 VAL A CA 1
ATOM 2806 C C . VAL A 1 366 ? 16.489 -17.923 -17.831 1.00 82.62 366 VAL A C 1
ATOM 2808 O O . VAL A 1 366 ? 17.122 -18.538 -16.975 1.00 82.62 366 VAL A O 1
ATOM 2811 N N . ASP A 1 367 ? 16.962 -17.723 -19.062 1.00 83.81 367 ASP A N 1
ATOM 2812 C CA . ASP A 1 367 ? 18.270 -18.222 -19.498 1.00 83.81 367 ASP A CA 1
ATOM 2813 C C . ASP A 1 367 ? 19.399 -17.662 -18.618 1.00 83.81 367 ASP A C 1
ATOM 2815 O O . ASP A 1 367 ? 20.300 -18.392 -18.223 1.00 83.81 367 ASP A O 1
ATOM 2819 N N . LEU A 1 368 ? 19.334 -16.374 -18.261 1.00 82.12 368 LEU A N 1
ATOM 2820 C CA . LEU A 1 368 ? 20.313 -15.739 -17.372 1.00 82.12 368 LEU A CA 1
ATOM 2821 C C . LEU A 1 368 ? 20.176 -16.196 -15.911 1.00 82.12 368 LEU A C 1
ATOM 2823 O O . LEU A 1 368 ? 21.172 -16.255 -15.191 1.00 82.12 368 LEU A O 1
ATOM 2827 N N . LEU A 1 369 ? 18.959 -16.524 -15.467 1.00 74.94 369 LEU A N 1
ATOM 2828 C CA . LEU A 1 369 ? 18.706 -17.073 -14.133 1.00 74.94 369 LEU A CA 1
ATOM 2829 C C . LEU A 1 369 ? 19.323 -18.463 -13.960 1.00 74.94 369 LEU A C 1
ATOM 2831 O O . LEU A 1 369 ? 19.813 -18.772 -12.877 1.00 74.94 369 LEU A O 1
ATOM 2835 N N . ALA A 1 370 ? 19.344 -19.280 -15.016 1.00 73.50 370 ALA A N 1
ATOM 2836 C CA . ALA A 1 370 ? 19.908 -20.628 -14.965 1.00 73.50 370 ALA A CA 1
ATOM 2837 C C . ALA A 1 370 ? 21.397 -20.659 -14.574 1.00 73.50 370 ALA A C 1
ATOM 2839 O O . ALA A 1 370 ? 21.841 -21.619 -13.947 1.00 73.50 370 ALA A O 1
ATOM 2840 N N . ASP A 1 371 ? 22.143 -19.603 -14.903 1.00 70.25 371 ASP A N 1
ATOM 2841 C CA . ASP A 1 371 ? 23.573 -19.473 -14.605 1.00 70.25 371 ASP A CA 1
ATOM 2842 C 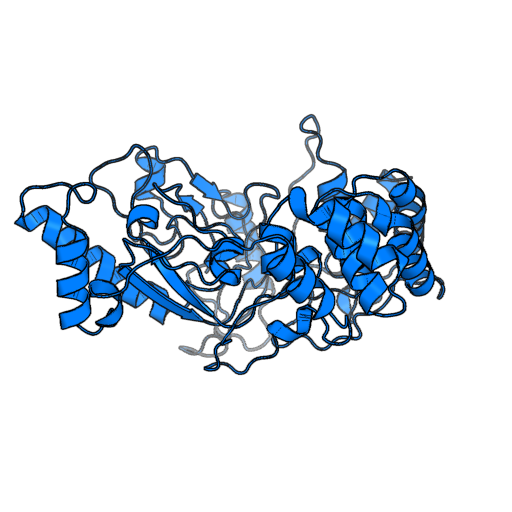C . ASP A 1 371 ? 23.847 -18.689 -13.301 1.00 70.25 371 ASP A C 1
ATOM 2844 O O . ASP A 1 371 ? 24.997 -18.387 -12.979 1.00 70.25 371 ASP A O 1
ATOM 2848 N N . THR A 1 372 ? 22.804 -18.334 -12.540 1.00 66.00 372 THR A N 1
ATOM 2849 C CA . THR A 1 372 ? 22.908 -17.495 -11.333 1.00 66.00 372 THR A CA 1
ATOM 2850 C C . THR A 1 372 ? 23.351 -18.314 -10.114 1.00 66.00 372 THR A C 1
ATOM 2852 O O . THR A 1 372 ? 22.805 -19.380 -9.826 1.00 66.00 372 THR A O 1
ATOM 2855 N N . THR A 1 373 ? 24.329 -17.811 -9.356 1.00 63.41 373 THR A N 1
ATOM 2856 C CA . THR A 1 373 ? 24.829 -18.446 -8.125 1.00 63.41 373 THR A CA 1
ATOM 2857 C C . THR A 1 373 ? 24.128 -17.923 -6.867 1.00 63.41 373 THR A C 1
ATOM 2859 O O . THR A 1 373 ? 23.465 -16.889 -6.870 1.00 63.41 373 THR A O 1
ATOM 2862 N N . GLU A 1 374 ? 24.318 -18.600 -5.734 1.00 53.91 374 GLU A N 1
ATOM 2863 C CA . GLU A 1 374 ? 23.856 -18.123 -4.424 1.00 53.91 374 GLU A CA 1
ATOM 2864 C C . GLU A 1 374 ? 24.395 -16.721 -4.077 1.00 53.91 374 GLU A C 1
ATOM 2866 O O . GLU A 1 374 ? 23.661 -15.866 -3.578 1.00 53.91 374 GLU A O 1
ATOM 2871 N N . GLN A 1 375 ? 25.667 -16.452 -4.388 1.00 56.53 375 GLN A N 1
ATOM 2872 C CA . GLN A 1 375 ? 26.269 -15.131 -4.188 1.00 56.53 375 GLN A CA 1
ATOM 2873 C C . GLN A 1 375 ? 25.614 -14.069 -5.068 1.00 56.53 375 GLN A C 1
ATOM 2875 O O . GLN A 1 375 ? 25.481 -12.928 -4.629 1.00 56.53 375 GLN A O 1
ATOM 2880 N N . ASP A 1 376 ? 25.138 -14.438 -6.254 1.00 57.66 376 ASP A N 1
ATOM 2881 C CA . ASP A 1 376 ? 24.378 -13.533 -7.109 1.00 57.66 376 ASP A CA 1
ATOM 2882 C C . ASP A 1 376 ? 22.976 -13.259 -6.547 1.00 57.66 376 ASP A C 1
ATOM 2884 O O . ASP A 1 376 ? 22.415 -12.216 -6.823 1.00 57.66 376 ASP A O 1
ATOM 2888 N N . VAL A 1 377 ? 22.402 -14.114 -5.698 1.00 52.28 377 VAL A N 1
ATOM 2889 C CA . VAL A 1 377 ? 21.101 -13.845 -5.047 1.00 52.28 377 VAL A CA 1
ATOM 2890 C C . VAL A 1 377 ? 21.271 -13.079 -3.725 1.00 52.28 377 VAL A C 1
ATOM 2892 O O . VAL A 1 377 ? 20.470 -12.214 -3.377 1.00 52.28 377 VAL A O 1
ATOM 2895 N N . VAL A 1 378 ? 22.332 -13.359 -2.966 1.00 47.78 378 VAL A N 1
ATOM 2896 C CA . VAL A 1 378 ? 22.565 -12.781 -1.627 1.00 47.78 378 VAL A CA 1
ATOM 2897 C C . VAL A 1 378 ? 23.405 -11.494 -1.682 1.00 47.78 378 VAL A C 1
ATOM 2899 O O . VAL A 1 378 ? 23.290 -10.622 -0.818 1.00 47.78 378 VAL A O 1
ATOM 2902 N N . GLY A 1 379 ? 24.250 -11.349 -2.704 1.00 42.91 379 GLY A N 1
ATOM 2903 C CA . GLY A 1 379 ? 25.371 -10.409 -2.751 1.00 42.91 379 GLY A CA 1
ATOM 2904 C C . GLY A 1 379 ? 25.073 -8.991 -3.225 1.00 42.91 379 GLY A C 1
ATOM 2905 O O . GLY A 1 379 ? 26.021 -8.209 -3.242 1.00 42.91 379 GLY A O 1
ATOM 2906 N N . ARG A 1 380 ? 23.805 -8.662 -3.551 1.00 46.06 380 ARG A N 1
ATOM 2907 C CA . ARG A 1 380 ? 23.219 -7.342 -3.947 1.00 46.06 380 ARG A CA 1
ATOM 2908 C C . ARG A 1 380 ? 22.286 -7.425 -5.165 1.00 46.06 380 ARG A C 1
ATOM 2910 O O . ARG A 1 380 ? 22.062 -6.421 -5.845 1.00 46.06 380 ARG A O 1
ATOM 2917 N N . TYR A 1 381 ? 21.690 -8.583 -5.420 1.00 40.38 381 TYR A N 1
ATOM 2918 C CA . TYR A 1 381 ? 20.929 -8.804 -6.636 1.00 40.38 381 TYR A CA 1
ATOM 2919 C C . TYR A 1 381 ? 19.605 -9.509 -6.427 1.00 40.38 381 TYR A C 1
ATOM 2921 O O . TYR A 1 381 ? 19.418 -10.296 -5.510 1.00 40.38 381 TYR A O 1
ATOM 2929 N N . VAL A 1 382 ? 18.728 -9.178 -7.373 1.00 39.44 382 VAL A N 1
ATOM 2930 C CA . VAL A 1 382 ? 17.373 -9.664 -7.592 1.00 39.44 382 VAL A CA 1
ATOM 2931 C C . VAL A 1 382 ? 16.397 -9.278 -6.470 1.00 39.44 382 VAL A C 1
ATOM 2933 O O . VAL A 1 382 ? 16.280 -9.919 -5.429 1.00 39.44 382 VAL A O 1
ATOM 2936 N N . GLY A 1 383 ? 15.636 -8.203 -6.725 1.00 41.22 383 GLY A N 1
ATOM 2937 C CA . GLY A 1 383 ? 14.264 -8.156 -6.221 1.00 41.22 383 GLY A CA 1
ATOM 2938 C C . GLY A 1 383 ? 13.607 -9.467 -6.637 1.00 41.22 383 GLY A C 1
ATOM 2939 O O . GLY A 1 383 ? 13.789 -9.903 -7.766 1.00 41.22 383 GLY A O 1
ATOM 2940 N N . ASP A 1 384 ? 12.994 -10.143 -5.684 1.00 39.81 384 ASP A N 1
ATOM 2941 C CA . ASP A 1 384 ? 12.731 -11.572 -5.723 1.00 39.81 384 ASP A CA 1
ATOM 2942 C C . ASP A 1 384 ? 12.212 -12.115 -7.086 1.00 39.81 384 ASP A C 1
ATOM 2944 O O . ASP A 1 384 ? 11.044 -11.911 -7.424 1.00 39.81 384 ASP A O 1
ATOM 2948 N N . PRO A 1 385 ? 13.020 -12.861 -7.873 1.00 35.97 385 PRO A N 1
ATOM 2949 C CA . PRO A 1 385 ? 12.558 -13.471 -9.120 1.00 35.97 385 PRO A CA 1
ATOM 2950 C C . PRO A 1 385 ? 11.590 -14.634 -8.843 1.00 35.97 385 PRO A C 1
ATOM 2952 O O . PRO A 1 385 ? 10.870 -15.062 -9.745 1.00 35.97 385 PRO A O 1
ATOM 2955 N N . ARG A 1 386 ? 11.532 -15.123 -7.590 1.00 39.56 386 ARG A N 1
ATOM 2956 C CA . ARG A 1 386 ? 10.623 -16.180 -7.122 1.00 39.56 386 ARG A CA 1
ATOM 2957 C C . ARG A 1 386 ? 9.164 -15.716 -7.147 1.00 39.56 386 ARG A C 1
ATOM 2959 O O . ARG A 1 386 ? 8.288 -16.568 -7.196 1.00 39.56 386 ARG A O 1
ATOM 2966 N N . ILE A 1 387 ? 8.902 -14.405 -7.139 1.00 39.59 387 ILE A N 1
ATOM 2967 C CA . ILE A 1 387 ? 7.543 -13.835 -7.187 1.00 39.59 387 ILE A CA 1
ATOM 2968 C C . ILE A 1 387 ? 7.135 -13.507 -8.630 1.00 39.59 387 ILE A C 1
ATOM 2970 O O . ILE A 1 387 ? 6.000 -13.768 -9.011 1.00 39.59 387 ILE A O 1
ATOM 2974 N N . LEU A 1 388 ? 8.084 -13.106 -9.487 1.00 33.62 388 LEU A N 1
ATOM 2975 C CA . LEU A 1 388 ? 7.844 -12.897 -10.924 1.00 33.62 388 LEU A CA 1
ATOM 2976 C C . LEU A 1 388 ? 7.358 -14.161 -11.649 1.00 33.62 388 LEU A C 1
ATOM 2978 O O . LEU A 1 388 ? 6.428 -14.090 -12.445 1.00 33.62 388 LEU A O 1
ATOM 2982 N N . ILE A 1 389 ? 7.992 -15.311 -11.393 1.00 33.03 389 ILE A N 1
ATOM 2983 C CA . ILE A 1 389 ? 7.610 -16.572 -12.050 1.00 33.03 389 ILE A CA 1
ATOM 2984 C C . ILE A 1 389 ? 6.336 -17.156 -11.412 1.00 33.03 389 ILE A C 1
ATOM 2986 O O . ILE A 1 389 ? 5.512 -17.741 -12.109 1.00 33.03 389 ILE A O 1
ATOM 2990 N N . TRP A 1 390 ? 6.125 -16.946 -10.109 1.00 30.64 390 TRP A N 1
ATOM 2991 C CA . TRP A 1 390 ? 4.912 -17.377 -9.407 1.00 30.64 390 TRP A CA 1
ATOM 2992 C C . TRP A 1 390 ? 3.662 -16.593 -9.861 1.00 30.64 390 TRP A C 1
ATOM 2994 O O . TRP A 1 390 ? 2.612 -17.195 -10.074 1.00 30.64 390 TRP A O 1
ATOM 3004 N N . ASP A 1 391 ? 3.790 -15.288 -10.124 1.00 31.20 391 ASP A N 1
ATOM 3005 C CA . ASP A 1 391 ? 2.697 -14.428 -10.611 1.00 31.20 391 ASP A CA 1
ATOM 3006 C C . ASP A 1 391 ? 2.273 -14.721 -12.059 1.00 31.20 391 ASP A C 1
ATOM 3008 O O . ASP A 1 391 ? 1.127 -14.474 -12.431 1.00 31.20 391 ASP A O 1
ATOM 3012 N N . ILE A 1 392 ? 3.181 -15.245 -12.889 1.00 33.59 392 ILE A N 1
ATOM 3013 C CA . ILE A 1 392 ? 2.900 -15.583 -14.295 1.00 33.59 392 ILE A CA 1
ATOM 3014 C C . ILE A 1 392 ? 2.239 -16.966 -14.421 1.00 33.59 392 ILE A C 1
ATOM 3016 O O . ILE A 1 392 ? 1.515 -17.205 -15.386 1.00 33.59 392 ILE A O 1
ATOM 3020 N N . MET A 1 393 ? 2.455 -17.876 -13.462 1.00 28.58 393 MET A N 1
ATOM 3021 C CA . MET A 1 393 ? 2.001 -19.272 -13.564 1.00 28.58 393 MET A CA 1
ATOM 3022 C C . MET A 1 393 ? 0.696 -19.603 -12.827 1.00 28.58 393 MET A C 1
ATOM 3024 O O . MET A 1 393 ? 0.227 -20.736 -12.924 1.00 28.58 393 MET A O 1
ATOM 3028 N N . ASN A 1 394 ? 0.070 -18.652 -12.132 1.00 27.41 394 ASN A N 1
ATOM 3029 C CA . ASN A 1 394 ? -1.223 -18.888 -11.486 1.00 27.41 394 ASN A CA 1
ATOM 3030 C C . ASN A 1 394 ? -2.408 -18.663 -12.447 1.00 27.41 394 ASN A C 1
ATOM 3032 O O . ASN A 1 394 ? -3.070 -17.627 -12.417 1.00 27.41 394 ASN A O 1
ATOM 3036 N N . GLU A 1 395 ? -2.734 -19.693 -13.236 1.00 25.11 395 GLU A N 1
ATOM 3037 C CA . GLU A 1 395 ? -4.138 -20.067 -13.459 1.00 25.11 395 GLU A CA 1
ATOM 3038 C C . GLU A 1 395 ? -4.563 -21.056 -12.352 1.00 25.11 395 GLU A C 1
ATOM 3040 O O . GLU A 1 395 ? -3.821 -21.989 -12.031 1.00 25.11 395 GLU A O 1
ATOM 3045 N N . PRO A 1 396 ? -5.748 -20.891 -11.738 1.00 28.77 396 PRO A N 1
ATOM 3046 C CA . PRO A 1 396 ? -6.167 -21.686 -10.593 1.00 28.77 396 PRO A CA 1
ATOM 3047 C C . PRO A 1 396 ? -6.645 -23.069 -11.040 1.00 28.77 396 PRO A C 1
ATOM 3049 O O . PRO A 1 396 ? -7.840 -23.298 -11.195 1.00 28.77 396 PRO A O 1
ATOM 3052 N N . SER A 1 397 ? -5.736 -24.024 -11.226 1.00 28.33 397 SER A N 1
ATOM 3053 C CA . SER A 1 397 ? -6.037 -25.438 -10.970 1.00 28.33 397 SER A CA 1
ATOM 3054 C C . SER A 1 397 ? -4.792 -26.316 -11.039 1.00 28.33 397 SER A C 1
ATOM 3056 O O . SER A 1 397 ? -4.046 -26.306 -12.008 1.00 28.33 397 SER A O 1
ATOM 3058 N N . SER A 1 398 ? -4.662 -27.169 -10.021 1.00 29.08 398 SER A N 1
ATOM 3059 C CA . SER A 1 398 ? -3.703 -28.268 -9.890 1.00 29.08 398 SER A CA 1
ATOM 3060 C C . SER A 1 398 ? -2.253 -27.869 -9.589 1.00 29.08 398 SER A C 1
ATOM 3062 O O . SER A 1 398 ? -1.518 -27.416 -10.449 1.00 29.08 398 SER A O 1
ATOM 3064 N N . MET A 1 399 ? -1.803 -28.145 -8.363 1.00 29.08 399 MET A N 1
ATOM 3065 C CA . MET A 1 399 ? -0.816 -29.206 -8.106 1.00 29.08 399 MET A CA 1
ATOM 3066 C C . MET A 1 399 ? -0.325 -29.133 -6.656 1.00 29.08 399 MET A C 1
ATOM 3068 O O . MET A 1 399 ? 0.141 -28.105 -6.175 1.00 29.08 399 MET A O 1
ATOM 3072 N N . GLY A 1 400 ? -0.449 -30.254 -5.942 1.00 30.77 400 GLY A N 1
ATOM 3073 C CA . GLY A 1 400 ? 0.052 -30.408 -4.581 1.00 30.77 400 GLY A CA 1
ATOM 3074 C C . GLY A 1 400 ? 1.578 -30.431 -4.546 1.00 30.77 400 GLY A C 1
ATOM 3075 O O . GLY A 1 400 ? 2.174 -31.494 -4.696 1.00 30.77 400 GLY A O 1
ATOM 3076 N N . MET A 1 401 ? 2.198 -29.271 -4.320 1.00 27.89 401 MET A N 1
ATOM 3077 C CA . MET A 1 401 ? 3.629 -29.162 -4.026 1.00 27.89 401 MET A CA 1
ATOM 3078 C C . MET A 1 401 ? 3.901 -29.066 -2.510 1.00 27.89 401 MET A C 1
ATOM 3080 O O . MET A 1 401 ? 3.063 -28.542 -1.769 1.00 27.89 401 MET A O 1
ATOM 3084 N N . PRO A 1 402 ? 5.048 -29.576 -2.012 1.00 27.92 402 PRO A N 1
ATOM 3085 C CA . PRO A 1 402 ? 5.361 -29.595 -0.582 1.00 27.92 402 PRO A CA 1
ATOM 3086 C C . PRO A 1 402 ? 5.631 -28.191 -0.020 1.00 27.92 402 PRO A C 1
ATOM 3088 O O . PRO A 1 402 ? 6.212 -27.343 -0.693 1.00 27.92 402 PRO A O 1
ATOM 3091 N N . LYS A 1 403 ? 5.256 -27.964 1.247 1.00 29.67 403 LYS A N 1
ATOM 3092 C CA . LYS A 1 403 ? 5.450 -26.696 1.974 1.00 29.67 403 LYS A CA 1
ATOM 3093 C C . LYS A 1 403 ? 6.944 -26.328 2.074 1.00 29.67 403 LYS A C 1
ATOM 3095 O O . LYS A 1 403 ? 7.748 -27.107 2.582 1.00 29.67 403 LYS A O 1
ATOM 3100 N N . LEU A 1 404 ? 7.296 -25.128 1.604 1.00 35.06 404 LEU A N 1
ATOM 3101 C CA . LEU A 1 404 ? 8.671 -24.656 1.381 1.00 35.06 404 LEU A CA 1
ATOM 3102 C C . LEU A 1 404 ? 9.229 -23.857 2.577 1.00 35.06 404 LEU A C 1
ATOM 3104 O O . LEU A 1 404 ? 8.585 -22.938 3.083 1.00 35.06 404 LEU A O 1
ATOM 3108 N N . ALA A 1 405 ? 10.456 -24.163 3.011 1.00 29.56 405 ALA A N 1
ATOM 3109 C CA . ALA A 1 405 ? 11.144 -23.468 4.102 1.00 29.56 405 ALA A CA 1
ATOM 3110 C C . ALA A 1 405 ? 11.961 -22.266 3.581 1.00 29.56 405 ALA A C 1
ATOM 3112 O O . ALA A 1 405 ? 12.934 -22.437 2.856 1.00 29.56 405 ALA A O 1
ATOM 3113 N N . LYS A 1 406 ? 11.592 -21.035 3.969 1.00 38.97 406 LYS A N 1
ATOM 3114 C CA . LYS A 1 406 ? 12.303 -19.794 3.594 1.00 38.97 406 LYS A CA 1
ATOM 3115 C C . LYS A 1 406 ? 13.418 -19.440 4.594 1.00 38.97 406 LYS A C 1
ATOM 3117 O O . LYS A 1 406 ? 13.188 -19.436 5.805 1.00 38.97 406 LYS A O 1
ATOM 3122 N N . GLY A 1 407 ? 14.590 -19.053 4.079 1.00 36.09 407 GLY A N 1
ATOM 3123 C CA . GLY A 1 407 ? 15.670 -18.409 4.847 1.00 36.09 407 GLY A CA 1
ATOM 3124 C C . GLY A 1 407 ? 17.069 -19.012 4.697 1.00 36.09 407 GLY A C 1
ATOM 3125 O O . GLY A 1 407 ? 17.967 -18.570 5.406 1.00 36.09 407 GLY A O 1
ATOM 3126 N N . ASP A 1 408 ? 17.244 -19.991 3.812 1.00 39.44 408 ASP A N 1
ATOM 3127 C CA . ASP A 1 408 ? 18.535 -20.595 3.489 1.00 39.44 408 ASP A CA 1
ATOM 3128 C C . ASP A 1 408 ? 18.945 -20.182 2.063 1.00 39.44 408 ASP A C 1
ATOM 3130 O O . ASP A 1 408 ? 18.154 -20.357 1.128 1.00 39.44 408 ASP A O 1
ATOM 3134 N N . PRO A 1 409 ? 20.117 -19.567 1.868 1.00 39.53 409 PRO A N 1
ATOM 3135 C CA . PRO A 1 409 ? 20.573 -19.202 0.537 1.00 39.53 409 PRO A CA 1
ATOM 3136 C C . PRO A 1 409 ? 20.865 -20.431 -0.363 1.00 39.53 409 PRO A C 1
ATOM 3138 O O . PRO A 1 409 ? 20.615 -20.351 -1.569 1.00 39.53 409 PRO A O 1
ATOM 3141 N N . GLU A 1 410 ? 21.165 -21.610 0.202 1.00 39.12 410 GLU A N 1
ATOM 3142 C CA . GLU A 1 410 ? 21.238 -22.887 -0.535 1.00 39.12 410 GLU A CA 1
ATOM 3143 C C . GLU A 1 410 ? 19.856 -23.309 -1.082 1.00 39.12 410 GLU A C 1
ATOM 3145 O O . GLU A 1 410 ? 19.721 -23.856 -2.180 1.00 39.12 410 GLU A O 1
ATOM 3150 N N . PHE A 1 411 ? 18.783 -22.991 -0.356 1.00 40.94 411 PHE A N 1
ATOM 3151 C CA . PHE A 1 411 ? 17.409 -23.245 -0.793 1.00 40.94 411 PHE A CA 1
ATOM 3152 C C . PHE A 1 411 ? 16.968 -22.295 -1.917 1.00 40.94 411 PHE A C 1
ATOM 3154 O O . PHE A 1 411 ? 16.313 -22.729 -2.864 1.00 40.94 411 PHE A O 1
ATOM 3161 N N . ALA A 1 412 ? 17.339 -21.010 -1.848 1.00 38.94 412 ALA A N 1
ATOM 3162 C CA . ALA A 1 412 ? 17.041 -20.046 -2.912 1.00 38.94 412 ALA A CA 1
ATOM 3163 C C . ALA A 1 412 ? 17.698 -20.446 -4.245 1.00 38.94 412 ALA A C 1
ATOM 3165 O O . ALA A 1 412 ? 17.065 -20.333 -5.294 1.00 38.94 412 ALA A O 1
ATOM 3166 N N . TYR A 1 413 ? 18.924 -20.972 -4.182 1.00 43.47 413 TYR A N 1
ATOM 3167 C CA . TYR A 1 413 ? 19.640 -21.539 -5.323 1.00 43.47 413 TYR A CA 1
ATOM 3168 C C . TYR A 1 413 ? 18.965 -22.808 -5.871 1.00 43.47 413 TYR A C 1
ATOM 3170 O O . TYR A 1 413 ? 18.671 -22.879 -7.064 1.00 43.47 413 TYR A O 1
ATOM 3178 N N . ASN A 1 414 ? 18.651 -23.784 -5.010 1.00 40.88 414 ASN A N 1
ATOM 3179 C CA . ASN A 1 414 ? 17.989 -25.024 -5.434 1.00 40.88 414 ASN A CA 1
ATOM 3180 C C . ASN A 1 414 ? 16.607 -24.763 -6.058 1.00 40.88 414 ASN A C 1
ATOM 3182 O O . ASN A 1 414 ? 16.285 -25.359 -7.076 1.00 40.88 414 ASN A O 1
ATOM 3186 N N . PHE A 1 415 ? 15.825 -23.821 -5.523 1.00 41.75 415 PHE A N 1
ATOM 3187 C CA . PHE A 1 415 ? 14.528 -23.453 -6.094 1.00 41.75 415 PHE A CA 1
ATOM 3188 C C . PHE A 1 415 ? 14.656 -22.713 -7.434 1.00 41.75 415 PHE A C 1
ATOM 3190 O O . PHE A 1 415 ? 13.895 -22.993 -8.353 1.00 41.75 415 PHE A O 1
ATOM 3197 N N . ALA A 1 416 ? 15.616 -21.791 -7.579 1.00 41.09 416 ALA A N 1
ATOM 3198 C CA . ALA A 1 416 ? 15.868 -21.122 -8.858 1.00 41.09 416 ALA A CA 1
ATOM 3199 C C . ALA A 1 416 ? 16.287 -22.125 -9.948 1.00 41.09 416 ALA A C 1
ATOM 3201 O O . ALA A 1 416 ? 15.811 -22.029 -11.078 1.00 41.09 416 ALA A O 1
ATOM 3202 N N . ARG A 1 417 ? 17.107 -23.122 -9.588 1.00 43.50 417 ARG A N 1
ATOM 3203 C CA . ARG A 1 417 ? 17.472 -24.243 -10.462 1.00 43.50 417 ARG A CA 1
ATOM 3204 C C . ARG A 1 417 ? 16.257 -25.100 -10.824 1.00 43.50 417 ARG A C 1
ATOM 3206 O O . ARG A 1 417 ? 16.007 -25.304 -12.004 1.00 43.50 417 ARG A O 1
ATOM 3213 N N . ASP A 1 418 ? 15.480 -25.544 -9.838 1.00 41.56 418 ASP A N 1
ATOM 3214 C CA . ASP A 1 418 ? 14.315 -26.409 -10.063 1.00 41.56 418 ASP A CA 1
ATOM 3215 C C . ASP A 1 418 ? 13.218 -25.687 -10.882 1.00 41.56 418 ASP A C 1
ATOM 3217 O O . ASP A 1 418 ? 12.547 -26.301 -11.707 1.00 41.56 418 ASP A O 1
ATOM 3221 N N . MET A 1 419 ? 13.078 -24.364 -10.730 1.00 39.69 419 MET A N 1
ATOM 3222 C CA . MET A 1 419 ? 12.209 -23.523 -11.566 1.00 39.69 419 MET A CA 1
ATOM 3223 C C . MET A 1 419 ? 12.757 -23.329 -12.983 1.00 39.69 419 MET A C 1
ATOM 3225 O O . MET A 1 419 ? 11.982 -23.340 -13.936 1.00 39.69 419 MET A O 1
ATOM 3229 N N . ALA A 1 420 ? 14.072 -23.164 -13.150 1.00 37.47 420 ALA A N 1
ATOM 3230 C CA . ALA A 1 420 ? 14.697 -23.108 -14.471 1.00 37.47 420 ALA A CA 1
ATOM 3231 C C . ALA A 1 420 ? 14.555 -24.443 -15.221 1.00 37.47 420 ALA A C 1
ATOM 3233 O O . ALA A 1 420 ? 14.358 -24.432 -16.433 1.00 37.47 420 ALA A O 1
ATOM 3234 N N . ASP A 1 421 ? 14.602 -25.569 -14.507 1.00 35.34 421 ASP A N 1
ATOM 3235 C CA . ASP A 1 421 ? 14.347 -26.903 -15.056 1.00 35.34 421 ASP A CA 1
ATOM 3236 C C . ASP A 1 421 ? 12.854 -27.152 -15.340 1.00 35.34 421 ASP A C 1
ATOM 3238 O O . ASP A 1 421 ? 12.542 -27.882 -16.271 1.00 35.34 421 ASP A O 1
ATOM 3242 N N . TYR A 1 422 ? 11.932 -26.535 -14.589 1.00 30.02 422 TYR A N 1
ATOM 3243 C CA . TYR A 1 422 ? 10.482 -26.603 -14.838 1.00 30.02 422 TYR A CA 1
ATOM 3244 C C . TYR A 1 422 ? 10.023 -25.732 -16.022 1.00 30.02 422 TYR A C 1
ATOM 3246 O O . TYR A 1 422 ? 9.053 -26.063 -16.699 1.00 30.02 422 TYR A O 1
ATOM 3254 N N . VAL A 1 423 ? 10.683 -24.590 -16.251 1.00 32.81 423 VAL A N 1
ATOM 3255 C CA . VAL A 1 423 ? 10.368 -23.669 -17.360 1.00 32.81 423 VAL A CA 1
ATOM 3256 C C . VAL A 1 423 ? 10.950 -24.148 -18.702 1.00 32.81 423 VAL A C 1
ATOM 3258 O O . VAL A 1 423 ? 10.433 -23.762 -19.755 1.00 32.81 423 VAL A O 1
ATOM 3261 N N . ARG A 1 424 ? 12.015 -24.959 -18.684 1.00 32.50 424 ARG A N 1
ATOM 3262 C CA . ARG A 1 424 ? 12.541 -25.662 -19.869 1.00 32.50 424 ARG A CA 1
ATOM 3263 C C . ARG A 1 424 ? 11.636 -26.817 -20.273 1.00 32.50 424 ARG A C 1
ATOM 3265 O O . ARG A 1 424 ? 11.508 -27.018 -21.503 1.00 32.50 424 ARG A O 1
#

Radius of gyration: 22.93 Å; Cα contacts (8 Å, |Δi|>4): 727; chains: 1; bounding box: 55×53×60 Å